Protein AF-0000000079886126 (afdb_homodimer)

Organism: NCBI:txid391180

InterPro domains:
  IPR000760 Inositol monophosphatase-like [PF00459] (17-280)
  IPR000760 Inositol monophosphatase-like [PR00377] (52-72)
  IPR000760 Inositol monophosphatase-like [PR00377] (74-90)
  IPR000760 Inositol monophosphatase-like [PR00377] (98-114)
  IPR000760 Inositol monophosphatase-like [PR00377] (147-170)
  IPR000760 Inositol monophosphatase-like [PR00377] (196-217)
  IPR000760 Inositol monophosphatase-like [PR00377] (227-251)
  IPR020550 Inositol monophosphatase, conserved site [PS00630] (230-244)
  IPR020552 Inositol monophosphatase, lithium-sensitive [PR00378] (30-49)
  IPR020552 Inositol monophosphatase, lithium-sensitive [PR00378] (121-131)
  IPR020552 Inositol monophosphatase, lithium-sensitive [PR00378] (149-167)
  IPR020552 Inositol monophosphatase, lithium-sensitive [PR00378] (172-182)
  IPR020552 Inositol monophosphatase, lithium-sensitive [PR00378] (255-277)
  IPR020583 Inositol monophosphatase, metal-binding site [PS00629] (98-111)
  IPR033942 Inositol monophosphatase [cd01639] (19-264)

Secondary structure (DSSP, 8-state):
-----------SS-TTHHHHHHHHHHHHHHHHHHHHHHHS-S-S-TT--HHHHHHHHHHHHHHHHHHHHHHH-TT-EEEEHHHHHTT------SS-EEEEEEEE-HHHHHHT-S--EEEEEEEETTEEEEEEEEETTTTEEEEEETTTEEEETTEEP-------GGG-EEE----S---HHHHHHHHHHHHHHHHTT-SEEEB-S-HHHHHHHHHTTS-SEEEEES--HHHHHHHHHHHHHTT-EEE-TTSSB--TTSSEEEEESSHHHHHHHHHHPPP-----GGG-/-----------SS-TTHHHHHHHHHHHHHHHHHHHHHHHS-S-S-TT--HHHHHHHHHHHHHHHHHHHHHHH-TT-EEEEHHHHHTT------SS-EEEEEEEE-HHHHHHT-S--EEEEEEEETTEEEEEEEEETTTTEEEEEETTTEEEETTEEP-------GGG-EEE----S---HHHHHHHHHHHHHHHHTT-SEEEB-S-HHHHHHHHHTTS-SEEEEES--HHHHHHHHHHHHHTT-EEE-TTSSB--TTSSEEEEESSHHHHHHHHHHPPP-----GGG-

Nearest PDB structures (foldseek):
  2ddk-assembly1_A  TM=9.735E-01  e=4.535E-47  Homo sapiens
  2czh-assembly1_A  TM=9.760E-01  e=2.878E-46  Homo sapiens
  1imf-assembly1_A-2  TM=9.853E-01  e=7.744E-39  Homo sapiens
  4as5-assembly2_D  TM=9.491E-01  e=1.405E-38  Mus musculus
  2bji-assembly1_B  TM=9.473E-01  e=2.874E-38  Bos taurus

Foldseek 3Di:
DPPPPVPPPPPPDPPCRVVVVLVQVLQLVLLQLLLCLLPPPVDDDPPAALLNSLVVSQVVSVCSSCVVCCVVPVQEAEAEDVVVVVPDFDDDAQGKYKQWYSWFQSVCSSVSNQAIKIKIWIDHHSHTAKIWMARSRVGWIWIFGVPPAIDIVNHGAAAAPDQQQLAFEEEEEDAPDDPPVSVVQVVQLVVLSVVSNRVYYDYRRGLLVSLVCRRRHVGFKYWYAQAALSSPRNSVRNNVRNQKDKAFLCLHRDDSFQRIIMIGNDSSNSNVSSVSHDDDGPGTSRVD/DPPPPVPPPPPPDPPCRVVVVLQQVLQLVLLQLLLCLLPPPVDDDVPAALLNSLVVSQVVSVCSSCVVCCVVPVQEAEAEDVVVVVPDFDDDAQGKYKQWYSWFQSVCSSVSNQAIKIKIWIDHHSHTAKIWMARSRVGWIWIFGVPPAIDIVNHGAAAAPDLQQLAFEEEEEDAPDDPPVLVVQVVQLVVLSVVSNRVYYDYRRGLLVVLVCRRRHVGFKYWYAQAALSSPRNSVRNNVRNQKDKAFLCLHRDDSFQRIIMIGNDSSNSNVSSVSHDDDGPGTSRVD

Sequence (576 aa):
MKPSSEDEAAPAGGPWEECFEAAVQLALRAGQIIKKALSEEKRVSTKTSAVDLVTETDHLVEDLIISELQKRFPSHRFIAEESAAAGAKCVLTPSPTWIVDPIDGTCNFVHRFPTVAVSIGFAVDQELEFGVIYHCTEERLYTGRRGRGAFCNGQRLQVSGETDLSKALVLTEIGPRRDPDTLKLFLSNMERLLHAKAHGVRVIGSSTLALCYLASGAADAYYQFGLHCWDLAAATVIIREAGGIVMDTSGGPLDLMSCRVVAAGTREMATLIAQALQTINYGRDDEKMKPSSEDEAAPAGGPWEECFEAAVQLALRAGQIIKKALSEEKRVSTKTSAVDLVTETDHLVEDLIISELQKRFPSHRFIAEESAAAGAKCVLTPSPTWIVDPIDGTCNFVHRFPTVAVSIGFAVDQELEFGVIYHCTEERLYTGRRGRGAFCNGQRLQVSGETDLSKALVLTEIGPRRDPDTLKLFLSNMERLLHAKAHGVRVIGSSTLALCYLASGAADAYYQFGLHCWDLAAATVIIREAGGIVMDTSGGPLDLMSCRVVAAGTREMATLIAQALQTINYGRDDEK

pLDDT: mean 91.81, std 15.2, range [22.45, 98.94]

Radius of gyration: 25.23 Å; Cα contacts (8 Å, |Δi|>4): 1309; chains: 2; bounding box: 60×103×81 Å

Solvent-accessible surface area (backbone atoms only — not comparable to full-atom values): 29072 Å² total; per-residue (Å²): 132,78,84,74,78,70,75,69,74,70,70,91,55,64,99,55,39,68,59,49,54,49,48,50,53,46,37,52,53,42,27,51,54,52,38,49,60,62,60,50,63,86,60,82,72,85,80,67,50,50,66,51,49,50,53,51,51,35,52,51,38,40,51,52,50,50,53,55,45,40,72,77,40,69,86,50,44,73,38,37,54,72,50,38,75,73,64,46,66,47,73,84,49,58,57,45,29,41,27,30,20,52,55,37,16,55,70,25,51,51,37,53,29,68,49,28,26,27,30,39,14,34,26,46,64,68,34,76,44,29,13,34,36,23,34,33,68,78,68,44,44,36,36,10,31,72,93,70,34,14,28,45,72,82,40,77,35,40,31,24,82,63,65,50,54,54,76,23,38,34,36,41,56,87,48,87,66,71,51,68,70,53,43,51,51,53,53,47,35,53,48,46,44,48,70,60,38,31,61,41,70,34,21,68,59,18,68,44,58,53,44,46,34,25,18,54,27,29,22,35,31,36,44,39,48,56,44,50,44,34,52,40,47,14,40,50,34,21,21,44,36,13,59,26,38,68,25,19,46,86,64,47,75,62,47,69,44,48,18,38,34,25,31,14,19,25,68,63,33,32,49,56,54,26,72,59,52,70,90,66,88,66,58,41,56,61,74,100,132,77,84,73,78,70,75,69,74,72,68,93,57,62,99,55,40,69,58,50,52,51,50,50,52,44,36,53,53,43,25,50,55,52,38,50,58,62,60,50,62,87,58,83,70,86,81,68,51,51,65,52,49,49,52,52,51,36,51,52,38,39,50,51,50,50,54,54,45,40,71,77,40,70,85,50,46,73,36,38,55,70,51,38,75,72,64,45,66,46,73,85,50,58,58,47,30,40,26,27,20,54,55,37,16,56,71,24,52,50,37,54,28,70,48,27,29,28,30,38,14,34,26,47,65,68,34,74,45,28,12,32,36,22,34,33,70,77,68,43,44,35,36,10,30,72,94,70,35,13,28,46,72,82,40,74,32,39,31,25,84,62,65,51,54,54,75,24,37,34,36,40,56,85,47,87,67,69,50,68,70,53,43,50,48,52,52,48,36,52,47,45,42,48,69,60,38,33,62,42,71,33,21,68,56,20,68,44,59,53,44,46,36,26,19,54,26,29,23,34,31,36,42,39,48,56,45,50,43,36,53,39,47,14,41,50,36,21,21,45,36,13,57,25,39,68,26,20,46,85,65,46,75,62,45,67,45,47,18,39,35,27,32,14,20,25,66,62,32,32,48,55,51,26,70,60,50,72,90,65,88,66,56,40,55,61,75,101

Structure (mmCIF, N/CA/C/O backbone):
data_AF-0000000079886126-model_v1
#
loop_
_entity.id
_entity.type
_entity.pdbx_description
1 polymer Inositol-1-monophosphatase
#
loop_
_atom_site.group_PDB
_atom_site.id
_atom_site.type_symbol
_atom_site.label_atom_id
_atom_site.label_alt_id
_atom_site.label_comp_id
_atom_site.label_asym_id
_atom_site.label_entity_id
_atom_site.label_seq_id
_atom_site.pdbx_PDB_ins_code
_atom_site.Cartn_x
_atom_site.Cartn_y
_atom_site.Cartn_z
_atom_site.occupancy
_atom_site.B_iso_or_equiv
_atom_site.auth_seq_id
_atom_site.auth_comp_id
_atom_site.auth_asym_id
_atom_site.auth_atom_id
_atom_site.pdbx_PDB_model_num
ATOM 1 N N . MET A 1 1 ? 14.891 36.656 56.781 1 22.45 1 MET A N 1
ATOM 2 C CA . MET A 1 1 ? 14.047 36.594 55.594 1 22.45 1 MET A CA 1
ATOM 3 C C . MET A 1 1 ? 14.672 35.656 54.531 1 22.45 1 MET A C 1
ATOM 5 O O . MET A 1 1 ? 15.625 36.031 53.844 1 22.45 1 MET A O 1
ATOM 9 N N . LYS A 1 2 ? 14.852 34.312 54.812 1 35.84 2 LYS A N 1
ATOM 10 C CA . LYS A 1 2 ? 15.523 33.344 53.969 1 35.84 2 LYS A C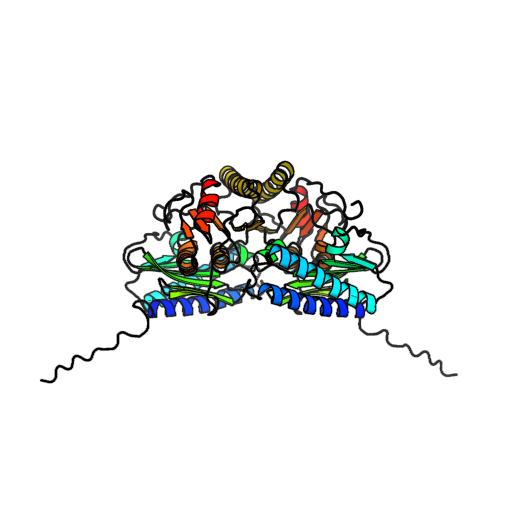A 1
ATOM 11 C C . LYS A 1 2 ? 14.906 33.281 52.562 1 35.84 2 LYS A C 1
ATOM 13 O O . LYS A 1 2 ? 13.688 33.188 52.438 1 35.84 2 LYS A O 1
ATOM 18 N N . PRO A 1 3 ? 15.664 33.875 51.594 1 34.12 3 PRO A N 1
ATOM 19 C CA . PRO A 1 3 ? 15.055 33.969 50.25 1 34.12 3 PRO A CA 1
ATOM 20 C C . PRO A 1 3 ? 14.492 32.625 49.781 1 34.12 3 PRO A C 1
ATOM 22 O O . PRO A 1 3 ? 15.156 31.594 49.906 1 34.12 3 PRO A O 1
ATOM 25 N N . SER A 1 4 ? 13.234 32.25 49.969 1 37.25 4 SER A N 1
ATOM 26 C CA . SER A 1 4 ? 12.469 31.047 49.625 1 37.25 4 SER A CA 1
ATOM 27 C C . SER A 1 4 ? 12.43 30.844 48.125 1 37.25 4 SER A C 1
ATOM 29 O O . SER A 1 4 ? 11.383 30.5 47.562 1 37.25 4 SER A O 1
ATOM 31 N N . SER A 1 5 ? 13.445 31.297 47.344 1 35.41 5 SER A N 1
ATOM 32 C CA . SER A 1 5 ? 13.391 31.156 45.906 1 35.41 5 SER A CA 1
ATOM 33 C C . SER A 1 5 ? 13.211 29.703 45.5 1 35.41 5 SER A C 1
ATOM 35 O O . SER A 1 5 ? 14.164 28.906 45.531 1 35.41 5 SER A O 1
ATOM 37 N N . GLU A 1 6 ? 12.164 29.078 45.969 1 34.56 6 GLU A N 1
ATOM 38 C CA . GLU A 1 6 ? 11.914 27.703 45.562 1 34.56 6 GLU A CA 1
ATOM 39 C C . GLU A 1 6 ? 11.945 27.562 44.062 1 34.56 6 GLU A C 1
ATOM 41 O O . GLU A 1 6 ? 11.188 28.234 43.344 1 34.56 6 GLU A O 1
ATOM 46 N N . ASP A 1 7 ? 13.055 27.453 43.438 1 35.91 7 ASP A N 1
ATOM 47 C CA . ASP A 1 7 ? 13.32 27 42.094 1 35.91 7 ASP A CA 1
ATOM 48 C C . ASP A 1 7 ? 12.383 25.875 41.688 1 35.91 7 ASP A C 1
ATOM 50 O O . ASP A 1 7 ? 12.508 24.75 42.188 1 35.91 7 ASP A O 1
ATOM 54 N N . GLU A 1 8 ? 11.078 26.078 41.656 1 31.8 8 GLU A N 1
ATOM 55 C CA . GLU A 1 8 ? 10.188 25.047 41.125 1 31.8 8 GLU A CA 1
ATOM 56 C C . GLU A 1 8 ? 10.781 24.406 39.875 1 31.8 8 GLU A C 1
ATOM 58 O O . GLU A 1 8 ? 11.117 25.094 38.906 1 31.8 8 GLU A O 1
ATOM 63 N N . ALA A 1 9 ? 11.445 23.359 39.969 1 41.12 9 ALA A N 1
ATOM 64 C CA . ALA A 1 9 ? 11.922 22.516 38.906 1 41.12 9 ALA A CA 1
ATOM 65 C C . ALA A 1 9 ? 10.953 22.516 37.719 1 41.12 9 ALA A C 1
ATOM 67 O O . ALA A 1 9 ? 9.766 22.219 37.875 1 41.12 9 ALA A O 1
ATOM 68 N N . ALA A 1 10 ? 10.977 23.438 36.812 1 41.59 10 ALA A N 1
ATOM 69 C CA . ALA A 1 10 ? 10.227 23.406 35.562 1 41.59 10 ALA A CA 1
ATOM 70 C C . ALA A 1 10 ? 9.867 21.969 35.156 1 41.59 10 ALA A C 1
ATOM 72 O O . ALA A 1 10 ? 10.711 21.078 35.219 1 41.59 10 ALA A O 1
ATOM 73 N N . PRO A 1 11 ? 8.57 21.438 35.031 1 45.41 11 PRO A N 1
ATOM 74 C CA . PRO A 1 11 ? 8.281 20.016 34.812 1 45.41 11 PRO A CA 1
ATOM 75 C C . PRO A 1 11 ? 9.141 19.406 33.688 1 45.41 11 PRO A C 1
ATOM 77 O O . PRO A 1 11 ? 9.609 20.125 32.812 1 45.41 11 PRO A O 1
ATOM 80 N N . ALA A 1 12 ? 9.789 18.359 33.781 1 50.56 12 ALA A N 1
ATOM 81 C CA . ALA A 1 12 ? 10.75 17.625 32.969 1 50.56 12 ALA A CA 1
ATOM 82 C C . ALA A 1 12 ? 10.32 17.594 31.5 1 50.56 12 ALA A C 1
ATOM 84 O O . ALA A 1 12 ? 11.117 17.297 30.625 1 50.56 12 ALA A O 1
ATOM 85 N N . GLY A 1 13 ? 8.984 17.641 31.25 1 62.44 13 GLY A N 1
ATOM 86 C CA . GLY A 1 13 ? 8.594 17.656 29.859 1 62.44 13 GLY A CA 1
ATOM 87 C C . GLY A 1 13 ? 8.523 19.062 29.281 1 62.44 13 GLY A C 1
ATOM 88 O O . GLY A 1 13 ? 8.523 20.047 30.016 1 62.44 13 GLY A O 1
ATOM 89 N N . GLY A 1 14 ? 9 19.438 28.094 1 71.19 14 GLY A N 1
ATOM 90 C CA . GLY A 1 14 ? 8.953 20.688 27.375 1 71.19 14 GLY A CA 1
ATOM 91 C C . GLY A 1 14 ? 7.605 21.391 27.469 1 71.19 14 GLY A C 1
ATOM 92 O O . GLY A 1 14 ? 6.672 20.859 28.062 1 71.19 14 GLY A O 1
ATOM 93 N N . PRO A 1 15 ? 7.434 22.734 27.219 1 85.25 15 PRO A N 1
ATOM 94 C CA . PRO A 1 15 ? 6.242 23.578 27.344 1 85.25 15 PRO A CA 1
ATOM 95 C C . PRO A 1 15 ? 4.996 22.938 26.734 1 85.25 15 PRO A C 1
ATOM 97 O O . PRO A 1 15 ? 3.877 23.234 27.172 1 85.25 15 PRO A O 1
ATOM 100 N N . TRP A 1 16 ? 5.066 22.047 25.891 1 96.19 16 TRP A N 1
ATOM 101 C CA . TRP A 1 16 ? 3.896 21.516 25.203 1 96.19 16 TRP A CA 1
ATOM 102 C C . TRP A 1 16 ? 3.752 20.016 25.469 1 96.19 16 TRP A C 1
ATOM 104 O O . TRP A 1 16 ? 3.117 19.297 24.688 1 96.19 16 TRP A O 1
ATOM 114 N N . GLU A 1 17 ? 4.305 19.578 26.562 1 96.81 17 GLU A N 1
ATOM 115 C CA . GLU A 1 17 ? 4.285 18.172 26.906 1 96.81 17 GLU A CA 1
ATOM 116 C C . GLU A 1 17 ? 2.861 17.672 27.156 1 96.81 17 GLU A C 1
ATOM 118 O O . GLU A 1 17 ? 2.486 16.594 26.703 1 96.81 17 GLU A O 1
ATOM 123 N N . GLU A 1 18 ? 2.141 18.438 27.875 1 97.44 18 GLU A N 1
ATOM 124 C CA . GLU A 1 18 ? 0.759 18.062 28.156 1 97.44 18 GLU A CA 1
ATOM 125 C C . GLU A 1 18 ? -0.055 17.938 26.875 1 97.44 18 GLU A C 1
ATOM 127 O O . GLU A 1 18 ? -0.887 17.047 26.734 1 97.44 18 GLU A O 1
ATOM 132 N N . CYS A 1 19 ? 0.161 18.875 26 1 98.5 19 CYS A N 1
ATOM 133 C CA . CYS A 1 19 ? -0.509 18.859 24.703 1 98.5 19 CYS A CA 1
ATOM 134 C C . CYS A 1 19 ? -0.131 17.609 23.922 1 98.5 19 CYS A C 1
ATOM 136 O O . CYS A 1 19 ? -0.996 16.938 23.328 1 98.5 19 CYS A O 1
ATOM 138 N N . PHE A 1 20 ? 1.106 17.297 23.984 1 98.5 20 PHE A N 1
ATOM 139 C CA . PHE A 1 20 ? 1.61 16.125 23.281 1 98.5 20 PHE A CA 1
ATOM 140 C C . PHE A 1 20 ? 0.975 14.852 23.812 1 98.5 20 PHE A C 1
ATOM 142 O O . PHE A 1 20 ? 0.502 14.016 23.047 1 98.5 20 PHE A O 1
ATOM 149 N N . GLU A 1 21 ? 0.937 14.734 25.062 1 98.44 21 GLU A N 1
ATOM 150 C CA . GLU A 1 21 ? 0.356 13.555 25.703 1 98.44 21 GLU A CA 1
ATOM 151 C C . GLU A 1 21 ? -1.127 13.422 25.375 1 98.44 21 GLU A C 1
ATOM 153 O O . GLU A 1 21 ? -1.619 12.32 25.141 1 98.44 21 GLU A O 1
ATOM 158 N N . ALA A 1 22 ? -1.761 14.523 25.375 1 98.69 22 ALA A N 1
ATOM 159 C CA . ALA A 1 22 ? -3.176 14.523 25 1 98.69 22 ALA A CA 1
ATOM 160 C C . ALA A 1 22 ? -3.379 14.047 23.578 1 98.69 22 ALA A C 1
ATOM 162 O O . ALA A 1 22 ? -4.285 13.258 23.297 1 98.69 22 ALA A O 1
ATOM 163 N N . ALA A 1 23 ? -2.547 14.531 22.688 1 98.88 23 ALA A N 1
ATOM 164 C CA . ALA A 1 23 ? -2.633 14.141 21.281 1 98.88 23 ALA A CA 1
ATOM 165 C C . ALA A 1 23 ? -2.436 12.633 21.109 1 98.88 23 ALA A C 1
ATOM 167 O O . ALA A 1 23 ? -3.162 11.984 20.359 1 98.88 23 ALA A O 1
ATOM 168 N N . VAL A 1 24 ? -1.476 12.086 21.812 1 98.81 24 VAL A N 1
ATOM 169 C CA . VAL A 1 24 ? -1.175 10.656 21.734 1 98.81 24 VAL A CA 1
ATOM 170 C C . VAL A 1 24 ? -2.371 9.852 22.234 1 98.81 24 VAL A C 1
ATOM 172 O O . VAL A 1 24 ? -2.809 8.906 21.562 1 98.81 24 VAL A O 1
ATOM 175 N N . GLN A 1 25 ? -2.9 10.242 23.359 1 98.75 25 GLN A N 1
ATOM 176 C CA . GLN A 1 25 ? -4.039 9.539 23.938 1 98.75 25 GLN A CA 1
ATOM 177 C C . GLN A 1 25 ? -5.242 9.578 23 1 98.75 25 GLN A C 1
ATOM 179 O O . GLN A 1 25 ? -5.926 8.57 22.812 1 98.75 25 GLN A O 1
ATOM 184 N N . LEU A 1 26 ? -5.465 10.688 22.469 1 98.81 26 LEU A N 1
ATOM 185 C CA . LEU A 1 26 ? -6.625 10.867 21.594 1 98.81 26 LEU A CA 1
ATOM 186 C C . LEU A 1 26 ? -6.445 10.117 20.281 1 98.81 26 LEU A C 1
ATOM 188 O O . LEU A 1 26 ? -7.406 9.578 19.734 1 98.81 26 LEU A O 1
ATOM 192 N N . ALA A 1 27 ? -5.23 10.109 19.734 1 98.88 27 ALA A N 1
ATOM 193 C CA . ALA A 1 27 ? -4.961 9.336 18.531 1 98.88 27 ALA A CA 1
ATOM 194 C C . ALA A 1 27 ? -5.227 7.852 18.75 1 98.88 27 ALA A C 1
ATOM 196 O O . ALA A 1 27 ? -5.82 7.188 17.891 1 98.88 27 ALA A O 1
ATOM 197 N N . LEU A 1 28 ? -4.809 7.375 19.891 1 98.75 28 LEU A N 1
ATOM 198 C CA . LEU A 1 28 ? -5.016 5.969 20.219 1 98.75 28 LEU A CA 1
ATOM 199 C C . LEU A 1 28 ? -6.5 5.656 20.375 1 98.75 28 LEU A C 1
ATOM 201 O O . LEU A 1 28 ? -6.984 4.652 19.844 1 98.75 28 LEU A O 1
ATOM 205 N N . ARG A 1 29 ? -7.207 6.504 21.062 1 98.56 29 ARG A N 1
ATOM 206 C CA . ARG A 1 29 ? -8.641 6.312 21.25 1 98.56 29 ARG A CA 1
ATOM 207 C C . ARG A 1 29 ? -9.367 6.371 19.906 1 98.56 29 ARG A C 1
ATOM 209 O O . ARG A 1 29 ? -10.234 5.535 19.625 1 98.56 29 ARG A O 1
ATOM 216 N N . ALA A 1 30 ? -9.055 7.375 19.109 1 98.5 30 ALA A N 1
ATOM 217 C CA . ALA A 1 30 ? -9.633 7.496 17.781 1 98.5 30 ALA A CA 1
ATOM 218 C C . ALA A 1 30 ? -9.344 6.258 16.938 1 98.5 30 ALA A C 1
ATOM 220 O O . ALA A 1 30 ? -10.227 5.75 16.25 1 98.5 30 ALA A O 1
ATOM 221 N N . GLY A 1 31 ? -8.086 5.824 17 1 98.19 31 GLY A N 1
ATOM 222 C CA . GLY A 1 31 ? -7.691 4.629 16.266 1 98.19 31 GLY A CA 1
ATOM 223 C C . GLY A 1 31 ? -8.523 3.41 16.609 1 98.19 31 GLY A C 1
ATOM 224 O O . GLY A 1 31 ? -8.859 2.611 15.734 1 98.19 31 GLY A O 1
ATOM 225 N N . GLN A 1 32 ? -8.883 3.264 17.828 1 97.06 32 GLN A N 1
ATOM 226 C CA . GLN A 1 32 ? -9.703 2.143 18.266 1 97.06 32 GLN A CA 1
ATOM 227 C C . GLN A 1 32 ? -11.117 2.236 17.703 1 97.06 32 GLN A C 1
ATOM 229 O O . GLN A 1 32 ? -11.703 1.226 17.312 1 97.06 32 GLN A O 1
ATOM 234 N N . ILE A 1 33 ? -11.641 3.395 17.688 1 96.56 33 ILE A N 1
ATOM 235 C CA . ILE A 1 33 ? -12.969 3.615 17.141 1 96.56 33 ILE A CA 1
ATOM 236 C C . ILE A 1 33 ? -12.977 3.25 15.648 1 96.56 33 ILE A C 1
ATOM 238 O O . ILE A 1 33 ? -13.875 2.553 15.18 1 96.56 33 ILE A O 1
ATOM 242 N N . ILE A 1 34 ? -11.969 3.693 14.977 1 96.62 34 ILE A N 1
ATOM 243 C CA . ILE A 1 34 ? -11.859 3.453 13.539 1 96.62 34 ILE A CA 1
ATOM 244 C C . ILE A 1 34 ? -11.688 1.96 13.281 1 96.62 34 ILE A C 1
ATOM 246 O O . ILE A 1 34 ? -12.344 1.394 12.406 1 96.62 34 ILE A O 1
ATOM 250 N N . LYS A 1 35 ? -10.812 1.353 14.031 1 95.38 35 LYS A N 1
ATOM 251 C CA . LYS A 1 35 ? -10.562 -0.079 13.875 1 95.38 35 LYS A CA 1
ATOM 252 C C . LYS A 1 35 ? -11.844 -0.883 14.094 1 95.38 35 LYS A C 1
ATOM 254 O O . LYS A 1 35 ? -12.125 -1.826 13.352 1 95.38 35 LYS A O 1
ATOM 259 N N . LYS A 1 36 ? -12.609 -0.523 15.117 1 93.31 36 LYS A N 1
ATOM 260 C CA . LYS A 1 36 ? -13.875 -1.19 15.391 1 93.31 36 LYS A CA 1
ATOM 261 C C . LYS A 1 36 ? -14.852 -1.013 14.234 1 93.31 36 LYS A C 1
ATOM 263 O O . LYS A 1 36 ? -15.539 -1.957 13.844 1 93.31 36 LYS A O 1
ATOM 268 N N . ALA A 1 37 ? -14.867 0.145 13.719 1 91.81 37 ALA A N 1
ATOM 269 C CA . ALA A 1 37 ? -15.758 0.426 12.594 1 91.81 37 ALA A CA 1
ATOM 270 C C . ALA A 1 37 ? -15.367 -0.398 11.367 1 91.81 37 ALA A C 1
ATOM 272 O O . ALA A 1 37 ? -16.234 -0.848 10.609 1 91.81 37 ALA A O 1
ATOM 273 N N . LEU A 1 38 ? -14.125 -0.661 11.188 1 89.12 38 LEU A N 1
ATOM 274 C CA . LEU A 1 38 ? -13.625 -1.423 10.047 1 89.12 38 LEU A CA 1
ATOM 275 C C . LEU A 1 38 ? -13.977 -2.9 10.18 1 89.12 38 LEU A C 1
ATOM 277 O O . LEU A 1 38 ? -14.148 -3.598 9.18 1 89.12 38 LEU A O 1
ATOM 281 N N . SER A 1 39 ? -14 -3.367 11.391 1 82.5 39 SER A N 1
ATOM 282 C CA . SER A 1 39 ? -14.25 -4.785 11.648 1 82.5 39 SER A CA 1
ATOM 283 C C . SER A 1 39 ? -15.742 -5.086 11.664 1 82.5 39 SER A C 1
ATOM 285 O O . SER A 1 39 ? -16.156 -6.242 11.516 1 82.5 39 SER A O 1
ATOM 287 N N . GLU A 1 40 ? -16.406 -4.152 12.117 1 71.56 40 GLU A N 1
ATOM 288 C CA . GLU A 1 40 ? -17.844 -4.359 12.25 1 71.56 40 GLU A CA 1
ATOM 289 C C . GLU A 1 40 ? -18.484 -4.688 10.898 1 71.56 40 GLU A C 1
ATOM 291 O O . GLU A 1 40 ? -18.125 -4.086 9.883 1 71.56 40 GLU A O 1
ATOM 296 N N . GLU A 1 41 ? -18.422 -6.117 10.695 1 54.5 41 GLU A N 1
ATOM 297 C CA . GLU A 1 41 ? -19.062 -6.707 9.523 1 54.5 41 GLU A CA 1
ATOM 298 C C . GLU A 1 41 ? -20.188 -5.812 9.008 1 54.5 41 GLU A C 1
ATOM 300 O O . GLU A 1 41 ? -20.938 -5.234 9.789 1 54.5 41 GLU A O 1
ATOM 305 N N . LYS A 1 42 ? -19.922 -5.316 7.746 1 48.78 42 LYS A N 1
ATOM 306 C CA . LYS A 1 42 ? -21.078 -4.762 7.039 1 48.78 42 LYS A CA 1
ATOM 307 C C . LYS A 1 42 ? -22.359 -5.48 7.438 1 48.78 42 LYS A C 1
ATOM 309 O O . LYS A 1 42 ? -22.703 -6.516 6.863 1 48.78 42 LYS A O 1
ATOM 314 N N . ARG A 1 43 ? -22.328 -6.18 8.57 1 39.47 43 ARG A N 1
ATOM 315 C CA . ARG A 1 43 ? -23.547 -6.918 8.898 1 39.47 43 ARG A CA 1
ATOM 316 C C . ARG A 1 43 ? -24.734 -6.363 8.133 1 39.47 43 ARG A C 1
ATOM 318 O O . ARG A 1 43 ? -24.688 -5.246 7.617 1 39.47 43 ARG A O 1
ATOM 325 N N . VAL A 1 44 ? -26.062 -6.723 8.891 1 35.41 44 VAL A N 1
ATOM 326 C CA . VAL A 1 44 ? -27.469 -6.895 8.539 1 35.41 44 VAL A CA 1
ATOM 327 C C . VAL A 1 44 ? -28 -5.609 7.906 1 35.41 44 VAL A C 1
ATOM 329 O O . VAL A 1 44 ? -28.984 -5.641 7.172 1 35.41 44 VAL A O 1
ATOM 332 N N . SER A 1 45 ? -27.953 -4.406 8.75 1 35.19 45 SER A N 1
ATOM 333 C CA . SER A 1 45 ? -29.031 -3.48 8.414 1 35.19 45 SER A CA 1
ATOM 334 C C . SER A 1 45 ? -28.75 -2.756 7.105 1 35.19 45 SER A C 1
ATOM 336 O O . SER A 1 45 ? -27.688 -2.164 6.926 1 35.19 45 SER A O 1
ATOM 338 N N . THR A 1 46 ? -29.172 -3.252 6.008 1 41.22 46 THR A N 1
ATOM 339 C CA . THR A 1 46 ? -29.391 -2.857 4.621 1 41.22 46 THR A CA 1
ATOM 340 C C . THR A 1 46 ? -29.219 -1.352 4.453 1 41.22 46 THR A C 1
ATOM 342 O O . THR A 1 46 ? -29.141 -0.852 3.328 1 41.22 46 THR A O 1
ATOM 345 N N . LYS A 1 47 ? -29.312 -0.513 5.5 1 44.25 47 LYS A N 1
ATOM 346 C CA . LYS A 1 47 ? -29.688 0.851 5.141 1 44.25 47 LYS A CA 1
ATOM 347 C C . LYS A 1 47 ? -28.453 1.734 4.961 1 44.25 47 LYS A C 1
ATOM 349 O O . LYS A 1 47 ? -28.516 2.75 4.262 1 44.25 47 LYS A O 1
ATOM 354 N N . THR A 1 48 ? -27.125 1.247 5.664 1 55.03 48 THR A N 1
ATOM 355 C CA . THR A 1 48 ? -26.109 2.297 5.574 1 55.03 48 THR A CA 1
ATOM 356 C C . THR A 1 48 ? -24.969 1.872 4.656 1 55.03 48 THR A C 1
ATOM 358 O O . THR A 1 48 ? -24.359 0.821 4.863 1 55.03 48 THR A O 1
ATOM 361 N N . SER A 1 49 ? -24.75 2.586 3.674 1 69.88 49 SER A N 1
ATOM 362 C CA . SER A 1 49 ? -23.672 2.371 2.709 1 69.88 49 SER A CA 1
ATOM 363 C C . SER A 1 49 ? -22.312 2.637 3.336 1 69.88 49 SER A C 1
ATOM 365 O O . SER A 1 49 ? -22.219 3.309 4.367 1 69.88 49 SER A O 1
ATOM 367 N N . ALA A 1 50 ? -21.297 1.881 2.979 1 69.94 50 ALA A N 1
ATOM 368 C CA . ALA A 1 50 ? -19.922 2.107 3.412 1 69.94 50 ALA A CA 1
ATOM 369 C C . ALA A 1 50 ? -19.562 3.59 3.363 1 69.94 50 ALA A C 1
ATOM 371 O O . ALA A 1 50 ? -18.828 4.086 4.215 1 69.94 50 ALA A O 1
ATOM 372 N N . VAL A 1 51 ? -20.141 4.258 2.547 1 74 51 VAL A N 1
ATOM 373 C CA . VAL A 1 51 ? -19.906 5.688 2.389 1 74 51 VAL A CA 1
ATOM 374 C C . VAL A 1 51 ? -20.547 6.445 3.551 1 74 51 VAL A C 1
ATOM 376 O O . VAL A 1 51 ? -19.953 7.387 4.086 1 74 51 VAL A O 1
ATOM 379 N N . ASP A 1 52 ? -21.625 5.969 3.947 1 78.5 52 ASP A N 1
ATOM 380 C CA . ASP A 1 52 ? -22.281 6.566 5.109 1 78.5 52 ASP A CA 1
ATOM 381 C C . ASP A 1 52 ? -21.484 6.305 6.383 1 78.5 52 ASP A C 1
ATOM 383 O O . ASP A 1 52 ? -21.359 7.184 7.238 1 78.5 52 ASP A O 1
ATOM 387 N N . LEU A 1 53 ? -20.922 5.195 6.367 1 78.44 53 LEU A N 1
ATOM 388 C CA . LEU A 1 53 ? -20.188 4.777 7.555 1 78.44 53 LEU A CA 1
ATOM 389 C C . LEU A 1 53 ? -18.938 5.625 7.746 1 78.44 53 LEU A C 1
ATOM 391 O O . LEU A 1 53 ? -18.641 6.055 8.867 1 78.44 53 LEU A O 1
ATOM 395 N N . VAL A 1 54 ? -18.25 5.883 6.707 1 81 54 VAL A N 1
ATOM 396 C CA . VAL A 1 54 ? -17.031 6.676 6.832 1 81 54 VAL A CA 1
ATOM 397 C C . VAL A 1 54 ? -17.391 8.102 7.242 1 81 54 VAL A C 1
ATOM 399 O O . VAL A 1 54 ? -16.688 8.727 8.039 1 81 54 VAL A O 1
ATOM 402 N N . THR A 1 55 ? -18.438 8.539 6.738 1 84.94 55 THR A N 1
ATOM 403 C CA . THR A 1 55 ? -18.891 9.883 7.086 1 84.94 55 THR A CA 1
ATOM 404 C C . THR A 1 55 ? -19.219 9.977 8.578 1 84.94 55 THR A C 1
ATOM 406 O O . THR A 1 55 ? -18.75 10.883 9.266 1 84.94 55 THR A O 1
ATOM 409 N N . GLU A 1 56 ? -19.906 9.016 8.977 1 89.75 56 GLU A N 1
ATOM 410 C CA . GLU A 1 56 ? -20.297 8.992 10.383 1 89.75 56 GLU A CA 1
ATOM 411 C C . GLU A 1 56 ? -19.078 8.828 11.289 1 89.75 56 GLU A C 1
ATOM 413 O O . GLU A 1 56 ? -18.953 9.523 12.297 1 89.75 56 GLU A O 1
ATOM 418 N N . THR A 1 57 ? -18.234 7.938 10.914 1 93.75 57 THR A N 1
ATOM 419 C CA . THR A 1 57 ? -17.047 7.672 11.727 1 93.75 57 THR A CA 1
ATOM 420 C C . THR A 1 57 ? -16.109 8.875 11.727 1 93.75 57 THR A C 1
ATOM 422 O O . THR A 1 57 ? -15.531 9.219 12.758 1 93.75 57 THR A O 1
ATOM 425 N N . ASP A 1 58 ? -16.016 9.516 10.602 1 94.62 58 ASP A N 1
ATOM 426 C CA . ASP A 1 58 ? -15.203 10.719 10.461 1 94.62 58 ASP A CA 1
ATOM 427 C C . ASP A 1 58 ? -15.656 11.805 11.43 1 94.62 58 ASP A C 1
ATOM 429 O O . ASP A 1 58 ? -14.844 12.398 12.133 1 94.62 58 ASP A O 1
ATOM 433 N N . HIS A 1 59 ? -16.891 12.07 11.461 1 95.31 59 HIS A N 1
ATOM 434 C CA . HIS A 1 59 ? -17.469 13.102 12.312 1 95.31 59 HIS A CA 1
ATOM 435 C C . HIS A 1 59 ? -17.344 12.734 13.781 1 95.31 59 HIS A C 1
ATOM 437 O O . HIS A 1 59 ? -17.031 13.586 14.617 1 95.31 59 HIS A O 1
ATOM 443 N N . LEU A 1 60 ? -17.578 11.5 14.031 1 96.31 60 LEU A N 1
ATOM 444 C CA . LEU A 1 60 ? -17.5 11.023 15.406 1 96.31 60 LEU A CA 1
ATOM 445 C C . LEU A 1 60 ? -16.078 11.211 15.953 1 96.31 60 LEU A C 1
ATOM 447 O O . LEU A 1 60 ? -15.906 11.703 17.078 1 96.31 60 LEU A O 1
ATOM 451 N N . VAL A 1 61 ? -15.133 10.836 15.18 1 97.81 61 VAL A N 1
ATOM 452 C CA . VAL A 1 61 ? -13.734 10.891 15.594 1 97.81 61 VAL A CA 1
ATOM 453 C C . VAL A 1 61 ? -13.289 12.344 15.734 1 97.81 61 VAL A C 1
ATOM 455 O O . VAL A 1 61 ? -12.625 12.703 16.703 1 97.81 61 VAL A O 1
ATOM 458 N N . GLU A 1 62 ? -13.641 13.156 14.789 1 97.88 62 GLU A N 1
ATOM 459 C CA . GLU A 1 62 ? -13.273 14.57 14.867 1 97.88 62 GLU A CA 1
ATOM 460 C C . GLU A 1 62 ? -13.898 15.227 16.094 1 97.88 62 GLU A C 1
ATOM 462 O O . GLU A 1 62 ? -13.227 15.961 16.828 1 97.88 62 GLU A O 1
ATOM 467 N N . ASP A 1 63 ? -15.156 14.969 16.375 1 97.56 63 ASP A N 1
ATOM 468 C CA . ASP A 1 63 ? -15.852 15.531 17.516 1 97.56 63 ASP A CA 1
ATOM 469 C C . ASP A 1 63 ? -15.195 15.102 18.828 1 97.56 63 ASP A C 1
ATOM 471 O O . ASP A 1 63 ? -15.062 15.898 19.766 1 97.56 63 ASP A O 1
ATOM 475 N N . LEU A 1 64 ? -14.836 13.867 18.859 1 98.12 64 LEU A N 1
ATOM 476 C CA . LEU A 1 64 ? -14.156 13.352 20.047 1 98.12 64 LEU A CA 1
ATOM 477 C C . LEU A 1 64 ? -12.867 14.125 20.297 1 98.12 64 LEU A C 1
ATOM 479 O O . LEU A 1 64 ? -12.633 14.594 21.422 1 98.12 64 LEU A O 1
ATOM 483 N N . ILE A 1 65 ? -12.055 14.289 19.281 1 98.5 65 ILE A N 1
ATOM 484 C CA . ILE A 1 65 ? -10.742 14.914 19.422 1 98.5 65 ILE A CA 1
ATOM 485 C C . ILE A 1 65 ? -10.906 16.391 19.797 1 98.5 65 ILE A C 1
ATOM 487 O O . ILE A 1 65 ? -10.312 16.859 20.766 1 98.5 65 ILE A O 1
ATOM 491 N N . ILE A 1 66 ? -11.781 17.062 19.109 1 98 66 ILE A N 1
ATOM 492 C CA . ILE A 1 66 ? -11.938 18.5 19.297 1 98 66 ILE A CA 1
ATOM 493 C C . ILE A 1 66 ? -12.57 18.781 20.656 1 98 66 ILE A C 1
ATOM 495 O O . ILE A 1 66 ? -12.102 19.656 21.406 1 98 66 ILE A O 1
ATOM 499 N N . SER A 1 67 ? -13.602 18.047 21 1 98.19 67 SER A N 1
ATOM 500 C CA . SER A 1 67 ? -14.305 18.297 22.266 1 98.19 67 SER A CA 1
ATOM 501 C C . SER A 1 67 ? -13.383 18.078 23.453 1 98.19 67 SER A C 1
ATOM 503 O O . SER A 1 67 ? -13.375 18.875 24.391 1 98.19 67 SER A O 1
ATOM 505 N N . GLU A 1 68 ? -12.578 17.031 23.391 1 98.44 68 GLU A N 1
ATOM 506 C CA . GLU A 1 68 ? -11.664 16.75 24.484 1 98.44 68 GLU A CA 1
ATOM 507 C C . GLU A 1 68 ? -10.57 17.812 24.578 1 98.44 68 GLU A C 1
ATOM 509 O O . GLU A 1 68 ? -10.211 18.25 25.672 1 98.44 68 GLU A O 1
ATOM 514 N N . LEU A 1 69 ? -10.047 18.203 23.484 1 98.38 69 LEU A N 1
ATOM 515 C CA . LEU A 1 69 ? -8.977 19.188 23.469 1 98.38 69 LEU A CA 1
ATOM 516 C C . LEU A 1 69 ? -9.492 20.562 23.875 1 98.38 69 LEU A C 1
ATOM 518 O O . LEU A 1 69 ? -8.797 21.328 24.547 1 98.38 69 LEU A O 1
ATOM 522 N N . GLN A 1 70 ? -10.68 20.859 23.438 1 97.69 70 GLN A N 1
ATOM 523 C CA . GLN A 1 70 ? -11.273 22.141 23.781 1 97.69 70 GLN A CA 1
ATOM 524 C C . GLN A 1 70 ? -11.516 22.25 25.281 1 97.69 70 GLN A C 1
ATOM 526 O O . GLN A 1 70 ? -11.383 23.344 25.859 1 97.69 70 GLN A O 1
ATOM 531 N N . LYS A 1 71 ? -11.922 21.203 25.859 1 98 71 LYS A N 1
ATOM 532 C CA . LYS A 1 71 ? -12.133 21.172 27.297 1 98 71 LYS A CA 1
ATOM 533 C C . LYS A 1 71 ? -10.82 21.375 28.047 1 98 71 LYS A C 1
ATOM 535 O O . LYS A 1 71 ? -10.773 22.125 29.031 1 98 71 LYS A O 1
ATOM 540 N N . ARG A 1 72 ? -9.75 20.812 27.562 1 97.31 72 ARG A N 1
ATOM 541 C CA . ARG A 1 72 ? -8.461 20.844 28.25 1 97.31 72 ARG A CA 1
ATOM 542 C C . ARG A 1 72 ? -7.715 22.141 27.938 1 97.31 72 ARG A C 1
ATOM 544 O O . ARG A 1 72 ? -6.988 22.672 28.781 1 97.31 72 ARG A O 1
ATOM 551 N N . PHE A 1 73 ? -7.891 22.594 26.703 1 97.94 73 PHE A N 1
ATOM 552 C CA . PHE A 1 73 ? -7.176 23.781 26.234 1 97.94 73 PHE A CA 1
ATOM 553 C C . PHE A 1 73 ? -8.133 24.75 25.562 1 97.94 73 PHE A C 1
ATOM 555 O O . PHE A 1 73 ? -8.047 24.984 24.344 1 97.94 73 PHE A O 1
ATOM 562 N N . PRO A 1 74 ? -8.906 25.516 26.266 1 97.5 74 PRO A N 1
ATOM 563 C CA . PRO A 1 74 ? -10 26.312 25.719 1 97.5 74 PRO A CA 1
ATOM 564 C C . PRO A 1 74 ? -9.508 27.469 24.844 1 97.5 74 PRO A C 1
ATOM 566 O O . PRO A 1 74 ? -10.25 27.969 24 1 97.5 74 PRO A O 1
ATOM 569 N N . SER A 1 75 ? -8.289 27.906 24.984 1 97.12 75 SER A N 1
ATOM 570 C CA . SER A 1 75 ? -7.789 29.062 24.25 1 97.12 75 SER A CA 1
ATOM 571 C C . SER A 1 75 ? -7.188 28.641 22.906 1 97.12 75 SER A C 1
ATOM 573 O O . SER A 1 75 ? -6.855 29.484 22.078 1 97.12 75 SER A O 1
ATOM 575 N N . HIS A 1 76 ? -7.035 27.375 22.719 1 97.75 76 HIS A N 1
ATOM 576 C CA . HIS A 1 76 ? -6.395 26.906 21.5 1 97.75 76 HIS A CA 1
ATOM 577 C C . HIS A 1 76 ? -7.355 26.969 20.312 1 97.75 76 HIS A C 1
ATOM 579 O O . HIS A 1 76 ? -8.57 27.094 20.5 1 97.75 76 HIS A O 1
ATOM 585 N N . ARG A 1 77 ? -6.793 26.969 19.141 1 97.62 77 ARG A N 1
ATOM 586 C CA . ARG A 1 77 ? -7.551 26.984 17.891 1 97.62 77 ARG A CA 1
ATOM 587 C C . ARG A 1 77 ? -7.484 25.625 17.203 1 97.62 77 ARG A C 1
ATOM 589 O O . ARG A 1 77 ? -6.676 24.766 17.562 1 97.62 77 ARG A O 1
ATOM 596 N N . PHE A 1 78 ? -8.445 25.5 16.188 1 97.56 78 PHE A N 1
ATOM 597 C CA . PHE A 1 78 ? -8.547 24.203 15.516 1 97.56 78 PHE A CA 1
ATOM 598 C C . PHE A 1 78 ? -8.672 24.391 14.008 1 97.56 78 PHE A C 1
ATOM 600 O O . PHE A 1 78 ? -9.359 25.297 13.539 1 97.56 78 PHE A O 1
ATOM 607 N N . ILE A 1 79 ? -7.941 23.609 13.289 1 97.5 79 ILE A N 1
ATOM 608 C CA . ILE A 1 79 ? -8.141 23.328 11.867 1 97.5 79 ILE A CA 1
ATOM 609 C C . ILE A 1 79 ? -8.398 21.844 11.672 1 97.5 79 ILE A C 1
ATOM 611 O O . ILE A 1 79 ? -7.527 21.016 11.938 1 97.5 79 ILE A O 1
ATOM 615 N N . ALA A 1 80 ? -9.562 21.516 11.188 1 96 80 ALA A N 1
ATOM 616 C CA . ALA A 1 80 ? -9.938 20.109 11.055 1 96 80 ALA A CA 1
ATOM 617 C C . ALA A 1 80 ? -10.664 19.859 9.734 1 96 80 ALA A C 1
ATOM 619 O O . ALA A 1 80 ? -11.445 20.703 9.281 1 96 80 ALA A O 1
ATOM 620 N N . GLU A 1 81 ? -10.414 18.672 9.18 1 92.5 81 GLU A N 1
ATOM 621 C CA . GLU A 1 81 ? -10.891 18.359 7.84 1 92.5 81 GLU A CA 1
ATOM 622 C C . GLU A 1 81 ? -12.406 18.516 7.738 1 92.5 81 GLU A C 1
ATOM 624 O O . GLU A 1 81 ? -12.906 19.25 6.879 1 92.5 81 GLU A O 1
ATOM 629 N N . GLU A 1 82 ? -13.125 17.844 8.594 1 89.69 82 GLU A N 1
ATOM 630 C CA . GLU A 1 82 ? -14.586 17.844 8.492 1 89.69 82 GLU A CA 1
ATOM 631 C C . GLU A 1 82 ? -15.164 19.219 8.812 1 89.69 82 GLU A C 1
ATOM 633 O O . GLU A 1 82 ? -16.172 19.625 8.211 1 89.69 82 GLU A O 1
ATOM 638 N N . SER A 1 83 ? -14.555 19.922 9.727 1 91.12 83 SER A N 1
ATOM 639 C CA . SER A 1 83 ? -14.945 21.312 10.016 1 91.12 83 SER A CA 1
ATOM 640 C C . SER A 1 83 ? -14.711 22.203 8.805 1 91.12 83 SER A C 1
ATOM 642 O O . SER A 1 83 ? -15.555 23.031 8.461 1 91.12 83 SER A O 1
ATOM 644 N N . ALA A 1 84 ? -13.555 22.062 8.211 1 90.75 84 ALA A N 1
ATOM 645 C CA . ALA A 1 84 ? -13.25 22.828 7 1 90.75 84 ALA A CA 1
ATOM 646 C C . ALA A 1 84 ? -14.266 22.547 5.898 1 90.75 84 ALA A C 1
ATOM 648 O O . ALA A 1 84 ? -14.719 23.469 5.211 1 90.75 84 ALA A O 1
ATOM 649 N N . ALA A 1 85 ? -14.578 21.297 5.738 1 88 85 ALA A N 1
ATOM 650 C CA . ALA A 1 85 ? -15.578 20.891 4.746 1 88 85 ALA A CA 1
ATOM 651 C C . ALA A 1 85 ? -16.938 21.531 5.035 1 88 85 ALA A C 1
ATOM 653 O O . ALA A 1 85 ? -17.703 21.797 4.117 1 88 85 ALA A O 1
ATOM 654 N N . ALA A 1 86 ? -17.141 21.828 6.344 1 89.69 86 ALA A N 1
ATOM 655 C CA . ALA A 1 86 ? -18.406 22.422 6.77 1 89.69 86 ALA A CA 1
ATOM 656 C C . ALA A 1 86 ? -18.344 23.953 6.664 1 89.69 86 ALA A C 1
ATOM 658 O O . ALA A 1 86 ? -19.297 24.641 7.016 1 89.69 86 ALA A O 1
ATOM 659 N N . GLY A 1 87 ? -17.141 24.484 6.262 1 89.5 87 GLY A N 1
ATOM 660 C CA . GLY A 1 87 ? -17.078 25.906 5.965 1 89.5 87 GLY A CA 1
ATOM 661 C C . GLY A 1 87 ? -16.172 26.672 6.91 1 89.5 87 GLY A C 1
ATOM 662 O O . GLY A 1 87 ? -15.984 27.875 6.754 1 89.5 87 GLY A O 1
ATOM 663 N N . ALA A 1 88 ? -15.641 25.938 7.84 1 89.5 88 ALA A N 1
ATOM 664 C CA . ALA A 1 88 ? -14.719 26.609 8.75 1 89.5 88 ALA A CA 1
ATOM 665 C C . ALA A 1 88 ? -13.469 27.078 8.008 1 89.5 88 ALA A C 1
ATOM 667 O O . ALA A 1 88 ? -12.961 26.375 7.137 1 89.5 88 ALA A O 1
ATOM 668 N N . LYS A 1 89 ? -12.953 28.203 8.383 1 88.5 89 LYS A N 1
ATOM 669 C CA . LYS A 1 89 ? -11.75 28.75 7.762 1 88.5 89 LYS A CA 1
ATOM 670 C C . LYS A 1 89 ? -10.508 28 8.227 1 88.5 89 LYS A C 1
ATOM 672 O O . LYS A 1 89 ? -10.406 27.625 9.398 1 88.5 89 LYS A O 1
ATOM 677 N N . CYS A 1 90 ? -9.688 27.828 7.297 1 91.88 90 CYS A N 1
ATOM 678 C CA . CYS A 1 90 ? -8.398 27.203 7.562 1 91.88 90 CYS A CA 1
ATOM 679 C C . CYS A 1 90 ? -7.289 28.234 7.629 1 91.88 90 CYS A C 1
ATOM 681 O O . CYS A 1 90 ? -6.582 28.453 6.645 1 91.88 90 CYS A O 1
ATOM 683 N N . VAL A 1 91 ? -7.168 28.891 8.766 1 91.5 91 VAL A N 1
ATOM 684 C CA . VAL A 1 91 ? -6.164 29.938 8.914 1 91.5 91 VAL A CA 1
ATOM 685 C C . VAL A 1 91 ? -5.215 29.578 10.055 1 91.5 91 VAL A C 1
ATOM 687 O O . VAL A 1 91 ? -5.656 29.297 11.172 1 91.5 91 VAL A O 1
ATOM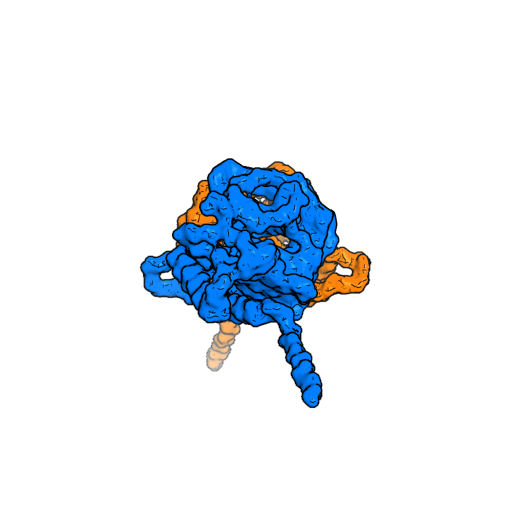 690 N N . LEU A 1 92 ? -4.055 29.578 9.648 1 94.19 92 LEU A N 1
ATOM 691 C CA . LEU A 1 92 ? -3.029 29.344 10.664 1 94.19 92 LEU A CA 1
ATOM 692 C C . LEU A 1 92 ? -2.574 30.656 11.297 1 94.19 92 LEU A C 1
ATOM 694 O O . LEU A 1 92 ? -1.896 31.453 10.648 1 94.19 92 LEU A O 1
ATOM 698 N N . THR A 1 93 ? -2.891 30.906 12.539 1 93.31 93 THR A N 1
ATOM 699 C CA . THR A 1 93 ? -2.518 32.094 13.297 1 93.31 93 THR A CA 1
ATOM 700 C C . THR A 1 93 ? -1.38 31.781 14.266 1 93.31 93 THR A C 1
ATOM 702 O O . THR A 1 93 ? -0.949 30.641 14.375 1 93.31 93 THR A O 1
ATOM 705 N N . PRO A 1 94 ? -0.845 32.781 14.969 1 96.12 94 PRO A N 1
ATOM 706 C CA . PRO A 1 94 ? 0.206 32.531 15.953 1 96.12 94 PRO A CA 1
ATOM 707 C C . PRO A 1 94 ? -0.299 31.734 17.156 1 96.12 94 PRO A C 1
ATOM 709 O O . PRO A 1 94 ? 0.501 31.188 17.922 1 96.12 94 PRO A O 1
ATOM 712 N N . SER A 1 95 ? -1.581 31.672 17.406 1 97 95 SER A N 1
ATOM 713 C CA . SER A 1 95 ? -2.152 30.953 18.531 1 97 95 SER A CA 1
ATOM 714 C C . SER A 1 95 ? -1.887 29.453 18.406 1 97 95 SER A C 1
ATOM 716 O O . SER A 1 95 ? -1.826 28.906 17.312 1 97 95 SER A O 1
ATOM 718 N N . PRO A 1 96 ? -1.674 28.844 19.578 1 98.12 96 PRO A N 1
ATOM 719 C CA . PRO A 1 96 ? -1.594 27.375 19.516 1 98.12 96 PRO A CA 1
ATOM 720 C C . PRO A 1 96 ? -2.764 26.75 18.766 1 98.12 96 PRO A C 1
ATOM 722 O O . PRO A 1 96 ? -3.924 27.047 19.062 1 98.12 96 PRO A O 1
ATOM 725 N N . THR A 1 97 ? -2.461 25.938 17.75 1 98.56 97 THR A N 1
ATOM 726 C CA . THR A 1 97 ? -3.482 25.438 16.844 1 98.56 97 THR A CA 1
ATOM 727 C C . THR A 1 97 ? -3.324 23.922 16.641 1 98.56 97 THR A C 1
ATOM 729 O O . THR A 1 97 ? -2.234 23.453 16.312 1 98.56 97 THR A O 1
ATOM 732 N N . TRP A 1 98 ? -4.422 23.203 16.859 1 98.75 98 TRP A N 1
ATOM 733 C CA . TRP A 1 98 ? -4.504 21.781 16.547 1 98.75 98 TRP A CA 1
ATOM 734 C C . TRP A 1 98 ? -4.949 21.562 15.109 1 98.75 98 TRP A C 1
ATOM 736 O O . TRP A 1 98 ? -5.93 22.172 14.664 1 98.75 98 TRP A O 1
ATOM 746 N N . ILE A 1 99 ? -4.215 20.766 14.383 1 98.69 99 ILE A N 1
ATOM 747 C CA . ILE A 1 99 ? -4.527 20.453 12.992 1 98.69 99 ILE A CA 1
ATOM 748 C C . ILE A 1 99 ? -4.848 18.953 12.859 1 98.69 99 ILE A C 1
ATOM 750 O O . ILE A 1 99 ? -3.961 18.109 13 1 98.69 99 ILE A O 1
ATOM 754 N N . VAL A 1 100 ? -6.105 18.625 12.477 1 98.69 100 VAL A N 1
ATOM 755 C CA . VAL A 1 100 ? -6.598 17.281 12.711 1 98.69 100 VAL A CA 1
ATOM 756 C C . VAL A 1 100 ? -7.176 16.703 11.422 1 98.69 100 VAL A C 1
ATOM 758 O O . VAL A 1 100 ? -7.992 17.344 10.758 1 98.69 100 VAL A O 1
ATOM 761 N N . ASP A 1 101 ? -6.715 15.578 11.016 1 98.5 101 ASP A N 1
ATOM 762 C CA . ASP A 1 101 ? -7.363 14.688 10.055 1 98.5 101 ASP A CA 1
ATOM 763 C C . ASP A 1 101 ? -7.922 13.445 10.758 1 98.5 101 ASP A C 1
ATOM 765 O O . ASP A 1 101 ? -7.172 12.523 11.086 1 98.5 101 ASP A O 1
ATOM 769 N N . PRO A 1 102 ? -9.195 13.391 10.977 1 98.12 102 PRO A N 1
ATOM 770 C CA . PRO A 1 102 ? -9.766 12.273 11.734 1 98.12 102 PRO A CA 1
ATOM 771 C C . PRO A 1 102 ? -9.531 10.922 11.055 1 98.12 102 PRO A C 1
ATOM 773 O O . PRO A 1 102 ? -9.156 9.953 11.719 1 98.12 102 PRO A O 1
ATOM 776 N N . ILE A 1 103 ? -9.758 10.836 9.727 1 97.31 103 ILE A N 1
ATOM 777 C CA . ILE A 1 103 ? -9.5 9.625 8.961 1 97.31 103 ILE A CA 1
ATOM 778 C C . ILE A 1 103 ? -8.75 9.977 7.676 1 97.31 103 ILE A C 1
ATOM 780 O O . ILE A 1 103 ? -9.359 10.391 6.688 1 97.31 103 ILE A O 1
ATOM 784 N N . ASP A 1 104 ? -7.48 9.805 7.68 1 97.5 104 ASP A N 1
ATOM 785 C CA . ASP A 1 104 ? -6.734 9.82 6.426 1 97.5 104 ASP A CA 1
ATOM 786 C C . ASP A 1 104 ? -6.852 8.477 5.699 1 97.5 104 ASP A C 1
ATOM 788 O O . ASP A 1 104 ? -6.582 7.426 6.281 1 97.5 104 ASP A O 1
ATOM 792 N N . GLY A 1 105 ? -7.199 8.547 4.441 1 96.31 105 GLY A N 1
ATOM 793 C CA . GLY A 1 105 ? -7.492 7.34 3.688 1 96.31 105 GLY A CA 1
ATOM 794 C C . GLY A 1 105 ? -8.953 6.93 3.758 1 96.31 105 GLY A C 1
ATOM 795 O O . GLY A 1 105 ? -9.266 5.773 4.051 1 96.31 105 GLY A O 1
ATOM 796 N N . THR A 1 106 ? -9.836 7.863 3.551 1 94.5 106 THR A N 1
ATOM 797 C CA . THR A 1 106 ? -11.266 7.613 3.623 1 94.5 106 THR A CA 1
ATOM 798 C C . THR A 1 106 ? -11.688 6.582 2.58 1 94.5 106 THR A C 1
ATOM 800 O O . THR A 1 106 ? -12.531 5.723 2.854 1 94.5 106 THR A O 1
ATOM 803 N N . CYS A 1 107 ? -11.148 6.664 1.357 1 94.88 107 CYS A N 1
ATOM 804 C CA . CYS A 1 107 ? -11.422 5.648 0.346 1 94.88 107 CYS A CA 1
ATOM 805 C C . CYS A 1 107 ? -11 4.266 0.832 1 94.88 107 CYS A C 1
ATOM 807 O O . CYS A 1 107 ? -11.734 3.291 0.646 1 94.88 107 CYS A O 1
ATOM 809 N N . ASN A 1 108 ? -9.828 4.191 1.382 1 97.06 108 ASN A N 1
ATOM 810 C CA . ASN A 1 108 ? -9.367 2.936 1.96 1 97.06 108 ASN A CA 1
ATOM 811 C C . ASN A 1 108 ? -10.328 2.42 3.027 1 97.06 108 ASN A C 1
ATOM 813 O O . ASN A 1 108 ? -10.641 1.229 3.066 1 97.06 108 ASN A O 1
ATOM 817 N N . PHE A 1 109 ? -10.82 3.305 3.863 1 96.31 109 PHE A N 1
ATOM 818 C CA . PHE A 1 109 ? -11.773 2.943 4.91 1 96.31 109 PHE A CA 1
ATOM 819 C C . PHE A 1 109 ? -13.023 2.316 4.309 1 96.31 109 PHE A C 1
ATOM 821 O O . PHE A 1 109 ? -13.484 1.271 4.77 1 96.31 109 PHE A O 1
ATOM 828 N N . VAL A 1 110 ? -13.547 2.92 3.32 1 93.94 110 VAL A N 1
ATOM 829 C CA . VAL A 1 110 ? -14.766 2.471 2.662 1 93.94 110 VAL A CA 1
ATOM 830 C C . VAL A 1 110 ? -14.586 1.043 2.152 1 93.94 110 VAL A C 1
ATOM 832 O O . VAL A 1 110 ? -15.508 0.226 2.227 1 93.94 110 VAL A O 1
ATOM 835 N N . HIS A 1 111 ? -13.383 0.718 1.75 1 95.38 111 HIS A N 1
ATOM 836 C CA . HIS A 1 111 ? -13.125 -0.571 1.119 1 95.38 111 HIS A CA 1
ATOM 837 C C . HIS A 1 111 ? -12.453 -1.534 2.09 1 95.38 111 HIS A C 1
ATOM 839 O O . HIS A 1 111 ? -12.109 -2.66 1.72 1 95.38 111 HIS A O 1
ATOM 845 N N . ARG A 1 112 ? -12.164 -1.079 3.252 1 94.06 112 ARG A N 1
ATOM 846 C CA . ARG A 1 112 ? -11.484 -1.854 4.285 1 94.06 112 ARG A CA 1
ATOM 847 C C . ARG A 1 112 ? -10.07 -2.219 3.848 1 94.06 112 ARG A C 1
ATOM 849 O O . ARG A 1 112 ? -9.586 -3.314 4.137 1 94.06 112 ARG A O 1
ATOM 856 N N . PHE A 1 113 ? -9.555 -1.342 3.006 1 96.44 113 PHE A N 1
ATOM 857 C CA . PHE A 1 113 ? -8.141 -1.424 2.658 1 96.44 113 PHE A CA 1
ATOM 858 C C . PHE A 1 113 ? -7.27 -0.947 3.814 1 96.44 113 PHE A C 1
ATOM 860 O O . PHE A 1 113 ? -7.613 0.02 4.5 1 96.44 113 PHE A O 1
ATOM 867 N N . PRO A 1 114 ? -6.148 -1.55 4.141 1 93.62 114 PRO A N 1
ATOM 868 C CA . PRO A 1 114 ? -5.5 -1.452 5.449 1 93.62 114 PRO A CA 1
ATOM 869 C C . PRO A 1 114 ? -4.922 -0.064 5.719 1 93.62 114 PRO A C 1
ATOM 871 O O . PRO A 1 114 ? -4.738 0.318 6.875 1 93.62 114 PRO A O 1
ATOM 874 N N . THR A 1 115 ? -4.578 0.792 4.848 1 96.88 115 THR A N 1
ATOM 875 C CA . THR A 1 115 ? -3.848 2.031 5.09 1 96.88 115 THR A CA 1
ATOM 876 C C . THR A 1 115 ? -4.805 3.162 5.453 1 96.88 115 THR A C 1
ATOM 878 O O . THR A 1 115 ? -5.133 4 4.613 1 96.88 115 THR A O 1
ATOM 881 N N . VAL A 1 116 ? -5.223 3.152 6.797 1 97.88 116 VAL A N 1
ATOM 882 C CA . VAL A 1 116 ? -6.09 4.16 7.391 1 97.88 116 VAL A CA 1
ATOM 883 C C . VAL A 1 116 ? -5.441 4.723 8.656 1 97.88 116 VAL A C 1
ATOM 885 O O . VAL A 1 116 ? -4.871 3.977 9.453 1 97.88 116 VAL A O 1
ATOM 888 N N . ALA A 1 117 ? -5.484 6.07 8.758 1 98.62 117 ALA A N 1
ATOM 889 C CA . ALA A 1 117 ? -4.766 6.66 9.891 1 98.62 117 ALA A CA 1
ATOM 890 C C . ALA A 1 117 ? -5.523 7.855 10.453 1 98.62 117 ALA A C 1
ATOM 892 O O . ALA A 1 117 ? -6.387 8.43 9.789 1 98.62 117 ALA A O 1
ATOM 893 N N . VAL A 1 118 ? -5.223 8.156 11.711 1 98.69 118 VAL A N 1
ATOM 894 C CA . VAL A 1 118 ? -5.562 9.43 12.344 1 98.69 118 VAL A CA 1
ATOM 895 C C . VAL A 1 118 ? -4.32 10.312 12.422 1 98.69 118 VAL A C 1
ATOM 897 O O . VAL A 1 118 ? -3.227 9.828 12.727 1 98.69 118 VAL A O 1
ATOM 900 N N . SER A 1 119 ? -4.512 11.586 12.148 1 98.88 119 SER A N 1
ATOM 901 C CA . SER A 1 119 ? -3.383 12.508 12.133 1 98.88 119 SER A CA 1
ATOM 902 C C . SER A 1 119 ? -3.678 13.75 12.969 1 98.88 119 SER A C 1
ATOM 904 O O . SER A 1 119 ? -4.695 14.414 12.766 1 98.88 119 SER A O 1
ATOM 906 N N . ILE A 1 120 ? -2.793 14.062 13.914 1 98.94 120 ILE A N 1
ATOM 907 C CA . ILE A 1 120 ? -2.926 15.234 14.773 1 98.94 120 ILE A CA 1
ATOM 908 C C . ILE A 1 120 ? -1.615 16.016 14.773 1 98.94 120 ILE A C 1
ATOM 910 O O . ILE A 1 120 ? -0.601 15.539 15.289 1 98.94 120 ILE A O 1
ATOM 914 N N . GLY A 1 121 ? -1.665 17.188 14.219 1 98.88 121 GLY A N 1
ATOM 915 C CA . GLY A 1 121 ? -0.559 18.141 14.289 1 98.88 121 GLY A CA 1
ATOM 916 C C . GLY A 1 121 ? -0.811 19.281 15.25 1 98.88 121 GLY A C 1
ATOM 917 O O . GLY A 1 121 ? -1.96 19.578 15.578 1 98.88 121 GLY A O 1
ATOM 918 N N . PHE A 1 122 ? 0.274 19.891 15.727 1 98.88 122 PHE A N 1
ATOM 919 C CA . PHE A 1 122 ? 0.196 21.016 16.656 1 98.88 122 PHE A CA 1
ATOM 920 C C . PHE A 1 122 ? 1.187 22.109 16.266 1 98.88 122 PHE A C 1
ATOM 922 O O . PHE A 1 122 ? 2.373 21.828 16.062 1 98.88 122 PHE A O 1
ATOM 929 N N . ALA A 1 123 ? 0.616 23.312 16.141 1 98.5 123 ALA A N 1
ATOM 930 C CA . ALA A 1 123 ? 1.445 24.453 15.742 1 98.5 123 ALA A CA 1
ATOM 931 C C . ALA A 1 123 ? 1.349 25.594 16.75 1 98.5 123 ALA A C 1
ATOM 933 O O . ALA A 1 123 ? 0.284 25.828 17.328 1 98.5 123 ALA A O 1
ATOM 934 N N . VAL A 1 124 ? 2.443 26.266 16.984 1 97.94 124 VAL A N 1
ATOM 935 C CA . VAL A 1 124 ? 2.555 27.484 17.766 1 97.94 124 VAL A CA 1
ATOM 936 C C . VAL A 1 124 ? 3.35 28.531 16.984 1 97.94 124 VAL A C 1
ATOM 938 O O . VAL A 1 124 ? 4.414 28.234 16.438 1 97.94 124 VAL A O 1
ATOM 941 N N . ASP A 1 125 ? 2.795 29.781 16.922 1 97.31 125 ASP A N 1
ATOM 942 C CA . ASP A 1 125 ? 3.43 30.844 16.156 1 97.31 125 ASP A CA 1
ATOM 943 C C . ASP A 1 125 ? 3.639 30.438 14.703 1 97.31 125 ASP A C 1
ATOM 945 O O . ASP A 1 125 ? 4.699 30.688 14.133 1 97.31 125 ASP A O 1
ATOM 949 N N . GLN A 1 126 ? 2.691 29.594 14.195 1 96.19 126 GLN A N 1
ATOM 950 C CA . GLN A 1 126 ? 2.641 29.141 12.812 1 96.19 126 GLN A CA 1
ATOM 951 C C . GLN A 1 126 ? 3.779 28.172 12.508 1 96.19 126 GLN A C 1
ATOM 953 O O . GLN A 1 126 ? 4.117 27.953 11.344 1 96.19 126 GLN A O 1
ATOM 958 N N . GLU A 1 127 ? 4.348 27.703 13.578 1 97 127 GLU A N 1
ATOM 959 C CA . GLU A 1 127 ? 5.391 26.688 13.445 1 97 127 GLU A CA 1
ATOM 960 C C . GLU A 1 127 ? 4.945 25.359 14.039 1 97 127 GLU A C 1
ATOM 962 O O . GLU A 1 127 ? 4.379 25.312 15.133 1 97 127 GLU A O 1
ATOM 967 N N . LEU A 1 128 ? 5.242 24.344 13.344 1 98.19 128 LEU A N 1
ATOM 968 C CA . LEU A 1 128 ? 4.828 23.016 13.805 1 98.19 128 LEU A CA 1
ATOM 969 C C . LEU A 1 128 ? 5.699 22.547 14.961 1 98.19 128 LEU A C 1
ATOM 971 O O . LEU A 1 128 ? 6.926 22.516 14.852 1 98.19 128 LEU A O 1
ATOM 975 N N . GLU A 1 129 ? 5.055 22.156 16.016 1 98.44 129 GLU A N 1
ATOM 976 C CA . GLU A 1 129 ? 5.754 21.766 17.234 1 98.44 129 GLU A CA 1
ATOM 977 C C . GLU A 1 129 ? 5.836 20.25 17.375 1 98.44 129 GLU A C 1
ATOM 979 O O . GLU A 1 129 ? 6.859 19.703 17.797 1 98.44 129 GLU A O 1
ATOM 984 N N . PHE A 1 130 ? 4.762 19.578 17.109 1 98.81 130 PHE A N 1
ATOM 985 C CA . PHE A 1 130 ? 4.797 18.125 17.125 1 98.81 130 PHE A CA 1
ATOM 986 C C . PHE A 1 130 ? 3.707 17.547 16.234 1 98.81 130 PHE A C 1
ATOM 988 O O . PHE A 1 130 ? 2.824 18.266 15.766 1 98.81 130 PHE A O 1
ATOM 995 N N . GLY A 1 131 ? 3.848 16.234 15.922 1 98.88 131 GLY A N 1
ATOM 996 C CA . GLY A 1 131 ? 2.881 15.453 15.156 1 98.88 131 GLY A CA 1
ATOM 997 C C . GLY A 1 131 ? 2.693 14.047 15.688 1 98.88 131 GLY A C 1
ATOM 998 O O . GLY A 1 131 ? 3.648 13.414 16.141 1 98.88 131 GLY A O 1
ATOM 999 N N . VAL A 1 132 ? 1.415 13.594 15.617 1 98.94 132 VAL A N 1
ATOM 1000 C CA . VAL A 1 132 ? 1.026 12.242 16.016 1 98.94 132 VAL A CA 1
ATOM 1001 C C . VAL A 1 132 ? 0.176 11.609 14.922 1 98.94 132 VAL A C 1
ATOM 1003 O O . VAL A 1 132 ? -0.827 12.18 14.492 1 98.94 132 VAL A O 1
ATOM 1006 N N . ILE A 1 133 ? 0.624 10.492 14.461 1 98.94 133 ILE A N 1
ATOM 1007 C CA . ILE A 1 133 ? -0.118 9.727 13.461 1 98.94 133 ILE A CA 1
ATOM 1008 C C . ILE A 1 133 ? -0.27 8.281 13.938 1 98.94 133 ILE A C 1
ATOM 1010 O O . ILE A 1 133 ? 0.695 7.668 14.398 1 98.94 133 ILE A O 1
ATOM 1014 N N . TYR A 1 134 ? -1.485 7.797 13.844 1 98.88 134 TYR A N 1
ATOM 1015 C CA . TYR A 1 134 ? -1.744 6.422 14.258 1 98.88 134 TYR A CA 1
ATOM 1016 C C . TYR A 1 134 ? -2.314 5.605 13.102 1 98.88 134 TYR A C 1
ATOM 1018 O O . TYR A 1 134 ? -3.35 5.957 12.531 1 98.88 134 TYR A O 1
ATOM 1026 N N . HIS A 1 135 ? -1.586 4.574 12.711 1 98.44 135 HIS A N 1
ATOM 1027 C CA . HIS A 1 135 ? -2.066 3.578 11.758 1 98.44 135 HIS A CA 1
ATOM 1028 C C . HIS A 1 135 ? -3.107 2.664 12.398 1 98.44 135 HIS A C 1
ATOM 1030 O O . HIS A 1 135 ? -2.764 1.76 13.164 1 98.44 135 HIS A O 1
ATOM 1036 N N . CYS A 1 136 ? -4.328 2.738 12.023 1 97.31 136 CYS A N 1
ATOM 1037 C CA . CYS A 1 136 ? -5.449 2.17 12.766 1 97.31 136 CYS A CA 1
ATOM 1038 C C . CYS A 1 136 ? -5.477 0.652 12.641 1 97.31 136 CYS A C 1
ATOM 1040 O O . CYS A 1 136 ? -5.809 -0.052 13.594 1 97.31 136 CYS A O 1
ATOM 1042 N N . THR A 1 137 ? -5.09 0.169 11.508 1 93.94 137 THR A N 1
ATOM 1043 C CA . THR A 1 137 ? -5.176 -1.266 11.266 1 93.94 137 THR A CA 1
ATOM 1044 C C . THR A 1 137 ? -3.943 -1.984 11.805 1 93.94 137 THR A C 1
ATOM 1046 O O . THR A 1 137 ? -4.051 -3.068 12.383 1 93.94 137 THR A O 1
ATOM 1049 N N . GLU A 1 138 ? -2.77 -1.37 11.641 1 94 138 GLU A N 1
ATOM 1050 C CA . GLU A 1 138 ? -1.524 -2.035 12.016 1 94 138 GLU A CA 1
ATOM 1051 C C . GLU A 1 138 ? -1.087 -1.635 13.422 1 94 138 GLU A C 1
ATOM 1053 O O . GLU A 1 138 ? -0.129 -2.191 13.961 1 94 138 GLU A O 1
ATOM 1058 N N . GLU A 1 139 ? -1.75 -0.708 13.961 1 95.62 139 GLU A N 1
ATOM 1059 C CA . GLU A 1 139 ? -1.519 -0.274 15.336 1 95.62 139 GLU A CA 1
ATOM 1060 C C . GLU A 1 139 ? -0.088 0.224 15.523 1 95.62 139 GLU A C 1
ATOM 1062 O O . GLU A 1 139 ? 0.615 -0.22 16.438 1 95.62 139 GLU A O 1
ATOM 1067 N N . ARG A 1 140 ? 0.286 1.103 14.742 1 97.81 140 ARG A N 1
ATOM 1068 C CA . ARG A 1 140 ? 1.578 1.776 14.836 1 97.81 140 ARG A CA 1
ATOM 1069 C C . ARG A 1 140 ? 1.402 3.256 15.156 1 97.81 140 ARG A C 1
ATOM 1071 O O . ARG A 1 140 ? 0.603 3.945 14.516 1 97.81 140 ARG A O 1
ATOM 1078 N N . LEU A 1 141 ? 2.08 3.648 16.156 1 98.88 141 LEU A N 1
ATOM 1079 C CA . LEU A 1 141 ? 2.037 5.039 16.594 1 98.88 141 LEU A CA 1
ATOM 1080 C C . LEU A 1 141 ? 3.291 5.789 16.156 1 98.88 141 LEU A C 1
ATOM 1082 O O . LEU A 1 141 ? 4.395 5.48 16.609 1 98.88 141 LEU A O 1
ATOM 1086 N N . TYR A 1 142 ? 3.146 6.758 15.297 1 98.94 142 TYR A N 1
ATOM 1087 C CA . TYR A 1 142 ? 4.227 7.637 14.859 1 98.94 142 TYR A CA 1
ATOM 1088 C C . TYR A 1 142 ? 4.172 8.969 15.586 1 98.94 142 TYR A C 1
ATOM 1090 O O . TYR A 1 142 ? 3.104 9.578 15.711 1 98.94 142 TYR A O 1
ATOM 1098 N N . THR A 1 143 ? 5.301 9.398 16.062 1 98.94 143 THR A N 1
ATOM 1099 C CA . THR A 1 143 ? 5.371 10.688 16.734 1 98.94 143 THR A CA 1
ATOM 1100 C C . THR A 1 143 ? 6.629 11.453 16.328 1 98.94 143 THR A C 1
ATOM 1102 O O . THR A 1 143 ? 7.637 10.844 15.969 1 98.94 143 THR A O 1
ATOM 1105 N N . GLY A 1 144 ? 6.504 12.68 16.281 1 98.81 144 GLY A N 1
ATOM 1106 C CA . GLY A 1 144 ? 7.613 13.602 16.125 1 98.81 144 GLY A CA 1
ATOM 1107 C C . GLY A 1 144 ? 7.449 14.867 16.953 1 98.81 144 GLY A C 1
ATOM 1108 O O . GLY A 1 144 ? 6.348 15.414 17.047 1 98.81 144 GLY A O 1
ATOM 1109 N N . ARG A 1 145 ? 8.508 15.297 17.594 1 98.44 145 ARG A N 1
ATOM 1110 C CA . ARG A 1 145 ? 8.555 16.531 18.359 1 98.44 145 ARG A CA 1
ATOM 1111 C C . ARG A 1 145 ? 9.781 17.359 18 1 98.44 145 ARG A C 1
ATOM 1113 O O . ARG A 1 145 ? 10.891 16.828 17.906 1 98.44 145 ARG A O 1
ATOM 1120 N N . ARG A 1 146 ? 9.547 18.609 17.859 1 97.56 146 ARG A N 1
ATOM 1121 C CA . ARG A 1 146 ? 10.633 19.5 17.469 1 97.56 146 ARG A CA 1
ATOM 1122 C C . ARG A 1 146 ? 11.812 19.375 18.438 1 97.56 146 ARG A C 1
ATOM 1124 O O . ARG A 1 146 ? 11.672 19.609 19.641 1 97.56 146 ARG A O 1
ATOM 1131 N N . GLY A 1 147 ? 12.898 18.953 17.875 1 97.06 147 GLY A N 1
ATOM 1132 C CA . GLY A 1 147 ? 14.141 18.859 18.641 1 97.06 147 GLY A CA 1
ATOM 1133 C C . GLY A 1 147 ? 14.227 17.594 19.484 1 97.06 147 GLY A C 1
ATOM 1134 O O . GLY A 1 147 ? 15.203 17.406 20.203 1 97.06 147 GLY A O 1
ATOM 1135 N N . ARG A 1 148 ? 13.266 16.703 19.344 1 97.38 148 ARG A N 1
ATOM 1136 C CA . ARG A 1 148 ? 13.25 15.547 20.234 1 97.38 148 ARG A CA 1
ATOM 1137 C C . ARG A 1 148 ? 13.25 14.242 19.438 1 97.38 148 ARG A C 1
ATOM 1139 O O . ARG A 1 148 ? 13.156 13.156 20.031 1 97.38 148 ARG A O 1
ATOM 1146 N N . GLY A 1 149 ? 13.227 14.32 18.172 1 98.44 149 GLY A N 1
ATOM 1147 C CA . GLY A 1 149 ? 13.297 13.117 17.359 1 98.44 149 GLY A CA 1
ATOM 1148 C C . GLY A 1 149 ? 11.938 12.594 16.938 1 98.44 149 GLY A C 1
ATOM 1149 O O . GLY A 1 149 ? 10.906 13.18 17.297 1 98.44 149 GLY A O 1
ATOM 1150 N N . ALA A 1 150 ? 11.906 11.633 16.141 1 98.88 150 ALA A N 1
ATOM 1151 C CA . ALA A 1 150 ? 10.719 10.938 15.656 1 98.88 150 ALA A CA 1
ATOM 1152 C C . ALA A 1 150 ? 10.766 9.453 16.016 1 98.88 150 ALA A C 1
ATOM 1154 O O . ALA A 1 150 ? 11.836 8.844 16.016 1 98.88 150 ALA A O 1
ATOM 1155 N N . PHE A 1 151 ? 9.602 8.883 16.297 1 98.88 151 PHE A N 1
ATOM 1156 C CA . PHE A 1 151 ? 9.547 7.508 16.781 1 98.88 151 PHE A CA 1
ATOM 1157 C C . PHE A 1 151 ? 8.32 6.789 16.219 1 98.88 151 PHE A C 1
ATOM 1159 O O . PHE A 1 151 ? 7.305 7.418 15.922 1 98.88 151 PHE A O 1
ATOM 1166 N N . CYS A 1 152 ? 8.469 5.531 16.031 1 98.56 152 CYS A N 1
ATOM 1167 C CA . CYS A 1 152 ? 7.363 4.605 15.789 1 98.56 152 CYS A CA 1
ATOM 1168 C C . CYS A 1 152 ? 7.32 3.516 16.844 1 98.56 152 CYS A C 1
ATOM 1170 O O . CYS A 1 152 ? 8.25 2.711 16.953 1 98.56 152 CYS A O 1
ATOM 1172 N N . ASN A 1 153 ? 6.246 3.529 17.562 1 97.38 153 ASN A N 1
ATOM 1173 C CA . ASN A 1 153 ? 6.129 2.598 18.672 1 97.38 153 ASN A CA 1
ATOM 1174 C C . ASN A 1 153 ? 7.371 2.623 19.562 1 97.38 153 ASN A C 1
ATOM 1176 O O . ASN A 1 153 ? 7.906 1.571 19.922 1 97.38 153 ASN A O 1
ATOM 1180 N N . GLY A 1 154 ? 7.852 3.766 19.75 1 95.69 154 GLY A N 1
ATOM 1181 C CA . GLY A 1 154 ? 8.969 3.947 20.672 1 95.69 154 GLY A CA 1
ATOM 1182 C C . GLY A 1 154 ? 10.32 3.777 20 1 95.69 154 GLY A C 1
ATOM 1183 O O . GLY A 1 154 ? 11.352 4.113 20.578 1 95.69 154 GLY A O 1
ATOM 1184 N N . GLN A 1 155 ? 10.391 3.303 18.828 1 96.75 155 GLN A N 1
ATOM 1185 C CA . GLN A 1 155 ? 11.648 3.137 18.094 1 96.75 155 GLN A CA 1
ATOM 1186 C C . GLN A 1 155 ? 11.953 4.363 17.234 1 96.75 155 GLN A C 1
ATOM 1188 O O . GLN A 1 155 ? 11.086 4.844 16.5 1 96.75 155 GLN A O 1
ATOM 1193 N N . ARG A 1 156 ? 13.156 4.82 17.297 1 98.31 156 ARG A N 1
ATOM 1194 C CA . ARG A 1 156 ? 13.555 6.031 16.578 1 98.31 156 ARG A CA 1
ATOM 1195 C C . ARG A 1 156 ? 13.477 5.824 15.07 1 98.31 156 ARG A C 1
ATOM 1197 O O . ARG A 1 156 ? 13.859 4.766 14.562 1 98.31 156 ARG A O 1
ATOM 1204 N N . LEU A 1 157 ? 13.016 6.758 14.43 1 98.56 157 LEU A N 1
ATOM 1205 C CA . LEU A 1 157 ? 12.898 6.742 12.977 1 98.56 157 LEU A CA 1
ATOM 1206 C C . LEU A 1 157 ? 14.086 7.445 12.328 1 98.56 157 LEU A C 1
ATOM 1208 O O . LEU A 1 157 ? 14.648 8.383 12.898 1 98.56 157 LEU A O 1
ATOM 1212 N N . GLN A 1 158 ? 14.43 6.988 11.211 1 98.44 158 GLN A N 1
ATOM 1213 C CA . GLN A 1 158 ? 15.469 7.613 10.391 1 98.44 158 GLN A CA 1
ATOM 1214 C C . GLN A 1 158 ? 15.164 7.453 8.906 1 98.44 158 GLN A C 1
ATOM 1216 O O . GLN A 1 158 ? 14.883 6.348 8.438 1 98.44 158 GLN A O 1
ATOM 1221 N N . VAL A 1 159 ? 15.227 8.508 8.219 1 98.62 159 VAL A N 1
ATOM 1222 C CA . VAL A 1 159 ? 14.938 8.492 6.789 1 98.62 159 VAL A CA 1
ATOM 1223 C C . VAL A 1 159 ? 16.078 7.809 6.043 1 98.62 159 VAL A C 1
ATOM 1225 O O . VAL A 1 159 ? 17.172 7.617 6.594 1 98.62 159 VAL A O 1
ATOM 1228 N N . SER A 1 160 ? 15.797 7.461 4.797 1 97.06 160 SER A N 1
ATOM 1229 C CA . SER A 1 160 ? 16.797 6.902 3.898 1 97.06 160 SER A CA 1
ATOM 1230 C C . SER A 1 160 ? 17.828 7.957 3.488 1 97.06 160 SER A C 1
ATOM 1232 O O . SER A 1 160 ? 17.484 9.133 3.35 1 97.06 160 SER A O 1
ATOM 1234 N N . GLY A 1 161 ? 19.094 7.52 3.242 1 97.38 161 GLY A N 1
ATOM 1235 C CA . GLY A 1 161 ? 20.125 8.414 2.773 1 97.38 161 GLY A CA 1
ATOM 1236 C C . GLY A 1 161 ? 20.344 8.359 1.271 1 97.38 161 GLY A C 1
ATOM 1237 O O . GLY A 1 161 ? 21.312 8.906 0.752 1 97.38 161 GLY A O 1
ATOM 1238 N N . GLU A 1 162 ? 19.422 7.742 0.545 1 96.81 162 GLU A N 1
ATOM 1239 C CA . GLU A 1 162 ? 19.578 7.531 -0.89 1 96.81 162 GLU A CA 1
ATOM 1240 C C . GLU A 1 162 ? 19.547 8.852 -1.65 1 96.81 162 GLU A C 1
ATOM 1242 O O . GLU A 1 162 ? 18.703 9.719 -1.369 1 96.81 162 GLU A O 1
ATOM 1247 N N . THR A 1 163 ? 20.484 9.039 -2.645 1 97.69 163 THR A N 1
ATOM 1248 C CA . THR A 1 163 ? 20.547 10.266 -3.426 1 97.69 163 THR A CA 1
ATOM 1249 C C . THR A 1 163 ? 20.375 9.977 -4.914 1 97.69 163 THR A C 1
ATOM 1251 O O . THR A 1 163 ? 20.312 10.898 -5.73 1 97.69 163 THR A O 1
ATOM 1254 N N . ASP A 1 164 ? 20.328 8.695 -5.285 1 96.5 164 ASP A N 1
ATOM 1255 C CA . ASP A 1 164 ? 20.188 8.25 -6.668 1 96.5 164 ASP A CA 1
ATOM 1256 C C . ASP A 1 164 ? 18.734 7.891 -6.98 1 96.5 164 ASP A C 1
ATOM 1258 O O . ASP A 1 164 ? 18.203 6.918 -6.445 1 96.5 164 ASP A O 1
ATOM 1262 N N . LEU A 1 165 ? 18.188 8.609 -7.855 1 96.25 165 LEU A N 1
ATOM 1263 C CA . LEU A 1 165 ? 16.781 8.398 -8.203 1 96.25 165 LEU A CA 1
ATOM 1264 C C . LEU A 1 165 ? 16.547 6.984 -8.711 1 96.25 165 LEU A C 1
ATOM 1266 O O . LEU A 1 165 ? 15.508 6.383 -8.438 1 96.25 165 LEU A O 1
ATOM 1270 N N . SER A 1 166 ? 17.484 6.418 -9.438 1 94.69 166 SER A N 1
ATOM 1271 C CA . SER A 1 166 ? 17.344 5.086 -10.008 1 94.69 166 SER A CA 1
ATOM 1272 C C . SER A 1 166 ? 17.312 4.016 -8.922 1 94.69 166 SER A C 1
ATOM 1274 O O . SER A 1 166 ? 16.953 2.867 -9.188 1 94.69 166 SER A O 1
ATOM 1276 N N . LYS A 1 167 ? 17.609 4.383 -7.711 1 95.38 167 LYS A N 1
ATOM 1277 C CA . LYS A 1 167 ? 17.562 3.479 -6.566 1 95.38 167 LYS A CA 1
ATOM 1278 C C . LYS A 1 167 ? 16.5 3.91 -5.562 1 95.38 167 LYS A C 1
ATOM 1280 O O . LYS A 1 167 ? 16.5 3.465 -4.414 1 95.38 167 LYS A O 1
ATOM 1285 N N . ALA A 1 168 ? 15.609 4.801 -5.969 1 97.62 168 ALA A N 1
ATOM 1286 C CA . ALA A 1 168 ? 14.648 5.398 -5.043 1 97.62 168 ALA A CA 1
ATOM 1287 C C . ALA A 1 168 ? 13.258 4.801 -5.223 1 97.62 168 ALA A C 1
ATOM 1289 O O . ALA A 1 168 ? 12.82 4.57 -6.352 1 97.62 168 ALA A O 1
ATOM 1290 N N . LEU A 1 169 ? 12.695 4.484 -4.16 1 98.38 169 LEU A N 1
ATOM 1291 C CA . LEU A 1 169 ? 11.266 4.199 -4.125 1 98.38 169 LEU A CA 1
ATOM 1292 C C . LEU A 1 169 ? 10.469 5.469 -3.854 1 98.38 169 LEU A C 1
ATOM 1294 O O . LEU A 1 169 ? 10.656 6.121 -2.824 1 98.38 169 LEU A O 1
ATOM 1298 N N . VAL A 1 170 ? 9.555 5.852 -4.758 1 98.75 170 VAL A N 1
ATOM 1299 C CA . VAL A 1 170 ? 8.812 7.109 -4.68 1 98.75 170 VAL A CA 1
ATOM 1300 C C . VAL A 1 170 ? 7.336 6.824 -4.422 1 98.75 170 VAL A C 1
ATOM 1302 O O . VAL A 1 170 ? 6.73 5.996 -5.105 1 98.75 170 VAL A O 1
ATOM 1305 N N . LEU A 1 171 ? 6.793 7.469 -3.406 1 98.81 171 LEU A N 1
ATOM 1306 C CA . LEU A 1 171 ? 5.359 7.359 -3.156 1 98.81 171 LEU A CA 1
ATOM 1307 C C . LEU A 1 171 ? 4.629 8.617 -3.619 1 98.81 171 LEU A C 1
ATOM 1309 O O . LEU A 1 171 ? 5.191 9.711 -3.586 1 98.81 171 LEU A O 1
ATOM 1313 N N . THR A 1 172 ? 3.424 8.422 -4.066 1 98.5 172 THR A N 1
ATOM 1314 C CA . THR A 1 172 ? 2.512 9.5 -4.418 1 98.5 172 THR A CA 1
ATOM 1315 C C . THR A 1 172 ? 1.061 9.062 -4.246 1 98.5 172 THR A C 1
ATOM 1317 O O . THR A 1 172 ? 0.792 7.934 -3.838 1 98.5 172 THR A O 1
ATOM 1320 N N . GLU A 1 173 ? 0.12 10 -4.379 1 97.44 173 GLU A N 1
ATOM 1321 C CA . GLU A 1 173 ? -1.311 9.719 -4.301 1 97.44 173 GLU A CA 1
ATOM 1322 C C . GLU A 1 173 ? -2.074 10.438 -5.41 1 97.44 173 GLU A C 1
ATOM 1324 O O . GLU A 1 173 ? -1.669 11.508 -5.855 1 97.44 173 GLU A O 1
ATOM 1329 N N . ILE A 1 174 ? -3.172 9.781 -5.758 1 93.62 174 ILE A N 1
ATOM 1330 C CA . ILE A 1 174 ? -4.066 10.414 -6.727 1 93.62 174 ILE A CA 1
ATOM 1331 C C . ILE A 1 174 ? -4.906 11.484 -6.035 1 93.62 174 ILE A C 1
ATOM 1333 O O . ILE A 1 174 ? -5.625 11.195 -5.078 1 93.62 174 ILE A O 1
ATOM 1337 N N . GLY A 1 175 ? -4.863 12.664 -6.445 1 87.38 175 GLY A N 1
ATOM 1338 C CA . GLY A 1 175 ? -5.574 13.781 -5.836 1 87.38 175 GLY A CA 1
ATOM 1339 C C . GLY A 1 175 ? -7.078 13.688 -6.004 1 87.38 175 GLY A C 1
ATOM 1340 O O . GLY A 1 175 ? -7.578 12.828 -6.734 1 87.38 175 GLY A O 1
ATOM 1341 N N . PRO A 1 176 ? -7.746 14.57 -5.363 1 85.12 176 PRO A N 1
ATOM 1342 C CA . PRO A 1 176 ? -9.211 14.523 -5.359 1 85.12 176 PRO A CA 1
ATOM 1343 C C . PRO A 1 176 ? -9.82 15 -6.676 1 85.12 176 PRO A C 1
ATOM 1345 O O . PRO A 1 176 ? -10.945 14.633 -7.012 1 85.12 176 PRO A O 1
ATOM 1348 N N . ARG A 1 177 ? -9.141 15.891 -7.434 1 89.69 177 ARG A N 1
ATOM 1349 C CA . ARG A 1 177 ? -9.633 16.391 -8.711 1 89.69 177 ARG A CA 1
ATOM 1350 C C . ARG A 1 177 ? -9.367 15.391 -9.828 1 89.69 177 ARG A C 1
ATOM 1352 O O . ARG A 1 177 ? -8.211 15.109 -10.148 1 89.69 177 ARG A O 1
ATOM 1359 N N . ARG A 1 178 ? -10.484 15.008 -10.508 1 91 178 ARG A N 1
ATOM 1360 C CA . ARG A 1 178 ? -10.344 13.898 -11.445 1 91 178 ARG A CA 1
ATOM 1361 C C . ARG A 1 178 ? -10.742 14.32 -12.859 1 91 178 ARG A C 1
ATOM 1363 O O . ARG A 1 178 ? -11.055 13.477 -13.695 1 91 178 ARG A O 1
ATOM 1370 N N . ASP A 1 179 ? -10.719 15.617 -13.047 1 94.44 179 ASP A N 1
ATOM 1371 C CA . ASP A 1 179 ? -10.984 16.047 -14.414 1 94.44 179 ASP A CA 1
ATOM 1372 C C . ASP A 1 179 ? -9.852 15.617 -15.344 1 94.44 179 ASP A C 1
ATOM 1374 O O . ASP A 1 179 ? -8.711 15.445 -14.906 1 94.44 179 ASP A O 1
ATOM 1378 N N . PRO A 1 180 ? -10.078 15.445 -16.578 1 93.81 180 PRO A N 1
ATOM 1379 C CA . PRO A 1 180 ? -9.133 14.867 -17.547 1 93.81 180 PRO A CA 1
ATOM 1380 C C . PRO A 1 180 ? -7.789 15.594 -17.562 1 93.81 180 PRO A C 1
ATOM 1382 O O . PRO A 1 180 ? -6.734 14.961 -17.594 1 93.81 180 PRO A O 1
ATOM 1385 N N . ASP A 1 181 ? -7.832 16.875 -17.516 1 95.31 181 ASP A N 1
ATOM 1386 C CA . ASP A 1 181 ? -6.59 17.641 -17.578 1 95.31 181 ASP A CA 1
ATOM 1387 C C . ASP A 1 181 ? -5.719 17.375 -16.344 1 95.31 181 ASP A C 1
ATOM 1389 O O . ASP A 1 181 ? -4.504 17.219 -16.469 1 95.31 181 ASP A O 1
ATOM 1393 N N . THR A 1 182 ? -6.316 17.375 -15.203 1 95.19 182 THR A N 1
ATOM 1394 C CA . THR A 1 182 ? -5.602 17.109 -13.961 1 95.19 182 THR A CA 1
ATOM 1395 C C . THR A 1 182 ? -5.043 15.688 -13.938 1 95.19 182 THR A C 1
ATOM 1397 O O . THR A 1 182 ? -3.893 15.477 -13.555 1 95.19 182 THR A O 1
ATOM 1400 N N . LEU A 1 183 ? -5.852 14.781 -14.414 1 95.31 183 LEU A N 1
ATOM 1401 C CA . LEU A 1 183 ? -5.43 13.383 -14.445 1 95.31 183 LEU A CA 1
ATOM 1402 C C . LEU A 1 183 ? -4.258 13.188 -15.398 1 95.31 183 LEU A C 1
ATOM 1404 O O . LEU A 1 183 ? -3.32 12.445 -15.094 1 95.31 183 LEU A O 1
ATOM 1408 N N . LYS A 1 184 ? -4.34 13.82 -16.469 1 95 184 LYS A N 1
ATOM 1409 C CA . LYS A 1 184 ? -3.25 13.734 -17.438 1 95 184 LYS A CA 1
ATOM 1410 C C . LYS A 1 184 ? -1.941 14.242 -16.844 1 95 184 LYS A C 1
ATOM 1412 O O . LYS A 1 184 ? -0.882 13.648 -17.062 1 95 184 LYS A O 1
ATOM 1417 N N . LEU A 1 185 ? -2.021 15.336 -16.156 1 95.62 185 LEU A N 1
ATOM 1418 C CA . LEU A 1 185 ? -0.838 15.906 -15.516 1 95.62 185 LEU A CA 1
ATOM 1419 C C . LEU A 1 185 ? -0.308 14.969 -14.438 1 95.62 185 LEU A C 1
ATOM 1421 O O . LEU A 1 185 ? 0.904 14.773 -14.312 1 95.62 185 LEU A O 1
ATOM 1425 N N . PHE A 1 186 ? -1.206 14.43 -13.695 1 96.06 186 PHE A N 1
ATOM 1426 C CA . PHE A 1 186 ? -0.82 13.477 -12.664 1 96.06 186 PHE A CA 1
ATOM 1427 C C . PHE A 1 186 ? -0.053 12.305 -13.266 1 96.06 186 PHE A C 1
ATOM 1429 O O . PHE A 1 186 ? 1.028 11.953 -12.789 1 96.06 186 PHE A O 1
ATOM 1436 N N . LEU A 1 187 ? -0.6 11.734 -14.273 1 97 187 LEU A N 1
ATOM 1437 C CA . LEU A 1 187 ? 0.003 10.57 -14.914 1 97 187 LEU A CA 1
ATOM 1438 C C . LEU A 1 187 ? 1.302 10.945 -15.617 1 97 187 LEU A C 1
ATOM 1440 O O . LEU A 1 187 ? 2.248 10.156 -15.648 1 97 187 LEU A O 1
ATOM 1444 N N . SER A 1 188 ? 1.33 12.102 -16.141 1 96.62 188 SER A N 1
ATOM 1445 C CA . SER A 1 188 ? 2.555 12.586 -16.766 1 96.62 188 SER A CA 1
ATOM 1446 C C . SER A 1 188 ? 3.686 12.711 -15.75 1 96.62 188 SER A C 1
ATOM 1448 O O . SER A 1 188 ? 4.836 12.391 -16.047 1 96.62 188 SER A O 1
ATOM 1450 N N . ASN A 1 189 ? 3.412 13.234 -14.609 1 97.5 189 ASN A N 1
ATOM 1451 C CA . ASN A 1 189 ? 4.406 13.336 -13.547 1 97.5 189 ASN A CA 1
ATOM 1452 C C . ASN A 1 189 ? 4.941 11.969 -13.141 1 97.5 189 ASN A C 1
ATOM 1454 O O . ASN A 1 189 ? 6.148 11.797 -12.961 1 97.5 189 ASN A O 1
ATOM 1458 N N . MET A 1 190 ? 4.059 11.039 -13 1 97 190 MET A N 1
ATOM 1459 C CA . MET A 1 190 ? 4.469 9.672 -12.688 1 97 190 MET A CA 1
ATOM 1460 C C . MET A 1 190 ? 5.367 9.109 -13.789 1 97 190 MET A C 1
ATOM 1462 O O . MET A 1 190 ? 6.379 8.469 -13.5 1 97 190 MET A O 1
ATOM 1466 N N . GLU A 1 191 ? 4.961 9.336 -15.008 1 96.31 191 GLU A N 1
ATOM 1467 C CA . GLU A 1 191 ? 5.707 8.859 -16.172 1 96.31 191 GLU A CA 1
ATOM 1468 C C . GLU A 1 191 ? 7.133 9.414 -16.172 1 96.31 191 GLU A C 1
ATOM 1470 O O . GLU A 1 191 ? 8.078 8.688 -16.484 1 96.31 191 GLU A O 1
ATOM 1475 N N . ARG A 1 192 ? 7.262 10.602 -15.836 1 95.56 192 ARG A N 1
ATOM 1476 C CA . ARG A 1 192 ? 8.562 11.258 -15.812 1 95.56 192 ARG A CA 1
ATOM 1477 C C . ARG A 1 192 ? 9.492 10.594 -14.805 1 95.56 192 ARG A C 1
ATOM 1479 O O . ARG A 1 192 ? 10.68 10.391 -15.078 1 95.56 192 ARG A O 1
ATOM 1486 N N . LEU A 1 193 ? 8.984 10.281 -13.703 1 96.38 193 LEU A N 1
ATOM 1487 C CA . LEU A 1 193 ? 9.789 9.633 -12.672 1 96.38 193 LEU A CA 1
ATOM 1488 C C . LEU A 1 193 ? 10.195 8.227 -13.102 1 96.38 193 LEU A C 1
ATOM 1490 O O . LEU A 1 193 ? 11.32 7.797 -12.852 1 96.38 193 LEU A O 1
ATOM 1494 N N . LEU A 1 194 ? 9.266 7.57 -13.742 1 95.31 194 LEU A N 1
ATOM 1495 C CA . LEU A 1 194 ? 9.555 6.223 -14.227 1 95.31 194 LEU A CA 1
ATOM 1496 C C . LEU A 1 194 ? 10.57 6.262 -15.367 1 95.31 194 LEU A C 1
ATOM 1498 O O . LEU A 1 194 ? 11.461 5.406 -15.438 1 95.31 194 LEU A O 1
ATOM 1502 N N . HIS A 1 195 ? 10.445 7.254 -16.172 1 93.12 195 HIS A N 1
ATOM 1503 C CA . HIS A 1 195 ? 11.414 7.441 -17.25 1 93.12 195 HIS A CA 1
ATOM 1504 C C . HIS A 1 195 ? 12.797 7.762 -16.688 1 93.12 195 HIS A C 1
ATOM 1506 O O . HIS A 1 195 ? 13.812 7.387 -17.297 1 93.12 195 HIS A O 1
ATOM 1512 N N . ALA A 1 196 ? 12.781 8.445 -15.602 1 92.56 196 ALA A N 1
ATOM 1513 C CA . ALA A 1 196 ? 14.047 8.773 -14.938 1 92.56 196 ALA A CA 1
ATOM 1514 C C . ALA A 1 196 ? 14.57 7.578 -14.148 1 92.56 196 ALA A C 1
ATOM 1516 O O . ALA A 1 196 ? 15.523 7.711 -13.367 1 92.56 196 ALA A O 1
ATOM 1517 N N . LYS A 1 197 ? 13.898 6.441 -14.281 1 92.62 197 LYS A N 1
ATOM 1518 C CA . LYS A 1 197 ? 14.336 5.125 -13.828 1 92.62 197 LYS A CA 1
ATOM 1519 C C . LYS A 1 197 ? 14.188 4.992 -12.312 1 92.62 197 LYS A C 1
ATOM 1521 O O . LYS A 1 197 ? 14.992 4.32 -11.664 1 92.62 197 LYS A O 1
ATOM 1526 N N . ALA A 1 198 ? 13.258 5.828 -11.758 1 95 198 A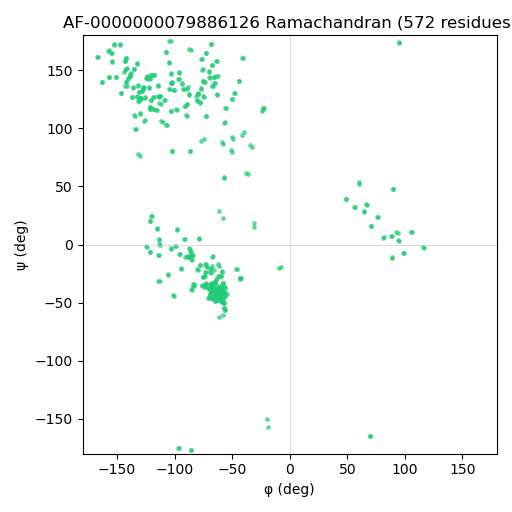LA A N 1
ATOM 1527 C CA . ALA A 1 198 ? 12.945 5.504 -10.367 1 95 198 ALA A CA 1
ATOM 1528 C C . ALA A 1 198 ? 12.773 4 -10.18 1 95 198 ALA A C 1
ATOM 1530 O O . ALA A 1 198 ? 12.18 3.326 -11.023 1 95 198 ALA A O 1
ATOM 1531 N N . HIS A 1 199 ? 13.266 3.459 -9.055 1 94.25 199 HIS A N 1
ATOM 1532 C CA . HIS A 1 199 ? 13.211 2.021 -8.812 1 94.25 199 HIS A CA 1
ATOM 1533 C C . HIS A 1 199 ? 11.766 1.526 -8.766 1 94.25 199 HIS A C 1
ATOM 1535 O O . HIS A 1 199 ? 11.469 0.416 -9.211 1 94.25 199 HIS A O 1
ATOM 1541 N N . GLY A 1 200 ? 10.891 2.338 -8.172 1 96.31 200 GLY A N 1
ATOM 1542 C CA . GLY A 1 200 ? 9.469 2.033 -8.102 1 96.31 200 GLY A CA 1
ATOM 1543 C C . GLY A 1 200 ? 8.625 3.213 -7.66 1 96.31 200 GLY A C 1
ATOM 1544 O O . GLY A 1 200 ? 9.156 4.199 -7.141 1 96.31 200 GLY A O 1
ATOM 1545 N N . VAL A 1 201 ? 7.328 3.129 -7.949 1 98.06 201 VAL A N 1
ATOM 1546 C CA . VAL A 1 201 ? 6.344 4.109 -7.496 1 98.06 201 VAL A CA 1
ATOM 1547 C C . VAL A 1 201 ? 5.195 3.398 -6.781 1 98.06 201 VAL A C 1
ATOM 1549 O O . VAL A 1 201 ? 4.742 2.338 -7.219 1 98.06 201 VAL A O 1
ATOM 1552 N N . ARG A 1 202 ? 4.781 3.938 -5.645 1 98.69 202 ARG A N 1
ATOM 1553 C CA . ARG A 1 202 ? 3.668 3.361 -4.898 1 98.69 202 ARG A CA 1
ATOM 1554 C C . ARG A 1 202 ? 2.547 4.379 -4.719 1 98.69 202 ARG A C 1
ATOM 1556 O O . ARG A 1 202 ? 2.805 5.57 -4.547 1 98.69 202 ARG A O 1
ATOM 1563 N N . VAL A 1 203 ? 1.347 3.926 -4.781 1 98.62 203 VAL A N 1
ATOM 1564 C CA . VAL A 1 203 ? 0.106 4.613 -4.445 1 98.62 203 VAL A CA 1
ATOM 1565 C C . VAL A 1 203 ? -0.692 3.785 -3.443 1 98.62 203 VAL A C 1
ATOM 1567 O O . VAL A 1 203 ? -1.339 2.803 -3.816 1 98.62 203 VAL A O 1
ATOM 1570 N N . ILE A 1 204 ? -0.71 4.258 -2.168 1 98.5 204 ILE A N 1
ATOM 1571 C CA . ILE A 1 204 ? -1.26 3.365 -1.151 1 98.5 204 ILE A CA 1
ATOM 1572 C C . ILE A 1 204 ? -2.549 3.959 -0.587 1 98.5 204 ILE A C 1
ATOM 1574 O O . ILE A 1 204 ? -3.225 3.326 0.227 1 98.5 204 ILE A O 1
ATOM 1578 N N . GLY A 1 205 ? -2.904 5.168 -0.888 1 97.94 205 GLY A N 1
ATOM 1579 C CA . GLY A 1 205 ? -4.223 5.715 -0.61 1 97.94 205 GLY A CA 1
ATOM 1580 C C . GLY A 1 205 ? -4.289 6.48 0.697 1 97.94 205 GLY A C 1
ATOM 1581 O O . GLY A 1 205 ? -5.355 6.953 1.095 1 97.94 205 GLY A O 1
ATOM 1582 N N . SER A 1 206 ? -3.162 6.605 1.367 1 98.31 206 SER A N 1
ATOM 1583 C CA . SER A 1 206 ? -3.031 7.406 2.58 1 98.31 206 SER A CA 1
ATOM 1584 C C . SER A 1 206 ? -1.774 8.266 2.541 1 98.31 206 SER A C 1
ATOM 1586 O O . SER A 1 206 ? -0.661 7.758 2.674 1 98.31 206 SER A O 1
ATOM 1588 N N . SER A 1 207 ? -1.984 9.562 2.43 1 97.94 207 SER A N 1
ATOM 1589 C CA . SER A 1 207 ? -0.846 10.469 2.361 1 97.94 207 SER A CA 1
ATOM 1590 C C . SER A 1 207 ? -0.048 10.461 3.66 1 97.94 207 SER A C 1
ATOM 1592 O O . SER A 1 207 ? 1.185 10.43 3.637 1 97.94 207 SER A O 1
ATOM 1594 N N . THR A 1 208 ? -0.768 10.445 4.77 1 98.38 208 THR A N 1
ATOM 1595 C CA . THR A 1 208 ? -0.105 10.492 6.066 1 98.38 208 THR A CA 1
ATOM 1596 C C . THR A 1 208 ? 0.766 9.258 6.277 1 98.38 208 THR A C 1
ATOM 1598 O O . THR A 1 208 ? 1.909 9.367 6.723 1 98.38 208 THR A O 1
ATOM 1601 N N . LEU A 1 209 ? 0.248 8.117 5.883 1 98.62 209 LEU A N 1
ATOM 1602 C CA . LEU A 1 209 ? 1.016 6.895 6.086 1 98.62 209 LEU A CA 1
ATOM 1603 C C . LEU A 1 209 ? 2.143 6.781 5.066 1 98.62 209 LEU A C 1
ATOM 1605 O O . LEU A 1 209 ? 3.213 6.254 5.375 1 98.62 209 LEU A O 1
ATOM 1609 N N . ALA A 1 210 ? 1.915 7.23 3.869 1 98.75 210 ALA A N 1
ATOM 1610 C CA . ALA A 1 210 ? 3.01 7.297 2.904 1 98.75 210 ALA A CA 1
ATOM 1611 C C . ALA A 1 210 ? 4.168 8.125 3.445 1 98.75 210 ALA A C 1
ATOM 1613 O O . ALA A 1 210 ? 5.332 7.723 3.344 1 98.75 210 ALA A O 1
ATOM 1614 N N . LEU A 1 211 ? 3.816 9.242 4.031 1 98.88 211 LEU A N 1
ATOM 1615 C CA . LEU A 1 211 ? 4.832 10.125 4.59 1 98.88 211 LEU A CA 1
ATOM 1616 C C . LEU A 1 211 ? 5.508 9.484 5.797 1 98.88 211 LEU A C 1
ATOM 1618 O O . LEU A 1 211 ? 6.707 9.672 6.016 1 98.88 211 LEU A O 1
ATOM 1622 N N . CYS A 1 212 ? 4.781 8.703 6.566 1 98.81 212 CYS A N 1
ATOM 1623 C CA . CYS A 1 212 ? 5.371 7.977 7.684 1 98.81 212 CYS A CA 1
ATOM 1624 C C . CYS A 1 212 ? 6.355 6.926 7.188 1 98.81 212 CYS A C 1
ATOM 1626 O O . CYS A 1 212 ? 7.398 6.703 7.809 1 98.81 212 CYS A O 1
ATOM 1628 N N . TYR A 1 213 ? 6.023 6.254 6.094 1 98.62 213 TYR A N 1
ATOM 1629 C CA . TYR A 1 213 ? 6.953 5.289 5.52 1 98.62 213 TYR A CA 1
ATOM 1630 C C . TYR A 1 213 ? 8.242 5.969 5.066 1 98.62 213 TYR A C 1
ATOM 1632 O O . TYR A 1 213 ? 9.328 5.402 5.199 1 98.62 213 TYR A O 1
ATOM 1640 N N . LEU A 1 214 ? 8.125 7.152 4.566 1 98.81 214 LEU A N 1
ATOM 1641 C CA . LEU A 1 214 ? 9.32 7.93 4.238 1 98.81 214 LEU A CA 1
ATOM 1642 C C . LEU A 1 214 ? 10.148 8.211 5.488 1 98.81 214 LEU A C 1
ATOM 1644 O O . LEU A 1 214 ? 11.359 8.016 5.488 1 98.81 214 LEU A O 1
ATOM 1648 N N . ALA A 1 215 ? 9.445 8.633 6.543 1 98.88 215 ALA A N 1
ATOM 1649 C CA . ALA A 1 215 ? 10.133 8.961 7.789 1 98.88 215 ALA A CA 1
ATOM 1650 C C . ALA A 1 215 ? 10.844 7.738 8.359 1 98.88 215 ALA A C 1
ATOM 1652 O O . ALA A 1 215 ? 11.875 7.871 9.031 1 98.88 215 ALA A O 1
ATOM 1653 N N . SER A 1 216 ? 10.344 6.582 8.055 1 98.19 216 SER A N 1
ATOM 1654 C CA . SER A 1 216 ? 10.906 5.344 8.586 1 98.19 216 SER A CA 1
ATOM 1655 C C . SER A 1 216 ? 12.055 4.84 7.723 1 98.19 216 SER A C 1
ATOM 1657 O O . SER A 1 216 ? 12.719 3.865 8.078 1 98.19 216 SER A O 1
ATOM 1659 N N . GLY A 1 217 ? 12.219 5.453 6.602 1 97.88 217 GLY A N 1
ATOM 1660 C CA . GLY A 1 217 ? 13.258 5.004 5.684 1 97.88 217 GLY A CA 1
ATOM 1661 C C . GLY A 1 217 ? 12.781 3.92 4.734 1 97.88 217 GLY A C 1
ATOM 1662 O O . GLY A 1 217 ? 13.57 3.381 3.957 1 97.88 217 GLY A O 1
ATOM 1663 N N . ALA A 1 218 ? 11.523 3.641 4.738 1 97.38 218 ALA A N 1
ATOM 1664 C CA . ALA A 1 218 ? 10.953 2.596 3.891 1 97.38 218 ALA A CA 1
ATOM 1665 C C . ALA A 1 218 ? 10.617 3.139 2.504 1 97.38 218 ALA A C 1
ATOM 1667 O O . ALA A 1 218 ? 10.18 2.389 1.628 1 97.38 218 ALA A O 1
ATOM 1668 N N . ALA A 1 219 ? 10.742 4.375 2.289 1 98.5 219 ALA A N 1
ATOM 1669 C CA . ALA A 1 219 ? 10.656 5.074 1.011 1 98.5 219 ALA A CA 1
ATOM 1670 C C . ALA A 1 219 ? 11.68 6.211 0.944 1 98.5 219 ALA A C 1
ATOM 1672 O O . ALA A 1 219 ? 12.141 6.699 1.977 1 98.5 219 ALA A O 1
ATOM 1673 N N . ASP A 1 220 ? 11.984 6.645 -0.221 1 98.69 220 ASP A N 1
ATOM 1674 C CA . ASP A 1 220 ? 13.055 7.629 -0.387 1 98.69 220 ASP A CA 1
ATOM 1675 C C . ASP A 1 220 ? 12.484 9.008 -0.694 1 98.69 220 ASP A C 1
ATOM 1677 O O . ASP A 1 220 ? 13.133 10.023 -0.433 1 98.69 220 ASP A O 1
ATOM 1681 N N . ALA A 1 221 ? 11.305 8.977 -1.272 1 98.81 221 ALA A N 1
ATOM 1682 C CA . ALA A 1 221 ? 10.688 10.25 -1.643 1 98.81 221 ALA A CA 1
ATOM 1683 C C . ALA A 1 221 ? 9.172 10.141 -1.691 1 98.81 221 ALA A C 1
ATOM 1685 O O . ALA A 1 221 ? 8.625 9.039 -1.802 1 98.81 221 ALA A O 1
ATOM 1686 N N . TYR A 1 222 ? 8.57 11.266 -1.553 1 98.88 222 TYR A N 1
ATOM 1687 C CA . TYR A 1 222 ? 7.129 11.453 -1.688 1 98.88 222 TYR A CA 1
ATOM 1688 C C . TYR A 1 222 ? 6.809 12.773 -2.367 1 98.88 222 TYR A C 1
ATOM 1690 O O . TYR A 1 222 ? 7.469 13.789 -2.115 1 98.88 222 TYR A O 1
ATOM 1698 N N . TYR A 1 223 ? 5.809 12.758 -3.25 1 98.75 223 TYR A N 1
ATOM 1699 C CA . TYR A 1 223 ? 5.258 14.008 -3.762 1 98.75 223 TYR A CA 1
ATOM 1700 C C . TYR A 1 223 ? 3.748 13.906 -3.932 1 98.75 223 TYR A C 1
ATOM 1702 O O . TYR A 1 223 ? 3.209 12.82 -4.145 1 98.75 223 TYR A O 1
ATOM 1710 N N . GLN A 1 224 ? 3.119 15.039 -3.807 1 98.19 224 GLN A N 1
ATOM 1711 C CA . GLN A 1 224 ? 1.682 15.07 -4.047 1 98.19 224 GLN A CA 1
ATOM 1712 C C . GLN A 1 224 ? 1.19 16.5 -4.27 1 98.19 224 GLN A C 1
ATOM 1714 O O . GLN A 1 224 ? 1.695 17.438 -3.646 1 98.19 224 GLN A O 1
ATOM 1719 N N . PHE A 1 225 ? 0.275 16.672 -5.215 1 97.44 225 PHE A N 1
ATOM 1720 C CA . PHE A 1 225 ? -0.523 17.875 -5.375 1 97.44 225 PHE A CA 1
ATOM 1721 C C . PHE A 1 225 ? -1.933 17.672 -4.836 1 97.44 225 PHE A C 1
ATOM 1723 O O . PHE A 1 225 ? -2.521 16.609 -5.016 1 97.44 225 PHE A O 1
ATOM 1730 N N . GLY A 1 226 ? -2.467 18.688 -4.141 1 95.44 226 GLY A N 1
ATOM 1731 C CA . GLY A 1 226 ? -3.822 18.625 -3.619 1 95.44 226 GLY A CA 1
ATOM 1732 C C . GLY A 1 226 ? -3.889 18.125 -2.189 1 95.44 226 GLY A C 1
ATOM 1733 O O . GLY A 1 226 ? -4.961 17.766 -1.703 1 95.44 226 GLY A O 1
ATOM 1734 N N . LEU A 1 227 ? -2.771 18.016 -1.564 1 95.5 227 LEU A N 1
ATOM 1735 C CA . LEU A 1 227 ? -2.688 17.594 -0.172 1 95.5 227 LEU A CA 1
ATOM 1736 C C . LEU A 1 227 ? -3 18.75 0.771 1 95.5 227 LEU A C 1
ATOM 1738 O O . LEU A 1 227 ? -2.445 19.844 0.625 1 95.5 227 LEU A O 1
ATOM 1742 N N . HIS A 1 228 ? -3.908 18.562 1.737 1 96.5 228 HIS A N 1
ATOM 1743 C CA . HIS A 1 228 ? -4.305 19.641 2.648 1 96.5 228 HIS A CA 1
ATOM 1744 C C . HIS A 1 228 ? -3.377 19.703 3.859 1 96.5 228 HIS A C 1
ATOM 1746 O O . HIS A 1 228 ? -2.607 18.766 4.105 1 96.5 228 HIS A O 1
ATOM 1752 N N . CYS A 1 229 ? -3.494 20.781 4.602 1 97.75 229 CYS A N 1
ATOM 1753 C CA . CYS A 1 229 ? -2.611 21.016 5.738 1 97.75 229 CYS A CA 1
ATOM 1754 C C . CYS A 1 229 ? -2.801 19.953 6.809 1 97.75 229 CYS A C 1
ATOM 1756 O O . CYS A 1 229 ? -1.849 19.578 7.5 1 97.75 229 CYS A O 1
ATOM 1758 N N . TRP A 1 230 ? -4.004 19.344 6.965 1 98 230 TRP A N 1
ATOM 1759 C CA . TRP A 1 230 ? -4.246 18.344 8.008 1 98 230 TRP A CA 1
ATOM 1760 C C . TRP A 1 230 ? -3.66 17 7.617 1 98 230 TRP A C 1
ATOM 1762 O O . TRP A 1 230 ? -3.453 16.125 8.469 1 98 230 TRP A O 1
ATOM 1772 N N . ASP A 1 231 ? -3.363 16.797 6.336 1 97.12 231 ASP A N 1
ATOM 1773 C CA . ASP A 1 231 ? -2.676 15.602 5.863 1 97.12 231 ASP A CA 1
ATOM 1774 C C . ASP A 1 231 ? -1.171 15.703 6.105 1 97.12 231 ASP A C 1
ATOM 1776 O O . ASP A 1 231 ? -0.48 14.688 6.176 1 97.12 231 ASP A O 1
ATOM 1780 N N . LEU A 1 232 ? -0.69 16.938 6.242 1 98.19 232 LEU A N 1
ATOM 1781 C CA . LEU A 1 232 ? 0.743 17.172 6.102 1 98.19 232 LEU A CA 1
ATOM 1782 C C . LEU A 1 232 ? 1.356 17.594 7.434 1 98.19 232 LEU A C 1
ATOM 1784 O O . LEU A 1 232 ? 2.525 17.312 7.703 1 98.19 232 LEU A O 1
ATOM 1788 N N . ALA A 1 233 ? 0.617 18.281 8.281 1 98.69 233 ALA A N 1
ATOM 1789 C CA . ALA A 1 233 ? 1.153 18.953 9.461 1 98.69 233 ALA A CA 1
ATOM 1790 C C . ALA A 1 233 ? 1.901 17.969 10.359 1 98.69 233 ALA A C 1
ATOM 1792 O O . ALA A 1 233 ? 3.094 18.141 10.617 1 98.69 233 ALA A O 1
ATOM 1793 N N . ALA A 1 234 ? 1.237 16.922 10.766 1 98.88 234 ALA A N 1
ATOM 1794 C CA . ALA A 1 234 ? 1.854 15.961 11.672 1 98.88 234 ALA A CA 1
ATOM 1795 C C . ALA A 1 234 ? 3.043 15.266 11.016 1 98.88 234 ALA A C 1
ATOM 1797 O O . ALA A 1 234 ? 4.117 15.164 11.609 1 98.88 234 ALA A O 1
ATOM 1798 N N . ALA A 1 235 ? 2.895 14.852 9.797 1 98.88 235 ALA A N 1
ATOM 1799 C CA . ALA A 1 235 ? 3.93 14.102 9.086 1 98.88 235 ALA A CA 1
ATOM 1800 C C . ALA A 1 235 ? 5.172 14.961 8.867 1 98.88 235 ALA A C 1
ATOM 1802 O O . ALA A 1 235 ? 6.297 14.453 8.883 1 98.88 235 ALA A O 1
ATOM 1803 N N . THR A 1 236 ? 4.953 16.266 8.695 1 98.88 236 THR A N 1
ATOM 1804 C CA . THR A 1 236 ? 6.07 17.172 8.469 1 98.88 236 THR A CA 1
ATOM 1805 C C . THR A 1 236 ? 7.035 17.141 9.656 1 98.88 236 THR A C 1
ATOM 1807 O O . THR A 1 236 ? 8.242 17.016 9.469 1 98.88 236 THR A O 1
ATOM 1810 N N . VAL A 1 237 ? 6.512 17.234 10.875 1 98.88 237 VAL A N 1
ATOM 1811 C CA . VAL A 1 237 ? 7.363 17.219 12.055 1 98.88 237 VAL A CA 1
ATOM 1812 C C . VAL A 1 237 ? 8.047 15.867 12.18 1 98.88 237 VAL A C 1
ATOM 1814 O O . VAL A 1 237 ? 9.242 15.789 12.477 1 98.88 237 VAL A O 1
ATOM 1817 N N . ILE A 1 238 ? 7.301 14.828 11.875 1 98.94 238 ILE A N 1
ATOM 1818 C CA . ILE A 1 238 ? 7.832 13.469 11.992 1 98.94 238 ILE A CA 1
ATOM 1819 C C . ILE A 1 238 ? 8.984 13.281 11.016 1 98.94 238 ILE A C 1
ATOM 1821 O O . ILE A 1 238 ? 10.055 12.781 11.391 1 98.94 238 ILE A O 1
ATOM 1825 N N . ILE A 1 239 ? 8.891 13.727 9.805 1 98.94 239 ILE A N 1
ATOM 1826 C CA . ILE A 1 239 ? 9.914 13.562 8.773 1 98.94 239 ILE A CA 1
ATOM 1827 C C . ILE A 1 239 ? 11.141 14.391 9.125 1 98.94 239 ILE A C 1
ATOM 1829 O O . ILE A 1 239 ? 12.273 13.898 9.062 1 98.94 239 ILE A O 1
ATOM 1833 N N . ARG A 1 240 ? 10.922 15.641 9.523 1 98.88 240 ARG A N 1
ATOM 1834 C CA . ARG A 1 240 ? 12.047 16.516 9.859 1 98.88 240 ARG A CA 1
ATOM 1835 C C . ARG A 1 240 ? 12.844 15.953 11.031 1 98.88 240 ARG A C 1
ATOM 1837 O O . ARG A 1 240 ? 14.07 15.906 10.992 1 98.88 240 ARG A O 1
ATOM 1844 N N . GLU A 1 241 ? 12.133 15.469 12.062 1 98.88 241 GLU A N 1
ATOM 1845 C CA . GLU A 1 241 ? 12.773 14.93 13.258 1 98.88 241 GLU A CA 1
ATOM 1846 C C . GLU A 1 241 ? 13.422 13.578 12.969 1 98.88 241 GLU A C 1
ATOM 1848 O O . GLU A 1 241 ? 14.281 13.125 13.727 1 98.88 241 GLU A O 1
ATOM 1853 N N . ALA A 1 242 ? 13.008 12.93 11.891 1 98.88 242 ALA A N 1
ATOM 1854 C CA . ALA A 1 242 ? 13.656 11.695 11.438 1 98.88 242 ALA A CA 1
ATOM 1855 C C . ALA A 1 242 ? 14.875 12 10.578 1 98.88 242 ALA A C 1
ATOM 1857 O O . ALA A 1 242 ? 15.609 11.086 10.188 1 98.88 242 ALA A O 1
ATOM 1858 N N . GLY A 1 243 ? 15.062 13.266 10.211 1 98.81 243 GLY A N 1
ATOM 1859 C CA . GLY A 1 243 ? 16.234 13.688 9.461 1 98.81 243 GLY A CA 1
ATOM 1860 C C . GLY A 1 243 ? 15.938 13.977 8 1 98.81 243 GLY A C 1
ATOM 1861 O O . GLY A 1 243 ? 16.859 14.156 7.199 1 98.81 243 GLY A O 1
ATOM 1862 N N . GLY A 1 244 ? 14.672 14.031 7.672 1 98.88 244 GLY A N 1
ATOM 1863 C CA . GLY A 1 244 ? 14.305 14.227 6.277 1 98.88 244 GLY A CA 1
ATOM 1864 C C . GLY A 1 244 ? 14.008 15.672 5.934 1 98.88 244 GLY A C 1
ATOM 1865 O O . GLY A 1 244 ? 14.188 16.562 6.77 1 98.88 244 GLY A O 1
ATOM 1866 N N . ILE A 1 245 ? 13.562 15.789 4.617 1 98.31 245 ILE A N 1
ATOM 1867 C CA . ILE A 1 245 ? 13.289 17.109 4.051 1 98.31 245 ILE A CA 1
ATOM 1868 C C . ILE A 1 245 ? 11.844 17.188 3.572 1 98.31 245 ILE A C 1
ATOM 1870 O O . ILE A 1 245 ? 11.336 16.234 2.973 1 98.31 245 ILE A O 1
ATOM 1874 N N . VAL A 1 246 ? 11.227 18.281 3.906 1 98.81 246 VAL A N 1
ATOM 1875 C CA . VAL A 1 246 ? 9.906 18.578 3.365 1 98.81 246 VAL A CA 1
ATOM 1876 C C . VAL A 1 246 ? 9.922 19.953 2.707 1 98.81 246 VAL A C 1
ATOM 1878 O O . VAL A 1 246 ? 10.312 20.938 3.33 1 98.81 246 VAL A O 1
ATOM 1881 N N . MET A 1 247 ? 9.5 20.031 1.456 1 98.44 247 MET A N 1
ATOM 1882 C CA . MET A 1 247 ? 9.539 21.297 0.74 1 98.44 247 MET A CA 1
ATOM 1883 C C . MET A 1 247 ? 8.383 21.406 -0.248 1 98.44 247 MET A C 1
ATOM 1885 O O . MET A 1 247 ? 7.586 20.469 -0.38 1 98.44 247 MET A O 1
ATOM 1889 N N . ASP A 1 248 ? 8.266 22.562 -0.797 1 98 248 ASP A N 1
ATOM 1890 C CA . ASP A 1 248 ? 7.262 22.812 -1.829 1 98 248 ASP A CA 1
ATOM 1891 C C . ASP A 1 248 ? 7.684 22.203 -3.162 1 98 248 ASP A C 1
ATOM 1893 O O . ASP A 1 248 ? 8.875 22.109 -3.465 1 98 248 ASP A O 1
ATOM 1897 N N . THR A 1 249 ? 6.742 21.812 -4.004 1 97.31 249 THR A N 1
ATOM 1898 C CA . THR A 1 249 ? 7.039 21.203 -5.297 1 97.31 249 THR A CA 1
ATOM 1899 C C . THR A 1 249 ? 7.793 22.172 -6.195 1 97.31 249 THR A C 1
ATOM 1901 O O . THR A 1 249 ? 8.414 21.766 -7.18 1 97.31 249 THR A O 1
ATOM 1904 N N . SER A 1 250 ? 7.762 23.453 -5.863 1 95.19 250 SER A N 1
ATOM 1905 C CA . SER A 1 250 ? 8.516 24.469 -6.609 1 95.19 250 SER A CA 1
ATOM 1906 C C . SER A 1 250 ? 10.008 24.375 -6.301 1 95.19 250 SER A C 1
ATOM 1908 O O . SER A 1 250 ? 10.82 24.969 -7.012 1 95.19 250 SER A O 1
ATOM 1910 N N . GLY A 1 251 ? 10.383 23.719 -5.27 1 95.81 251 GLY A N 1
ATOM 1911 C CA . GLY A 1 251 ? 11.758 23.672 -4.793 1 95.81 251 GLY A CA 1
ATOM 1912 C C . GLY A 1 251 ? 12.023 24.641 -3.65 1 95.81 251 GLY A C 1
ATOM 1913 O O . GLY A 1 251 ? 13.094 24.594 -3.029 1 95.81 251 GLY A O 1
ATOM 1914 N N . GLY A 1 252 ? 11.07 25.484 -3.33 1 96.62 252 GLY A N 1
ATOM 1915 C CA . GLY A 1 252 ? 11.188 26.406 -2.213 1 96.62 252 GLY A CA 1
ATOM 1916 C C . GLY A 1 252 ? 10.766 25.797 -0.889 1 96.62 252 GLY A C 1
ATOM 1917 O O . GLY A 1 252 ? 10.477 24.594 -0.814 1 96.62 252 GLY A O 1
ATOM 1918 N N . PRO A 1 253 ? 10.789 26.641 0.166 1 97.06 253 PRO A N 1
ATOM 1919 C CA . PRO A 1 253 ? 10.406 26.141 1.488 1 97.06 253 PRO A CA 1
ATOM 1920 C C . PRO A 1 253 ? 8.953 25.672 1.543 1 97.06 253 PRO A C 1
ATOM 1922 O O . PRO A 1 253 ? 8.125 26.141 0.749 1 97.06 253 PRO A O 1
ATOM 1925 N N . LEU A 1 254 ? 8.68 24.828 2.498 1 97.19 254 LEU A N 1
ATOM 1926 C CA . LEU A 1 254 ? 7.32 24.328 2.672 1 97.19 254 LEU A CA 1
ATOM 1927 C C . LEU A 1 254 ? 6.367 25.469 3.027 1 97.19 254 LEU A C 1
ATOM 1929 O O . LEU A 1 254 ? 6.672 26.281 3.893 1 97.19 254 LEU A O 1
ATOM 1933 N N . ASP A 1 255 ? 5.316 25.516 2.297 1 95.88 255 ASP A N 1
ATOM 1934 C CA . ASP A 1 255 ? 4.121 26.266 2.666 1 95.88 255 ASP A CA 1
ATOM 1935 C C . ASP A 1 255 ? 2.959 25.328 2.979 1 95.88 255 ASP A C 1
ATOM 1937 O O . ASP A 1 255 ? 2.34 24.781 2.068 1 95.88 255 ASP A O 1
ATOM 1941 N N . LEU A 1 256 ? 2.66 25.219 4.234 1 96.25 256 LEU A N 1
ATOM 1942 C CA . LEU A 1 256 ? 1.706 24.234 4.734 1 96.25 256 LEU A CA 1
ATOM 1943 C C . LEU A 1 256 ? 0.34 24.422 4.082 1 96.25 256 LEU A C 1
ATOM 1945 O O . LEU A 1 256 ? -0.453 23.484 4.008 1 96.25 256 LEU A O 1
ATOM 1949 N N . MET A 1 257 ? 0.071 25.594 3.609 1 95.88 257 MET A N 1
ATOM 1950 C CA . MET A 1 257 ? -1.273 25.938 3.145 1 95.88 257 MET A CA 1
ATOM 1951 C C . MET A 1 257 ? -1.364 25.828 1.626 1 95.88 257 MET A C 1
ATOM 1953 O O . MET A 1 257 ? -2.449 25.953 1.055 1 95.88 257 MET A O 1
ATOM 1957 N N . SER A 1 258 ? -0.31 25.484 0.889 1 95 258 SER A N 1
ATOM 1958 C CA . SER A 1 258 ? -0.252 25.578 -0.566 1 95 258 SER A CA 1
ATOM 1959 C C . SER A 1 258 ? -0.767 24.297 -1.217 1 95 258 SER A C 1
ATOM 1961 O O . SER A 1 258 ? -0.904 24.219 -2.439 1 95 258 SER A O 1
ATOM 1963 N N . CYS A 1 259 ? -0.995 23.234 -0.561 1 95.81 259 CYS A N 1
ATOM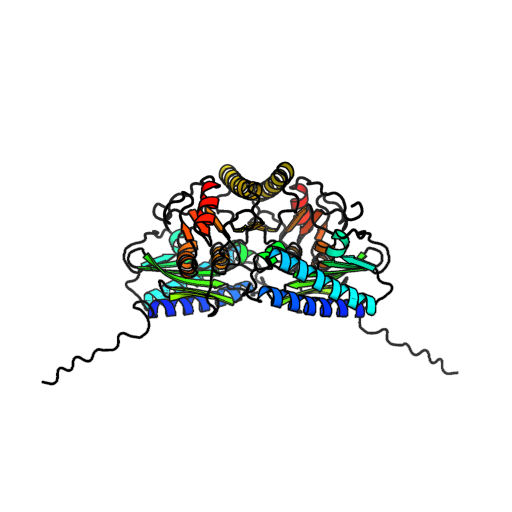 1964 C CA . CYS A 1 259 ? -1.579 21.969 -1.02 1 95.81 259 CYS A CA 1
ATOM 1965 C C . CYS A 1 259 ? -0.656 21.266 -2.01 1 95.81 259 CYS A C 1
ATOM 1967 O O . CYS A 1 259 ? -1.116 20.734 -3.016 1 95.81 259 CYS A O 1
ATOM 1969 N N . ARG A 1 260 ? 0.525 21.359 -1.874 1 96.75 260 ARG A N 1
ATOM 1970 C CA . ARG A 1 260 ? 1.534 20.656 -2.666 1 96.75 260 ARG A CA 1
ATOM 1971 C C . ARG A 1 260 ? 2.803 20.422 -1.854 1 96.75 260 ARG A C 1
ATOM 1973 O O . ARG A 1 260 ? 3.197 21.266 -1.049 1 96.75 260 ARG A O 1
ATOM 1980 N N . VAL A 1 261 ? 3.463 19.219 -2.094 1 98.38 261 VAL A N 1
ATOM 1981 C CA . VAL A 1 261 ? 4.586 18.906 -1.221 1 98.38 261 VAL A CA 1
ATOM 1982 C C . VAL A 1 261 ? 5.527 17.922 -1.929 1 98.38 261 VAL A C 1
ATOM 1984 O O . VAL A 1 261 ? 5.086 17.094 -2.721 1 98.38 261 VAL A O 1
ATOM 1987 N N . VAL A 1 262 ? 6.801 18.094 -1.691 1 98.75 262 VAL A N 1
ATOM 1988 C CA . VAL A 1 262 ? 7.844 17.094 -1.893 1 98.75 262 VAL A CA 1
ATOM 1989 C C . VAL A 1 262 ? 8.516 16.766 -0.56 1 98.75 262 VAL A C 1
ATOM 1991 O O . VAL A 1 262 ? 8.867 17.672 0.2 1 98.75 262 VAL A O 1
ATOM 1994 N N . ALA A 1 263 ? 8.586 15.562 -0.21 1 98.94 263 ALA A N 1
ATOM 1995 C CA . ALA A 1 263 ? 9.344 15.078 0.942 1 98.94 263 ALA A CA 1
ATOM 1996 C C . ALA A 1 263 ? 10.344 14.008 0.528 1 98.94 263 ALA A C 1
ATOM 1998 O O . ALA A 1 263 ? 10.094 13.242 -0.407 1 98.94 263 ALA A O 1
ATOM 1999 N N . ALA A 1 264 ? 11.516 14.008 1.188 1 98.94 264 ALA A N 1
ATOM 2000 C CA . ALA A 1 264 ? 12.539 13.023 0.855 1 98.94 264 ALA A CA 1
ATOM 2001 C C . ALA A 1 264 ? 13.508 12.82 2.021 1 98.94 264 ALA A C 1
ATOM 2003 O O . ALA A 1 264 ? 13.5 13.594 2.982 1 98.94 264 ALA A O 1
ATOM 2004 N N . GLY A 1 265 ? 14.297 11.773 1.906 1 98.75 265 GLY A N 1
ATOM 2005 C CA . GLY A 1 265 ? 15.305 11.5 2.916 1 98.75 265 GLY A CA 1
ATOM 2006 C C . GLY A 1 265 ? 16.5 12.438 2.838 1 98.75 265 GLY A C 1
ATOM 2007 O O . GLY A 1 265 ? 17.156 12.695 3.844 1 98.75 265 GLY A O 1
ATOM 2008 N N . THR A 1 266 ? 16.781 12.961 1.628 1 98.69 266 THR A N 1
ATOM 2009 C CA . THR A 1 266 ? 17.906 13.867 1.42 1 98.69 266 THR A CA 1
ATOM 2010 C C . THR A 1 266 ? 17.484 15.086 0.612 1 98.69 266 THR A C 1
ATOM 2012 O O . THR A 1 266 ? 16.5 15.031 -0.142 1 98.69 266 THR A O 1
ATOM 2015 N N . ARG A 1 267 ? 18.219 16.125 0.804 1 98.25 267 ARG A N 1
ATOM 2016 C CA . ARG A 1 267 ? 17.969 17.344 0.038 1 98.25 267 ARG A CA 1
ATOM 2017 C C . ARG A 1 267 ? 18.172 17.109 -1.454 1 98.25 267 ARG A C 1
ATOM 2019 O O . ARG A 1 267 ? 17.422 17.625 -2.283 1 98.25 267 ARG A O 1
ATOM 2026 N N . GLU A 1 268 ? 19.172 16.328 -1.771 1 98.31 268 GLU A N 1
ATOM 2027 C CA . GLU A 1 268 ? 19.453 16 -3.164 1 98.31 268 GLU A CA 1
ATOM 2028 C C . GLU A 1 268 ? 18.266 15.305 -3.822 1 98.31 268 GLU A C 1
ATOM 2030 O O . GLU A 1 268 ? 17.844 15.68 -4.918 1 98.31 268 GLU A O 1
ATOM 2035 N N . MET A 1 269 ? 17.734 14.336 -3.133 1 98.56 269 MET A N 1
ATOM 2036 C CA . MET A 1 269 ? 16.594 13.586 -3.652 1 98.56 269 MET A CA 1
ATOM 2037 C C . MET A 1 269 ? 15.367 14.492 -3.795 1 98.56 269 MET A C 1
ATOM 2039 O O . MET A 1 269 ? 14.672 14.445 -4.809 1 98.56 269 MET A O 1
ATOM 2043 N N . ALA A 1 270 ? 15.133 15.32 -2.826 1 98.69 270 ALA A N 1
ATOM 2044 C CA . ALA A 1 270 ? 14 16.234 -2.877 1 98.69 270 ALA A CA 1
ATOM 2045 C C . ALA A 1 270 ? 14.109 17.172 -4.074 1 98.69 270 ALA A C 1
ATOM 2047 O O . ALA A 1 270 ? 13.117 17.438 -4.758 1 98.69 270 ALA A O 1
ATOM 2048 N N . THR A 1 271 ? 15.258 17.609 -4.309 1 98 271 THR A N 1
ATOM 2049 C CA . THR A 1 271 ? 15.508 18.531 -5.414 1 98 271 THR A CA 1
ATOM 2050 C C . THR A 1 271 ? 15.273 17.844 -6.754 1 98 271 THR A C 1
ATOM 2052 O O . THR A 1 271 ? 14.656 18.406 -7.656 1 98 271 THR A O 1
ATOM 2055 N N . LEU A 1 272 ? 15.773 16.625 -6.879 1 97.5 272 LEU A N 1
ATOM 2056 C CA . LEU A 1 272 ? 15.578 15.852 -8.102 1 97.5 272 LEU A CA 1
ATOM 2057 C C . LEU A 1 272 ? 14.094 15.648 -8.383 1 97.5 272 LEU A C 1
ATOM 2059 O O . LEU A 1 272 ? 13.641 15.836 -9.516 1 97.5 272 LEU A O 1
ATOM 2063 N N . ILE A 1 273 ? 13.359 15.336 -7.336 1 98.31 273 ILE A N 1
ATOM 2064 C CA . ILE A 1 273 ? 11.922 15.102 -7.48 1 98.31 273 ILE A CA 1
ATOM 2065 C C . ILE A 1 273 ? 11.234 16.391 -7.902 1 98.31 273 ILE A C 1
ATOM 2067 O O . ILE A 1 273 ? 10.461 16.406 -8.859 1 98.31 273 ILE A O 1
ATOM 2071 N N . ALA A 1 274 ? 11.508 17.453 -7.242 1 97.88 274 ALA A N 1
ATOM 2072 C CA . ALA A 1 274 ? 10.875 18.734 -7.52 1 97.88 274 ALA A CA 1
ATOM 2073 C C . ALA A 1 274 ? 11.125 19.172 -8.961 1 97.88 274 ALA A C 1
ATOM 2075 O O . ALA A 1 274 ? 10.219 19.672 -9.633 1 97.88 274 ALA A O 1
ATOM 2076 N N . GLN A 1 275 ? 12.258 18.922 -9.445 1 96.75 275 GLN A N 1
ATOM 2077 C CA . GLN A 1 275 ? 12.648 19.359 -10.781 1 96.75 275 GLN A CA 1
ATOM 2078 C C . GLN A 1 275 ? 11.945 18.531 -11.859 1 96.75 275 GLN A C 1
ATOM 2080 O O . GLN A 1 275 ? 11.75 19.016 -12.977 1 96.75 275 GLN A O 1
ATOM 2085 N N . ALA A 1 276 ? 11.562 17.391 -11.469 1 96.25 276 ALA A N 1
ATOM 2086 C CA . ALA A 1 276 ? 10.969 16.469 -12.445 1 96.25 276 ALA A CA 1
ATOM 2087 C C . ALA A 1 276 ? 9.469 16.734 -12.602 1 96.25 276 ALA A C 1
ATOM 2089 O O . ALA A 1 276 ? 8.852 16.281 -13.562 1 96.25 276 ALA A O 1
ATOM 2090 N N . LEU A 1 277 ? 8.844 17.516 -11.742 1 97.12 277 LEU A N 1
ATOM 2091 C CA . LEU A 1 277 ? 7.387 17.578 -11.641 1 97.12 277 LEU A CA 1
ATOM 2092 C C . LEU A 1 277 ? 6.836 18.75 -12.438 1 97.12 277 LEU A C 1
ATOM 2094 O O . LEU A 1 277 ? 7.449 19.828 -12.492 1 97.12 277 LEU A O 1
ATOM 2098 N N . GLN A 1 278 ? 5.727 18.516 -13.031 1 96.56 278 GLN A N 1
ATOM 2099 C CA . GLN A 1 278 ? 4.859 19.578 -13.531 1 96.56 278 GLN A CA 1
ATOM 2100 C C . GLN A 1 278 ? 3.799 19.953 -12.5 1 96.56 278 GLN A C 1
ATOM 2102 O O . GLN A 1 278 ? 3.154 19.094 -11.922 1 96.56 278 GLN A O 1
ATOM 2107 N N . THR A 1 279 ? 3.594 21.203 -12.398 1 95.06 279 THR A N 1
ATOM 2108 C CA . THR A 1 279 ? 2.73 21.703 -11.336 1 95.06 279 THR A CA 1
ATOM 2109 C C . THR A 1 279 ? 1.262 21.484 -11.68 1 95.06 279 THR A C 1
ATOM 2111 O O . THR A 1 279 ? 0.844 21.688 -12.82 1 95.06 279 THR A O 1
ATOM 2114 N N . ILE A 1 280 ? 0.547 21 -10.719 1 94.62 280 ILE A N 1
ATOM 2115 C CA . ILE A 1 280 ? -0.911 20.984 -10.734 1 94.62 280 ILE A CA 1
ATOM 2116 C C . ILE A 1 280 ? -1.442 22 -9.711 1 94.62 280 ILE A C 1
ATOM 2118 O O . ILE A 1 280 ? -1.184 21.859 -8.516 1 94.62 280 ILE A O 1
ATOM 2122 N N . ASN A 1 281 ? -2.236 22.891 -10.102 1 91.12 281 ASN A N 1
ATOM 2123 C CA . ASN A 1 281 ? -2.678 23.969 -9.211 1 91.12 281 ASN A CA 1
ATOM 2124 C C . ASN A 1 281 ? -3.961 23.578 -8.477 1 91.12 281 ASN A C 1
ATOM 2126 O O . ASN A 1 281 ? -5.008 23.406 -9.102 1 91.12 281 ASN A O 1
ATOM 2130 N N . TYR A 1 282 ? -3.922 23.531 -7.188 1 92.75 282 TYR A N 1
ATOM 2131 C CA . TYR A 1 282 ? -5.082 23.219 -6.363 1 92.75 282 TYR A CA 1
ATOM 2132 C C . TYR A 1 282 ? -5.496 24.422 -5.523 1 92.75 282 TYR A C 1
ATOM 2134 O O . TYR A 1 282 ? -6.473 24.359 -4.773 1 92.75 282 TYR A O 1
ATOM 2142 N N . GLY A 1 283 ? -4.871 25.562 -5.688 1 92.19 283 GLY A N 1
ATOM 2143 C CA . GLY A 1 283 ? -5.113 26.688 -4.793 1 92.19 283 GLY A CA 1
ATOM 2144 C C . GLY A 1 283 ? -4.562 26.469 -3.396 1 92.19 283 GLY A C 1
ATOM 2145 O O . GLY A 1 283 ? -3.654 25.656 -3.203 1 92.19 283 GLY A O 1
ATOM 2146 N N . ARG A 1 284 ? -5.031 27.328 -2.453 1 95.06 284 ARG A N 1
ATOM 2147 C CA . ARG A 1 284 ? -4.527 27.297 -1.083 1 95.06 284 ARG A CA 1
ATOM 2148 C C . ARG A 1 284 ? -5.645 26.953 -0.102 1 95.06 284 ARG A C 1
ATOM 2150 O O . ARG A 1 284 ? -6.805 27.312 -0.318 1 95.06 284 ARG A O 1
ATOM 2157 N N . ASP A 1 285 ? -5.246 26.219 0.957 1 93.94 285 ASP A N 1
ATOM 2158 C CA . ASP A 1 285 ? -6.207 25.891 2.004 1 93.94 285 ASP A CA 1
ATOM 2159 C C . ASP A 1 285 ? -6.793 27.156 2.627 1 93.94 285 ASP A C 1
ATOM 2161 O O . ASP A 1 285 ? -7.961 27.188 3.018 1 93.94 285 ASP A O 1
ATOM 2165 N N . ASP A 1 286 ? -6.02 28.172 2.732 1 93.75 286 ASP A N 1
ATOM 2166 C CA . ASP A 1 286 ? -6.438 29.359 3.486 1 93.75 286 ASP A CA 1
ATOM 2167 C C . ASP A 1 286 ? -7.109 30.375 2.576 1 93.75 286 ASP A C 1
ATOM 2169 O O . ASP A 1 286 ? -7.336 31.516 2.979 1 93.75 286 ASP A O 1
ATOM 2173 N N . GLU A 1 287 ? -7.309 30.078 1.365 1 87.88 287 GLU A N 1
ATOM 2174 C CA . GLU A 1 287 ? -8.008 30.953 0.432 1 87.88 287 GLU A CA 1
ATOM 2175 C C . GLU A 1 287 ? -9.336 30.359 -0.01 1 87.88 287 GLU A C 1
ATOM 2177 O O . GLU A 1 287 ? -10.094 30.984 -0.749 1 87.88 287 GLU A O 1
ATOM 2182 N N . LYS A 1 288 ? -9.633 29.203 0.503 1 76.38 288 LYS A N 1
ATOM 2183 C CA . LYS A 1 288 ? -10.883 28.547 0.126 1 76.38 288 LYS A CA 1
ATOM 2184 C C . LYS A 1 288 ? -12.023 28.969 1.042 1 76.38 288 LYS A C 1
ATOM 2186 O O . LYS A 1 288 ? -11.797 29.344 2.197 1 76.38 288 LYS A O 1
ATOM 2191 N N . MET B 1 1 ? -14.109 -67.438 7.52 1 22.64 1 MET B N 1
ATOM 2192 C CA . MET B 1 1 ? -13.273 -66.5 6.777 1 22.64 1 MET B CA 1
ATOM 2193 C C . MET B 1 1 ? -13.828 -65.125 6.863 1 22.64 1 MET B C 1
ATOM 2195 O O . MET B 1 1 ? -14.812 -64.75 6.191 1 22.64 1 MET B O 1
ATOM 2199 N N . LYS B 1 2 ? -13.922 -64.438 8.094 1 34.88 2 LYS B N 1
ATOM 2200 C CA . LYS B 1 2 ? -14.547 -63.156 8.383 1 34.88 2 LYS B CA 1
ATOM 2201 C C . LYS B 1 2 ? -13.953 -62.062 7.512 1 34.88 2 LYS B C 1
ATOM 2203 O O . LYS B 1 2 ? -12.734 -61.906 7.418 1 34.88 2 LYS B O 1
ATOM 2208 N N . PRO B 1 3 ? -14.781 -61.656 6.461 1 34.81 3 PRO B N 1
ATOM 2209 C CA . PRO B 1 3 ? -14.18 -60.719 5.496 1 34.81 3 PRO B CA 1
ATOM 2210 C C . PRO B 1 3 ? -13.5 -59.531 6.168 1 34.81 3 PRO B C 1
ATOM 2212 O O . PRO B 1 3 ? -14.07 -58.906 7.078 1 34.81 3 PRO B O 1
ATOM 2215 N N . SER B 1 4 ? -12.219 -59.5 6.523 1 36.72 4 SER B N 1
ATOM 2216 C CA . SER B 1 4 ? -11.352 -58.531 7.16 1 36.72 4 SER B CA 1
ATOM 2217 C C . SER B 1 4 ? -11.305 -57.219 6.359 1 36.72 4 SER B C 1
ATOM 2219 O O . SER B 1 4 ? -10.242 -56.625 6.207 1 36.72 4 SER B O 1
ATOM 2221 N N . SER B 1 5 ? -12.328 -56.906 5.512 1 35 5 SER B N 1
ATOM 2222 C CA . SER B 1 5 ? -12.242 -55.719 4.676 1 35 5 SER B CA 1
ATOM 2223 C C . SER B 1 5 ? -12.031 -54.469 5.52 1 35 5 SER B C 1
ATOM 2225 O O . SER B 1 5 ? -12.977 -53.969 6.137 1 35 5 SER B O 1
ATOM 2227 N N . GLU B 1 6 ? -10.961 -54.438 6.312 1 34.34 6 GLU B N 1
ATOM 2228 C CA . GLU B 1 6 ? -10.664 -53.281 7.109 1 34.34 6 GLU B CA 1
ATOM 2229 C C . GLU B 1 6 ? -10.695 -52 6.254 1 34.34 6 GLU B C 1
ATOM 2231 O O . GLU B 1 6 ? -9.93 -51.875 5.293 1 34.34 6 GLU B O 1
ATOM 2236 N N . ASP B 1 7 ? -11.797 -51.469 5.961 1 35.75 7 ASP B N 1
ATOM 2237 C CA . ASP B 1 7 ? -12.039 -50.125 5.445 1 35.75 7 ASP B CA 1
ATOM 2238 C C . ASP B 1 7 ? -11.102 -49.094 6.082 1 35.75 7 ASP B C 1
ATOM 2240 O O . ASP B 1 7 ? -11.234 -48.781 7.266 1 35.75 7 ASP B O 1
ATOM 2244 N N . GLU B 1 8 ? -9.797 -49.219 5.918 1 32.34 8 GLU B N 1
ATOM 2245 C CA . GLU B 1 8 ? -8.891 -48.188 6.395 1 32.34 8 GLU B CA 1
ATOM 2246 C C . GLU B 1 8 ? -9.477 -46.812 6.141 1 32.34 8 GLU B C 1
ATOM 2248 O O . GLU B 1 8 ? -9.828 -46.469 5.008 1 32.34 8 GLU B O 1
ATOM 2253 N N . ALA B 1 9 ? -10.078 -46.219 7.023 1 41.91 9 ALA B N 1
ATOM 2254 C CA . ALA B 1 9 ? -10.562 -44.844 7.027 1 41.91 9 ALA B CA 1
ATOM 2255 C C . ALA B 1 9 ? -9.609 -43.938 6.258 1 41.91 9 ALA B C 1
ATOM 2257 O O . ALA B 1 9 ? -8.422 -43.844 6.566 1 41.91 9 ALA B O 1
ATOM 2258 N N . ALA B 1 10 ? -9.672 -43.781 4.98 1 42.09 10 ALA B N 1
ATOM 2259 C CA . ALA B 1 10 ? -8.961 -42.75 4.203 1 42.09 10 ALA B CA 1
ATOM 2260 C C . ALA B 1 10 ? -8.57 -41.562 5.074 1 42.09 10 ALA B C 1
ATOM 2262 O O . ALA B 1 10 ? -9.383 -41.062 5.852 1 42.09 10 ALA B O 1
ATOM 2263 N N . PRO B 1 11 ? -7.25 -41.094 5.367 1 45.5 11 PRO B N 1
ATOM 2264 C CA . PRO B 1 11 ? -6.93 -40.062 6.34 1 45.5 11 PRO B CA 1
ATOM 2265 C C . PRO B 1 11 ? -7.809 -38.812 6.176 1 45.5 11 PRO B C 1
ATOM 2267 O O . PRO B 1 11 ? -8.32 -38.562 5.086 1 45.5 11 PRO B O 1
ATOM 2270 N N . ALA B 1 12 ? -8.414 -38.25 7.082 1 50.44 12 ALA B N 1
ATOM 2271 C CA . ALA B 1 12 ? -9.375 -37.156 7.195 1 50.44 12 ALA B CA 1
ATOM 2272 C C . ALA B 1 12 ? -8.977 -35.969 6.297 1 50.44 12 ALA B C 1
ATOM 2274 O O . ALA B 1 12 ? -9.797 -35.094 6.016 1 50.44 12 ALA B O 1
ATOM 2275 N N . GLY B 1 13 ? -7.645 -35.812 6.062 1 62.56 13 GLY B N 1
ATOM 2276 C CA . GLY B 1 13 ? -7.285 -34.719 5.156 1 62.56 13 GLY B CA 1
ATOM 2277 C C . GLY B 1 13 ? -7.25 -35.156 3.703 1 62.56 13 GLY B C 1
ATOM 2278 O O . GLY B 1 13 ? -7.234 -36.344 3.402 1 62.56 13 GLY B O 1
ATOM 2279 N N . GLY B 1 14 ? -7.789 -34.5 2.693 1 71.06 14 GLY B N 1
ATOM 2280 C CA . GLY B 1 14 ? -7.797 -34.75 1.258 1 71.06 14 GLY B CA 1
ATOM 2281 C C . GLY B 1 14 ? -6.457 -35.219 0.724 1 71.06 14 GLY B C 1
ATOM 2282 O O . GLY B 1 14 ? -5.488 -35.312 1.478 1 71.06 14 GLY B O 1
ATOM 2283 N N . PRO B 1 15 ? -6.312 -35.875 -0.474 1 85.06 15 PRO B N 1
ATOM 2284 C CA . PRO B 1 15 ? -5.137 -36.5 -1.101 1 85.06 15 PRO B CA 1
ATOM 2285 C C . PRO B 1 15 ? -3.902 -35.594 -1.041 1 85.06 15 PRO B C 1
ATOM 2287 O O . PRO B 1 15 ? -2.773 -36.094 -1.044 1 85.06 15 PRO B O 1
ATOM 2290 N N . TRP B 1 16 ? -3.994 -34.375 -0.886 1 96.19 16 TRP B N 1
ATOM 2291 C CA . TRP B 1 16 ? -2.842 -33.469 -0.947 1 96.19 16 TRP B CA 1
ATOM 2292 C C . TRP B 1 16 ? -2.656 -32.719 0.373 1 96.19 16 TRP B C 1
ATOM 2294 O O . TRP B 1 16 ? -2.037 -31.656 0.412 1 96.19 16 TRP B O 1
ATOM 2304 N N . GLU B 1 17 ? -3.156 -33.312 1.435 1 96.75 17 GLU B N 1
ATOM 2305 C CA . GLU B 1 17 ? -3.096 -32.688 2.752 1 96.75 17 GLU B CA 1
ATOM 2306 C C . GLU B 1 17 ? -1.652 -32.562 3.227 1 96.75 17 GLU B C 1
ATOM 2308 O O . GLU B 1 17 ? -1.274 -31.516 3.771 1 96.75 17 GLU B O 1
ATOM 2313 N N . GLU B 1 18 ? -0.919 -33.562 3.049 1 97.44 18 GLU B N 1
ATOM 2314 C CA . GLU B 1 18 ? 0.481 -33.531 3.461 1 97.44 18 GLU B CA 1
ATOM 2315 C C . GLU B 1 18 ? 1.242 -32.438 2.713 1 97.44 18 GLU B C 1
ATOM 2317 O O . GLU B 1 18 ? 2.086 -31.75 3.295 1 97.44 18 GLU B O 1
ATOM 2322 N N . CYS B 1 19 ? 0.975 -32.344 1.443 1 98.5 19 CYS B N 1
ATOM 2323 C CA . CYS B 1 19 ? 1.592 -31.312 0.628 1 98.5 19 CYS B CA 1
ATOM 2324 C C . CYS B 1 19 ? 1.205 -29.922 1.13 1 98.5 19 CYS B C 1
ATOM 2326 O O . CYS B 1 19 ? 2.059 -29.047 1.247 1 98.5 19 CYS B O 1
ATOM 2328 N N . PHE B 1 20 ? -0.027 -29.812 1.454 1 98.5 20 PHE B N 1
ATOM 2329 C CA . PHE B 1 20 ? -0.539 -28.547 1.943 1 98.5 20 PHE B CA 1
ATOM 2330 C C . PHE B 1 20 ? 0.144 -28.156 3.248 1 98.5 20 PHE B C 1
ATOM 2332 O O . PHE B 1 20 ? 0.6 -27.016 3.398 1 98.5 20 PHE B O 1
ATOM 2339 N N . GLU B 1 21 ? 0.239 -29.047 4.121 1 98.44 21 GLU B N 1
ATOM 2340 C CA . GLU B 1 21 ? 0.867 -28.797 5.414 1 98.44 21 GLU B CA 1
ATOM 2341 C C . GLU B 1 21 ? 2.338 -28.422 5.25 1 98.44 21 GLU B C 1
ATOM 2343 O O . GLU B 1 21 ? 2.842 -27.531 5.941 1 98.44 21 GLU B O 1
ATOM 2348 N N . ALA B 1 22 ? 2.953 -29.094 4.371 1 98.69 22 ALA B N 1
ATOM 2349 C CA . ALA B 1 22 ? 4.352 -28.797 4.086 1 98.69 22 ALA B CA 1
ATOM 2350 C C . ALA B 1 22 ? 4.504 -27.375 3.553 1 98.69 22 ALA B C 1
ATOM 2352 O O . ALA B 1 22 ? 5.418 -26.641 3.955 1 98.69 22 ALA B O 1
ATOM 2353 N N . ALA B 1 23 ? 3.625 -27 2.65 1 98.88 23 ALA B N 1
ATOM 2354 C CA . ALA B 1 23 ? 3.66 -25.656 2.07 1 98.88 23 ALA B CA 1
ATOM 2355 C C . ALA B 1 23 ? 3.486 -24.594 3.146 1 98.88 23 ALA B C 1
ATOM 2357 O O . ALA B 1 23 ? 4.195 -23.578 3.15 1 98.88 23 ALA B O 1
ATOM 2358 N N . VAL B 1 24 ? 2.564 -24.812 4.051 1 98.81 24 VAL B N 1
ATOM 2359 C CA . VAL B 1 24 ? 2.289 -23.859 5.125 1 98.81 24 VAL B CA 1
ATOM 2360 C C . VAL B 1 24 ? 3.521 -23.719 6.016 1 98.81 24 VAL B C 1
ATOM 2362 O O . VAL B 1 24 ? 3.953 -22.594 6.316 1 98.81 24 VAL B O 1
ATOM 2365 N N . GLN B 1 25 ? 4.09 -24.828 6.395 1 98.75 25 GLN B N 1
ATOM 2366 C CA . GLN B 1 25 ? 5.266 -24.812 7.258 1 98.75 25 GLN B CA 1
ATOM 2367 C C . GLN B 1 25 ? 6.43 -24.078 6.59 1 98.75 25 GLN B C 1
ATOM 2369 O O . GLN B 1 25 ? 7.125 -23.297 7.23 1 98.75 25 GLN B O 1
ATOM 2374 N N . LEU B 1 26 ? 6.613 -24.359 5.379 1 98.81 26 LEU B N 1
ATOM 2375 C CA . LEU B 1 26 ? 7.734 -23.781 4.648 1 98.81 26 LEU B CA 1
ATOM 2376 C C . LEU B 1 26 ? 7.516 -22.281 4.414 1 98.81 26 LEU B C 1
ATOM 2378 O O . LEU B 1 26 ? 8.469 -21.5 4.453 1 98.81 26 LEU B O 1
ATOM 2382 N N . ALA B 1 27 ? 6.277 -21.891 4.133 1 98.88 27 ALA B N 1
ATOM 2383 C CA . ALA B 1 27 ? 5.973 -20.469 3.984 1 98.88 27 ALA B CA 1
ATOM 2384 C C . ALA B 1 27 ? 6.277 -19.703 5.27 1 98.88 27 ALA B C 1
ATOM 2386 O O . ALA B 1 27 ? 6.852 -18.609 5.227 1 98.88 27 ALA B O 1
ATOM 2387 N N . LEU B 1 28 ? 5.922 -20.297 6.375 1 98.75 28 LEU B N 1
ATOM 2388 C CA . LEU B 1 28 ? 6.172 -19.672 7.668 1 98.75 28 LEU B CA 1
ATOM 2389 C C . LEU B 1 28 ? 7.668 -19.562 7.945 1 98.75 28 LEU B C 1
ATOM 2391 O O . LEU B 1 28 ? 8.148 -18.516 8.375 1 98.75 28 LEU B O 1
ATOM 2395 N N . ARG B 1 29 ? 8.383 -20.609 7.688 1 98.56 29 ARG B N 1
ATOM 2396 C CA . ARG B 1 29 ? 9.828 -20.609 7.887 1 98.56 29 ARG B CA 1
ATOM 2397 C C . ARG B 1 29 ? 10.5 -19.594 6.973 1 98.56 29 ARG B C 1
ATOM 2399 O O . ARG B 1 29 ? 11.367 -18.828 7.41 1 98.56 29 ARG B O 1
ATOM 2406 N N . ALA B 1 30 ? 10.133 -19.609 5.711 1 98.5 30 ALA B N 1
ATOM 2407 C CA . ALA B 1 30 ? 10.656 -18.641 4.754 1 98.5 30 ALA B CA 1
ATOM 2408 C C . ALA B 1 30 ? 10.352 -17.219 5.203 1 98.5 30 ALA B C 1
ATOM 2410 O O . ALA B 1 30 ? 11.219 -16.328 5.125 1 98.5 30 ALA B O 1
ATOM 2411 N N . GLY B 1 31 ? 9.109 -17.016 5.629 1 98.19 31 GLY B N 1
ATOM 2412 C CA . GLY B 1 31 ? 8.711 -15.695 6.109 1 98.19 31 GLY B CA 1
ATOM 2413 C C . GLY B 1 31 ? 9.578 -15.188 7.246 1 98.19 31 GLY B C 1
ATOM 2414 O O . GLY B 1 31 ? 9.891 -14 7.305 1 98.19 31 GLY B O 1
ATOM 2415 N N . GLN B 1 32 ? 9.992 -16.031 8.102 1 97.06 32 GLN B N 1
ATOM 2416 C CA . GLN B 1 32 ? 10.852 -15.656 9.219 1 97.06 32 GLN B CA 1
ATOM 2417 C C . GLN B 1 32 ? 12.242 -15.25 8.734 1 97.06 32 GLN B C 1
ATOM 2419 O O . GLN B 1 32 ? 12.836 -14.297 9.25 1 97.06 32 GLN B O 1
ATOM 2424 N N . ILE B 1 33 ? 12.742 -15.961 7.805 1 96.56 33 ILE B N 1
ATOM 2425 C CA . ILE B 1 33 ? 14.039 -15.641 7.227 1 96.56 33 ILE B CA 1
ATOM 2426 C C . ILE B 1 33 ? 13.992 -14.258 6.582 1 96.56 33 ILE B C 1
ATOM 2428 O O . ILE B 1 33 ? 14.891 -13.438 6.793 1 96.56 33 ILE B O 1
ATOM 2432 N N . ILE B 1 34 ? 12.945 -14.023 5.855 1 96.69 34 ILE B N 1
ATOM 2433 C CA . ILE B 1 34 ? 12.789 -12.758 5.148 1 96.69 34 ILE B CA 1
ATOM 2434 C C . ILE B 1 34 ? 12.625 -11.625 6.156 1 96.69 34 ILE B C 1
ATOM 2436 O O . ILE B 1 34 ? 13.258 -10.57 6.02 1 96.69 34 ILE B O 1
ATOM 2440 N N . LYS B 1 35 ? 11.797 -11.844 7.133 1 95.44 35 LYS B N 1
ATOM 2441 C CA . LYS B 1 35 ? 11.578 -10.836 8.164 1 95.44 35 LYS B CA 1
ATOM 2442 C C . LYS B 1 35 ? 12.875 -10.477 8.867 1 95.44 35 LYS B C 1
ATOM 2444 O O . LYS B 1 35 ? 13.148 -9.297 9.125 1 95.44 35 LYS B O 1
ATOM 2449 N N . LYS B 1 36 ? 13.672 -11.484 9.195 1 93.44 36 LYS B N 1
ATOM 2450 C CA . LYS B 1 36 ? 14.969 -11.25 9.836 1 93.44 36 LYS B CA 1
ATOM 2451 C C . LYS B 1 36 ? 15.891 -10.445 8.93 1 93.44 36 LYS B C 1
ATOM 2453 O O . LYS B 1 36 ? 16.578 -9.531 9.391 1 93.44 36 LYS B O 1
ATOM 2458 N N . ALA B 1 37 ? 15.867 -10.766 7.703 1 91.94 37 ALA B N 1
ATOM 2459 C CA . ALA B 1 37 ? 16.703 -10.047 6.746 1 91.94 37 ALA B CA 1
ATOM 2460 C C . ALA B 1 37 ? 16.281 -8.586 6.637 1 91.94 37 ALA B C 1
ATOM 2462 O O . ALA B 1 37 ? 17.125 -7.695 6.473 1 91.94 37 ALA B O 1
ATOM 2463 N N . LEU B 1 38 ? 15.031 -8.305 6.785 1 89.38 38 LEU B N 1
ATOM 2464 C CA . LEU B 1 38 ? 14.492 -6.957 6.688 1 89.38 38 LEU B CA 1
ATOM 2465 C C . LEU B 1 38 ? 14.883 -6.129 7.91 1 89.38 38 LEU B C 1
ATOM 2467 O O . LEU B 1 38 ? 15.008 -4.906 7.816 1 89.38 38 LEU B O 1
ATOM 2471 N N . SER B 1 39 ? 14.953 -6.777 9.023 1 82.62 39 SER B N 1
ATOM 2472 C CA . SER B 1 39 ? 15.25 -6.078 10.273 1 82.62 39 SER B CA 1
ATOM 2473 C C . SER B 1 39 ? 16.75 -5.875 10.453 1 82.62 39 SER B C 1
ATOM 2475 O O . SER B 1 39 ? 17.172 -5.02 11.234 1 82.62 39 SER B O 1
ATOM 2477 N N . GLU B 1 40 ? 17.406 -6.809 9.984 1 71.44 40 GLU B N 1
ATOM 2478 C CA . GLU B 1 40 ? 18.859 -6.75 10.156 1 71.44 40 GLU B CA 1
ATOM 2479 C C . GLU B 1 40 ? 19.438 -5.48 9.547 1 71.44 40 GLU B C 1
ATOM 2481 O O . GLU B 1 40 ? 19.031 -5.066 8.461 1 71.44 40 GLU B O 1
ATOM 2486 N N . GLU B 1 41 ? 19.375 -4.426 10.516 1 54.09 41 GLU B N 1
ATOM 2487 C CA . GLU B 1 41 ? 19.969 -3.133 10.211 1 54.09 41 GLU B CA 1
ATOM 2488 C C . GLU B 1 41 ? 21.047 -3.264 9.133 1 54.09 41 GLU B C 1
ATOM 2490 O O . GLU B 1 41 ? 21.828 -4.219 9.141 1 54.09 41 GLU B O 1
ATOM 2495 N N . LYS B 1 42 ? 20.703 -2.566 7.98 1 49 42 LYS B N 1
ATOM 2496 C CA . LYS B 1 42 ? 21.812 -2.32 7.055 1 49 42 LYS B CA 1
ATOM 2497 C C . LYS B 1 42 ? 23.141 -2.174 7.805 1 49 42 LYS B C 1
ATOM 2499 O O . LYS B 1 42 ? 23.5 -1.074 8.227 1 49 42 LYS B O 1
ATOM 2504 N N . ARG B 1 43 ? 23.156 -2.582 9.078 1 39.53 43 ARG B N 1
ATOM 2505 C CA . ARG B 1 43 ? 24.375 -2.359 9.836 1 39.53 43 ARG B CA 1
ATOM 2506 C C . ARG B 1 43 ? 25.562 -2.137 8.906 1 39.53 43 ARG B C 1
ATOM 2508 O O . ARG B 1 43 ? 25.484 -2.443 7.715 1 39.53 43 ARG B O 1
ATOM 2515 N N . VAL B 1 44 ? 26.859 -2.643 9.586 1 35.41 44 VAL B N 1
ATOM 2516 C CA . VAL B 1 44 ? 28.281 -2.285 9.516 1 35.41 44 VAL B CA 1
ATOM 2517 C C . VAL B 1 44 ? 28.797 -2.502 8.094 1 35.41 44 VAL B C 1
ATOM 2519 O O . VAL B 1 44 ? 29.75 -1.843 7.668 1 35.41 44 VAL B O 1
ATOM 2522 N N . SER B 1 45 ? 28.75 -3.896 7.594 1 35.25 45 SER B N 1
ATOM 2523 C CA . SER B 1 45 ? 29.812 -4.16 6.629 1 35.25 45 SER B CA 1
ATOM 2524 C C . SER B 1 45 ? 29.484 -3.566 5.266 1 35.25 45 SER B C 1
ATOM 2526 O O . SER B 1 45 ? 28.406 -3.82 4.715 1 35.25 45 SER B O 1
ATOM 2528 N N . THR B 1 46 ? 29.828 -2.377 4.984 1 41.47 46 THR B N 1
ATOM 2529 C CA . THR B 1 46 ? 29.984 -1.524 3.812 1 41.47 46 THR B CA 1
ATOM 2530 C C . THR B 1 46 ? 29.812 -2.332 2.529 1 41.47 46 THR B C 1
ATOM 2532 O O . THR B 1 46 ? 29.688 -1.761 1.442 1 41.47 46 THR B O 1
ATOM 2535 N N . LYS B 1 47 ? 29.938 -3.67 2.541 1 44.53 47 LYS B N 1
ATOM 2536 C CA . LYS B 1 47 ? 30.297 -4.238 1.245 1 44.53 47 LYS B CA 1
ATOM 2537 C C . LYS B 1 47 ? 29.047 -4.68 0.479 1 44.53 47 LYS B C 1
ATOM 2539 O O . LYS B 1 47 ? 29.078 -4.77 -0.75 1 44.53 47 LYS B O 1
ATOM 2544 N N . THR B 1 48 ? 27.734 -4.934 1.321 1 55.06 48 THR B N 1
ATOM 2545 C CA . THR B 1 48 ? 26.719 -5.539 0.484 1 55.06 48 THR B CA 1
ATOM 2546 C C . THR B 1 48 ? 25.547 -4.582 0.285 1 55.06 48 THR B C 1
ATOM 2548 O O . THR B 1 48 ? 24.953 -4.094 1.256 1 55.06 48 THR B O 1
ATOM 2551 N N . SER B 1 49 ? 25.266 -4.281 -0.88 1 70 49 SER B N 1
ATOM 2552 C CA . SER B 1 49 ? 24.156 -3.418 -1.272 1 70 49 SER B CA 1
ATOM 2553 C C . SER B 1 49 ? 22.812 -4.098 -1.03 1 70 49 SER B C 1
ATOM 2555 O O . SER B 1 49 ? 22.734 -5.324 -0.904 1 70 49 SER B O 1
ATOM 2557 N N . ALA B 1 50 ? 21.797 -3.367 -0.629 1 70 50 ALA B N 1
ATOM 2558 C CA . ALA B 1 50 ? 20.438 -3.873 -0.474 1 70 50 ALA B CA 1
ATOM 2559 C C . ALA B 1 50 ? 20.047 -4.773 -1.644 1 70 50 ALA B C 1
ATOM 2561 O O . ALA B 1 50 ? 19.328 -5.762 -1.464 1 70 50 ALA B O 1
ATOM 2562 N N . VAL B 1 51 ? 20.578 -4.547 -2.691 1 74.12 51 VAL B N 1
ATOM 2563 C CA . VAL B 1 51 ? 20.312 -5.324 -3.896 1 74.12 51 VAL B CA 1
ATOM 2564 C C . VAL B 1 51 ? 20.984 -6.691 -3.785 1 74.12 51 VAL B C 1
ATOM 2566 O O . VAL B 1 51 ? 20.391 -7.711 -4.16 1 74.12 51 VAL B O 1
ATOM 2569 N N . ASP B 1 52 ? 22.094 -6.676 -3.215 1 78.69 52 ASP B N 1
ATOM 2570 C CA . ASP B 1 52 ? 22.781 -7.941 -2.982 1 78.69 52 ASP B CA 1
ATOM 2571 C C . ASP B 1 52 ? 22.031 -8.781 -1.944 1 78.69 52 ASP B C 1
ATOM 2573 O O . ASP B 1 52 ? 21.938 -10 -2.088 1 78.69 52 ASP B O 1
ATOM 2577 N N . LEU B 1 53 ? 21.5 -8.094 -1.062 1 78.44 53 LEU B N 1
ATOM 2578 C CA . LEU B 1 53 ? 20.828 -8.773 0.039 1 78.44 53 LEU B CA 1
ATOM 2579 C C . LEU B 1 53 ? 19.562 -9.477 -0.449 1 78.44 53 LEU B C 1
ATOM 2581 O O . LEU B 1 53 ? 19.297 -10.625 -0.073 1 78.44 53 LEU B O 1
ATOM 2585 N N . VAL B 1 54 ? 18.828 -8.844 -1.274 1 81.06 54 VAL B N 1
ATOM 2586 C CA . VAL B 1 54 ? 17.609 -9.461 -1.762 1 81.06 54 VAL B CA 1
ATOM 2587 C C . VAL B 1 54 ? 17.953 -10.672 -2.633 1 81.06 54 VAL B C 1
ATOM 2589 O O . VAL B 1 54 ? 17.266 -11.695 -2.584 1 81.06 54 VAL B O 1
ATOM 2592 N N . THR B 1 55 ? 18.969 -10.523 -3.332 1 85.06 55 THR B N 1
ATOM 2593 C CA . THR B 1 55 ? 19.391 -11.625 -4.18 1 85.06 55 THR B CA 1
ATOM 2594 C C . THR B 1 55 ? 19.797 -12.836 -3.334 1 85.06 55 THR B C 1
ATOM 2596 O O . THR B 1 55 ? 19.328 -13.953 -3.584 1 85.06 55 THR B O 1
ATOM 2599 N N . GLU B 1 56 ? 20.516 -12.539 -2.363 1 89.88 56 GLU B N 1
ATOM 2600 C CA . GLU B 1 56 ? 20.969 -13.609 -1.479 1 89.88 56 GLU B CA 1
ATOM 2601 C C . GLU B 1 56 ? 19.781 -14.242 -0.737 1 89.88 56 GLU B C 1
ATOM 2603 O O . GLU B 1 56 ? 19.688 -15.469 -0.64 1 89.88 56 GLU B O 1
ATOM 2608 N N . THR B 1 57 ? 18.953 -13.406 -0.234 1 93.81 57 THR B N 1
ATOM 2609 C CA . THR B 1 57 ? 17.812 -13.891 0.527 1 93.81 57 THR B CA 1
ATOM 2610 C C . THR B 1 57 ? 16.844 -14.664 -0.373 1 93.81 57 THR B C 1
ATOM 2612 O O . THR B 1 57 ? 16.297 -15.695 0.032 1 93.81 57 THR B O 1
ATOM 2615 N N . ASP B 1 58 ? 16.688 -14.195 -1.576 1 94.69 58 ASP B N 1
ATOM 2616 C CA . ASP B 1 58 ? 15.844 -14.852 -2.568 1 94.69 58 ASP B CA 1
ATOM 2617 C C . ASP B 1 58 ? 16.312 -16.281 -2.83 1 94.69 58 ASP B C 1
ATOM 2619 O O . ASP B 1 58 ? 15.516 -17.219 -2.812 1 94.69 58 ASP B O 1
ATOM 2623 N N . HIS B 1 59 ? 17.547 -16.453 -3.07 1 95.38 59 HIS B N 1
ATOM 2624 C CA . HIS B 1 59 ? 18.141 -17.75 -3.369 1 95.38 59 HIS B CA 1
ATOM 2625 C C . HIS B 1 59 ? 18.078 -18.672 -2.154 1 95.38 59 HIS B C 1
ATOM 2627 O O . HIS B 1 59 ? 17.781 -19.859 -2.285 1 95.38 59 HIS B O 1
ATOM 2633 N N . LEU B 1 60 ? 18.359 -18.078 -1.033 1 96.31 60 LEU B N 1
ATOM 2634 C CA . LEU B 1 60 ? 18.328 -18.859 0.201 1 96.31 60 LEU B CA 1
ATOM 2635 C C . LEU B 1 60 ? 16.938 -19.422 0.46 1 96.31 60 LEU B C 1
ATOM 2637 O O . LEU B 1 60 ? 16.797 -20.609 0.782 1 96.31 60 LEU B O 1
ATOM 2641 N N . VAL B 1 61 ? 15.961 -18.609 0.297 1 97.88 61 VAL B N 1
ATOM 2642 C CA . VAL B 1 61 ? 14.578 -19 0.577 1 97.88 61 VAL B CA 1
ATOM 2643 C C . VAL B 1 61 ? 14.117 -20.016 -0.45 1 97.88 61 VAL B C 1
ATOM 2645 O O . VAL B 1 61 ? 13.484 -21.016 -0.096 1 97.88 61 VAL B O 1
ATOM 2648 N N . GLU B 1 62 ? 14.406 -19.781 -1.693 1 97.88 62 GLU B N 1
ATOM 2649 C CA . GLU B 1 62 ? 14.016 -20.734 -2.725 1 97.88 62 GLU B CA 1
ATOM 2650 C C . GLU B 1 62 ? 14.672 -22.094 -2.496 1 97.88 62 GLU B C 1
ATOM 2652 O O . GLU B 1 62 ? 14.008 -23.141 -2.582 1 97.88 62 GLU B O 1
ATOM 2657 N N . ASP B 1 63 ? 15.945 -22.109 -2.18 1 97.62 63 ASP B N 1
ATOM 2658 C CA . ASP B 1 63 ? 16.688 -23.359 -1.93 1 97.62 63 ASP B CA 1
ATOM 2659 C C . ASP B 1 63 ? 16.078 -24.109 -0.747 1 97.62 63 ASP B C 1
ATOM 2661 O O . ASP B 1 63 ? 15.977 -25.344 -0.783 1 97.62 63 ASP B O 1
ATOM 2665 N N . LEU B 1 64 ? 15.766 -23.375 0.25 1 98.12 64 LEU B N 1
ATOM 2666 C CA . LEU B 1 64 ? 15.141 -23.984 1.42 1 98.12 64 LEU B CA 1
ATOM 2667 C C . LEU B 1 64 ? 13.844 -24.688 1.039 1 98.12 64 LEU B C 1
ATOM 2669 O O . LEU B 1 64 ? 13.648 -25.859 1.376 1 98.12 64 LEU B O 1
ATOM 2673 N N . ILE B 1 65 ? 12.984 -24.031 0.311 1 98.56 65 ILE B N 1
ATOM 2674 C CA . ILE B 1 65 ? 11.664 -24.547 -0.034 1 98.56 65 ILE B CA 1
ATOM 2675 C C . ILE B 1 65 ? 11.812 -25.75 -0.958 1 98.56 65 ILE B C 1
ATOM 2677 O O . ILE B 1 65 ? 11.25 -26.812 -0.697 1 98.56 65 ILE B O 1
ATOM 2681 N N . ILE B 1 66 ? 12.641 -25.641 -1.948 1 98 66 ILE B N 1
ATOM 2682 C CA . ILE B 1 66 ? 12.773 -26.688 -2.961 1 98 66 ILE B CA 1
ATOM 2683 C C . ILE B 1 66 ? 13.453 -27.906 -2.355 1 98 66 ILE B C 1
ATOM 2685 O O . ILE B 1 66 ? 13 -29.031 -2.553 1 98 66 ILE B O 1
ATOM 2689 N N . SER B 1 67 ? 14.531 -27.688 -1.612 1 98.19 67 SER B N 1
ATOM 2690 C CA . SER B 1 67 ? 15.273 -28.812 -1.056 1 98.19 67 SER B CA 1
ATOM 2691 C C . SER B 1 67 ? 14.414 -29.625 -0.093 1 98.19 67 SER B C 1
ATOM 2693 O O . SER B 1 67 ? 14.422 -30.859 -0.127 1 98.19 67 SER B O 1
ATOM 2695 N N . GLU B 1 68 ? 13.625 -28.938 0.709 1 98.44 68 GLU B N 1
ATOM 2696 C CA . GLU B 1 68 ? 12.766 -29.625 1.661 1 98.44 68 GLU B CA 1
ATOM 2697 C C . GLU B 1 68 ? 11.648 -30.375 0.945 1 98.44 68 GLU B C 1
ATOM 2699 O O . GLU B 1 68 ? 11.336 -31.516 1.31 1 98.44 68 GLU B O 1
ATOM 2704 N N . LEU B 1 69 ? 11.07 -29.781 -0.025 1 98.38 69 LEU B N 1
ATOM 2705 C CA . LEU B 1 69 ? 9.977 -30.422 -0.752 1 98.38 69 LEU B CA 1
ATOM 2706 C C . LEU B 1 69 ? 10.484 -31.578 -1.598 1 98.38 69 LEU B C 1
ATOM 2708 O O . LEU B 1 69 ? 9.805 -32.594 -1.734 1 98.38 69 LEU B O 1
ATOM 2712 N N . GLN B 1 70 ? 11.641 -31.406 -2.158 1 97.75 70 GLN B N 1
ATOM 2713 C CA . GLN B 1 70 ? 12.227 -32.469 -2.969 1 97.75 70 GLN B CA 1
ATOM 2714 C C . GLN B 1 70 ? 12.531 -33.688 -2.125 1 97.75 70 GLN B C 1
ATOM 2716 O O . GLN B 1 70 ? 12.398 -34.844 -2.598 1 97.75 70 GLN B O 1
ATOM 2721 N N . LYS B 1 71 ? 12.984 -33.469 -0.945 1 98 71 LYS B N 1
ATOM 2722 C CA . LYS B 1 71 ? 13.25 -34.562 -0.026 1 98 71 LYS B CA 1
ATOM 2723 C C . LYS B 1 71 ? 11.969 -35.312 0.334 1 98 71 LYS B C 1
ATOM 2725 O O . LYS B 1 71 ? 11.953 -36.562 0.376 1 98 71 LYS B O 1
ATOM 2730 N N . ARG B 1 72 ? 10.891 -34.594 0.52 1 97.31 72 ARG B N 1
ATOM 2731 C CA . ARG B 1 72 ? 9.633 -35.188 0.97 1 97.31 72 ARG B CA 1
ATOM 2732 C C . ARG B 1 72 ? 8.852 -35.781 -0.201 1 97.31 72 ARG B C 1
ATOM 2734 O O . ARG B 1 72 ? 8.148 -36.781 -0.047 1 97.31 72 ARG B O 1
ATOM 2741 N N . PHE B 1 73 ? 8.961 -35.094 -1.333 1 97.94 73 PHE B N 1
ATOM 2742 C CA . PHE B 1 73 ? 8.203 -35.469 -2.518 1 97.94 73 PHE B CA 1
ATOM 2743 C C . PHE B 1 73 ? 9.109 -35.562 -3.74 1 97.94 73 PHE B C 1
ATOM 2745 O O . PHE B 1 73 ? 8.969 -34.75 -4.672 1 97.94 73 PHE B O 1
ATOM 2752 N N . PRO B 1 74 ? 9.898 -36.562 -3.928 1 97.44 74 PRO B N 1
ATOM 2753 C CA . PRO B 1 74 ? 10.953 -36.625 -4.941 1 97.44 74 PRO B CA 1
ATOM 2754 C C . PRO B 1 74 ? 10.398 -36.688 -6.363 1 97.44 74 PRO B C 1
ATOM 2756 O O . PRO B 1 74 ? 11.094 -36.312 -7.316 1 97.44 74 PRO B O 1
ATOM 2759 N N . SER B 1 75 ? 9.18 -37.062 -6.551 1 97.12 75 SER B N 1
ATOM 2760 C CA . SER B 1 75 ? 8.625 -37.25 -7.887 1 97.12 75 SER B CA 1
ATOM 2761 C C . SER B 1 75 ? 7.977 -35.938 -8.383 1 97.12 75 SER B C 1
ATOM 2763 O O . SER B 1 75 ? 7.594 -35.844 -9.547 1 97.12 75 SER B O 1
ATOM 2765 N N . HIS B 1 76 ? 7.84 -35 -7.512 1 97.81 76 HIS B N 1
ATOM 2766 C CA . HIS B 1 76 ? 7.164 -33.75 -7.887 1 97.81 76 HIS B CA 1
ATOM 2767 C C . HIS B 1 76 ? 8.07 -32.875 -8.727 1 97.81 76 HIS B C 1
ATOM 2769 O O . HIS B 1 76 ? 9.289 -33.062 -8.766 1 97.81 76 HIS B O 1
ATOM 2775 N N . ARG B 1 77 ? 7.473 -31.969 -9.438 1 97.62 77 ARG B N 1
ATOM 2776 C CA . ARG B 1 77 ? 8.18 -30.984 -10.258 1 97.62 77 ARG B CA 1
ATOM 2777 C C . ARG B 1 77 ? 8.109 -29.594 -9.633 1 97.62 77 ARG B C 1
ATOM 2779 O O . ARG B 1 77 ? 7.332 -29.375 -8.703 1 97.62 77 ARG B O 1
ATOM 2786 N N . PHE B 1 78 ? 9.016 -28.703 -10.203 1 97.62 78 PHE B N 1
ATOM 2787 C CA . PHE B 1 78 ? 9.117 -27.375 -9.625 1 97.62 78 PHE B CA 1
ATOM 2788 C C . PHE B 1 78 ? 9.18 -26.312 -10.711 1 97.62 78 PHE B C 1
ATOM 2790 O O . PHE B 1 78 ? 9.828 -26.5 -11.742 1 97.62 78 PHE B O 1
ATOM 2797 N N . ILE B 1 79 ? 8.438 -25.281 -10.531 1 97.56 79 ILE B N 1
ATOM 2798 C CA . ILE B 1 79 ? 8.578 -24 -11.203 1 97.56 79 ILE B CA 1
ATOM 2799 C C . ILE B 1 79 ? 8.859 -22.906 -10.18 1 97.56 79 ILE B C 1
ATOM 2801 O O . ILE B 1 79 ? 8.016 -22.609 -9.336 1 97.56 79 ILE B O 1
ATOM 2805 N N . ALA B 1 80 ? 10 -22.312 -10.273 1 96.12 80 ALA B N 1
ATOM 2806 C CA . ALA B 1 80 ? 10.406 -21.312 -9.281 1 96.12 80 ALA B CA 1
ATOM 2807 C C . ALA B 1 80 ? 11.086 -20.125 -9.945 1 96.12 80 ALA B C 1
ATOM 2809 O O . ALA B 1 80 ? 11.828 -20.281 -10.914 1 96.12 80 ALA B O 1
ATOM 2810 N N . GLU B 1 81 ? 10.836 -18.953 -9.359 1 92.81 81 GLU B N 1
ATOM 2811 C CA . GLU B 1 81 ? 11.258 -17.688 -9.977 1 92.81 81 GLU B CA 1
ATOM 2812 C C . GLU B 1 81 ? 12.766 -17.672 -10.227 1 92.81 81 GLU B C 1
ATOM 2814 O O . GLU B 1 81 ? 13.211 -17.453 -11.352 1 92.81 81 GLU B O 1
ATOM 2819 N N . GLU B 1 82 ? 13.539 -17.906 -9.195 1 90.12 82 GLU B N 1
ATOM 2820 C CA . GLU B 1 82 ? 14.992 -17.797 -9.312 1 90.12 82 GLU B CA 1
ATOM 2821 C C . GLU B 1 82 ? 15.555 -18.891 -10.211 1 90.12 82 GLU B C 1
ATOM 2823 O O . GLU B 1 82 ? 16.516 -18.672 -10.945 1 90.12 82 GLU B O 1
ATOM 2828 N N . SER B 1 83 ? 14.969 -20.078 -10.164 1 91.44 83 SER B N 1
ATOM 2829 C CA . SER B 1 83 ? 15.344 -21.156 -11.078 1 91.44 83 SER B CA 1
ATOM 2830 C C . SER B 1 83 ? 15.039 -20.797 -12.523 1 91.44 83 SER B C 1
ATOM 2832 O O . SER B 1 83 ? 15.859 -21.031 -13.414 1 91.44 83 SER B O 1
ATOM 2834 N N . ALA B 1 84 ? 13.859 -20.266 -12.742 1 91.06 84 ALA B N 1
ATOM 2835 C CA . ALA B 1 84 ? 13.492 -19.812 -14.086 1 91.06 84 ALA B CA 1
ATOM 2836 C C . ALA B 1 84 ? 14.469 -18.766 -14.594 1 91.06 84 ALA B C 1
ATOM 2838 O O . ALA B 1 84 ? 14.875 -18.797 -15.758 1 91.06 84 ALA B O 1
ATOM 2839 N N . ALA B 1 85 ? 14.805 -17.828 -13.727 1 88.25 85 ALA B N 1
ATOM 2840 C CA . ALA B 1 85 ? 15.766 -16.781 -14.078 1 88.25 85 ALA B CA 1
ATOM 2841 C C . ALA B 1 85 ? 17.109 -17.391 -14.445 1 88.25 85 ALA B C 1
ATOM 2843 O O . ALA B 1 85 ? 17.844 -16.828 -15.266 1 88.25 85 ALA B O 1
ATOM 2844 N N . ALA B 1 86 ? 17.375 -18.594 -13.867 1 89.88 86 ALA B N 1
ATOM 2845 C CA . ALA B 1 86 ? 18.641 -19.281 -14.125 1 89.88 86 ALA B CA 1
ATOM 2846 C C . ALA B 1 86 ? 18.547 -20.141 -15.375 1 89.88 86 ALA B C 1
ATOM 2848 O O . ALA B 1 86 ? 19.516 -20.828 -15.734 1 89.88 86 ALA B O 1
ATOM 2849 N N . GLY B 1 87 ? 17.297 -20.188 -15.984 1 89.75 87 GLY B N 1
ATOM 2850 C CA . GLY B 1 87 ? 17.203 -20.859 -17.281 1 89.75 87 GLY B CA 1
ATOM 2851 C C . GLY B 1 87 ? 16.312 -22.094 -17.25 1 89.75 87 GLY B C 1
ATOM 2852 O O . GLY B 1 87 ? 16.094 -22.734 -18.281 1 89.75 87 GLY B O 1
ATOM 2853 N N . ALA B 1 88 ? 15.852 -22.359 -16.062 1 89.94 88 ALA B N 1
ATOM 2854 C CA . ALA B 1 88 ? 14.953 -23.516 -15.984 1 89.94 88 ALA B CA 1
ATOM 2855 C C . ALA B 1 88 ? 13.664 -23.25 -16.75 1 89.94 88 ALA B C 1
ATOM 2857 O O . ALA B 1 88 ? 13.133 -22.141 -16.734 1 89.94 88 ALA B O 1
ATOM 2858 N N . LYS B 1 89 ? 13.141 -24.266 -17.375 1 88.62 89 LYS B N 1
ATOM 2859 C CA . LYS B 1 89 ? 11.906 -24.141 -18.141 1 88.62 89 LYS B CA 1
ATOM 2860 C C . LYS B 1 89 ? 10.695 -24.062 -17.219 1 88.62 89 LYS B C 1
ATOM 2862 O O . LYS B 1 89 ? 10.648 -24.734 -16.188 1 88.62 89 LYS B O 1
ATOM 2867 N N . CYS B 1 90 ? 9.844 -23.25 -17.625 1 92 90 CYS B N 1
ATOM 2868 C CA . CYS B 1 90 ? 8.578 -23.094 -16.922 1 92 90 CYS B CA 1
ATOM 2869 C C . CYS B 1 90 ? 7.449 -23.812 -17.641 1 92 90 CYS B C 1
ATOM 2871 O O . CYS B 1 90 ? 6.695 -23.188 -18.406 1 92 90 CYS B O 1
ATOM 2873 N N . VAL B 1 91 ? 7.363 -25.094 -17.438 1 91.62 91 VAL B N 1
ATOM 2874 C CA . VAL B 1 91 ? 6.344 -25.891 -18.109 1 91.62 91 VAL B CA 1
ATOM 2875 C C . VAL B 1 91 ? 5.453 -26.578 -17.078 1 91.62 91 VAL B C 1
ATOM 2877 O O . VAL B 1 91 ? 5.949 -27.266 -16.188 1 91.62 91 VAL B O 1
ATOM 2880 N N . LEU B 1 92 ? 4.277 -26.281 -17.297 1 94.19 92 LEU B N 1
ATOM 2881 C CA . LEU B 1 92 ? 3.305 -26.938 -16.422 1 94.19 92 LEU B CA 1
ATOM 2882 C C . LEU B 1 92 ? 2.85 -28.266 -17.031 1 94.19 92 LEU B C 1
ATOM 2884 O O . LEU B 1 92 ? 2.135 -28.281 -18.031 1 94.19 92 LEU B O 1
ATOM 2888 N N . THR B 1 93 ? 3.207 -29.375 -16.453 1 93.38 93 THR B N 1
ATOM 2889 C CA . THR B 1 93 ? 2.84 -30.719 -16.906 1 93.38 93 THR B CA 1
ATOM 2890 C C . THR B 1 93 ? 1.749 -31.297 -16 1 93.38 93 THR B C 1
ATOM 2892 O O . THR B 1 93 ? 1.345 -30.672 -15.023 1 93.38 93 THR B O 1
ATOM 2895 N N . PRO B 1 94 ? 1.224 -32.469 -16.312 1 96.12 94 PRO B N 1
ATOM 2896 C CA . PRO B 1 94 ? 0.219 -33.125 -15.453 1 96.12 94 PRO B CA 1
ATOM 2897 C C . PRO B 1 94 ? 0.79 -33.531 -14.102 1 96.12 94 PRO B C 1
ATOM 2899 O O . PRO B 1 94 ? 0.033 -33.812 -13.172 1 96.12 94 PRO B O 1
ATOM 2902 N N . SER B 1 95 ? 2.088 -33.688 -13.961 1 97 95 SER B N 1
ATOM 2903 C CA . SER B 1 95 ? 2.723 -34.094 -12.711 1 97 95 SER B CA 1
ATOM 2904 C C . SER B 1 95 ? 2.482 -33.062 -11.609 1 97 95 SER B C 1
ATOM 2906 O O . SER B 1 95 ? 2.381 -31.859 -11.875 1 97 95 SER B O 1
ATOM 2908 N N . PRO B 1 96 ? 2.334 -33.594 -10.398 1 98.12 96 PRO B N 1
ATOM 2909 C CA . PRO B 1 96 ? 2.281 -32.625 -9.289 1 98.12 96 PRO B CA 1
ATOM 2910 C C . PRO B 1 96 ? 3.43 -31.625 -9.32 1 98.12 96 PRO B C 1
ATOM 2912 O O . PRO B 1 96 ? 4.598 -32.031 -9.422 1 98.12 96 PRO B O 1
ATOM 2915 N N . THR B 1 97 ? 3.107 -30.328 -9.32 1 98.56 97 THR B N 1
ATOM 2916 C CA . THR B 1 97 ? 4.098 -29.281 -9.531 1 98.56 97 THR B CA 1
ATOM 2917 C C . THR B 1 97 ? 3.965 -28.172 -8.484 1 98.56 97 THR B C 1
ATOM 2919 O O . THR B 1 97 ? 2.871 -27.656 -8.258 1 98.56 97 THR B O 1
ATOM 2922 N N . TRP B 1 98 ? 5.078 -27.875 -7.824 1 98.75 98 TRP B N 1
ATOM 2923 C CA . TRP B 1 98 ? 5.176 -26.75 -6.914 1 98.75 98 TRP B CA 1
ATOM 2924 C C . TRP B 1 98 ? 5.566 -25.484 -7.668 1 98.75 98 TRP B C 1
ATOM 2926 O O . TRP B 1 98 ? 6.508 -25.484 -8.461 1 98.75 98 TRP B O 1
ATOM 2936 N N . ILE B 1 99 ? 4.82 -24.422 -7.465 1 98.69 99 ILE B N 1
ATOM 2937 C CA . ILE B 1 99 ? 5.078 -23.141 -8.102 1 98.69 99 ILE B CA 1
ATOM 2938 C C . ILE B 1 99 ? 5.422 -22.094 -7.039 1 98.69 99 ILE B C 1
ATOM 2940 O O . ILE B 1 99 ? 4.562 -21.703 -6.254 1 98.69 99 ILE B O 1
ATOM 2944 N N . VAL B 1 100 ? 6.676 -21.562 -7.078 1 98.69 100 VAL B N 1
ATOM 2945 C CA . VAL B 1 100 ? 7.199 -20.891 -5.898 1 98.69 100 VAL B CA 1
ATOM 2946 C C . VAL B 1 100 ? 7.734 -19.516 -6.289 1 98.69 100 VAL B C 1
ATOM 2948 O O . VAL B 1 100 ? 8.508 -19.375 -7.242 1 98.69 100 VAL B O 1
ATOM 2951 N N . ASP B 1 101 ? 7.289 -18.5 -5.656 1 98.5 101 ASP B N 1
ATOM 2952 C CA . ASP B 1 101 ? 7.914 -17.172 -5.582 1 98.5 101 ASP B CA 1
ATOM 2953 C C . ASP B 1 101 ? 8.523 -16.938 -4.203 1 98.5 101 ASP B C 1
ATOM 2955 O O . ASP B 1 101 ? 7.801 -16.625 -3.252 1 98.5 101 ASP B O 1
ATOM 2959 N N . PRO B 1 102 ? 9.805 -17.047 -4.074 1 98.19 102 PRO B N 1
ATOM 2960 C CA . PRO B 1 102 ? 10.414 -16.922 -2.75 1 98.19 102 PRO B CA 1
ATOM 2961 C C . PRO B 1 102 ? 10.188 -15.547 -2.117 1 98.19 102 PRO B C 1
ATOM 2963 O O . PRO B 1 102 ? 9.867 -15.453 -0.932 1 98.19 102 PRO B O 1
ATOM 2966 N N . ILE B 1 103 ? 10.359 -14.461 -2.896 1 97.38 103 ILE B N 1
ATOM 2967 C CA . ILE B 1 103 ? 10.094 -13.109 -2.422 1 97.38 103 ILE B CA 1
ATOM 2968 C C . ILE B 1 103 ? 9.289 -12.344 -3.467 1 97.38 103 ILE B C 1
ATOM 2970 O O . ILE B 1 103 ? 9.852 -11.82 -4.434 1 97.38 103 ILE B O 1
ATOM 2974 N N . ASP B 1 104 ? 8.031 -12.266 -3.279 1 97.5 104 ASP B N 1
ATOM 2975 C CA . ASP B 1 104 ? 7.234 -11.312 -4.047 1 97.5 104 ASP B CA 1
ATOM 2976 C C . ASP B 1 104 ? 7.355 -9.906 -3.465 1 97.5 104 ASP B C 1
ATOM 2978 O O . ASP B 1 104 ? 7.141 -9.695 -2.268 1 97.5 104 ASP B O 1
ATOM 2982 N N . GLY B 1 105 ? 7.645 -8.961 -4.328 1 96.38 105 GLY B N 1
ATOM 2983 C CA . GLY B 1 105 ? 7.93 -7.605 -3.875 1 96.38 105 GLY B CA 1
ATOM 2984 C C . GLY B 1 105 ? 9.398 -7.375 -3.568 1 96.38 105 GLY B C 1
ATOM 2985 O O . GLY B 1 105 ? 9.742 -6.863 -2.5 1 96.38 105 GLY B O 1
ATOM 2986 N N . THR B 1 106 ? 10.25 -7.781 -4.453 1 94.5 106 THR B N 1
ATOM 2987 C CA . THR B 1 106 ? 11.695 -7.652 -4.273 1 94.5 106 THR B CA 1
ATOM 2988 C C . THR B 1 106 ? 12.094 -6.188 -4.137 1 94.5 106 THR B C 1
ATOM 2990 O O . THR B 1 106 ? 12.961 -5.848 -3.332 1 94.5 106 THR B O 1
ATOM 2993 N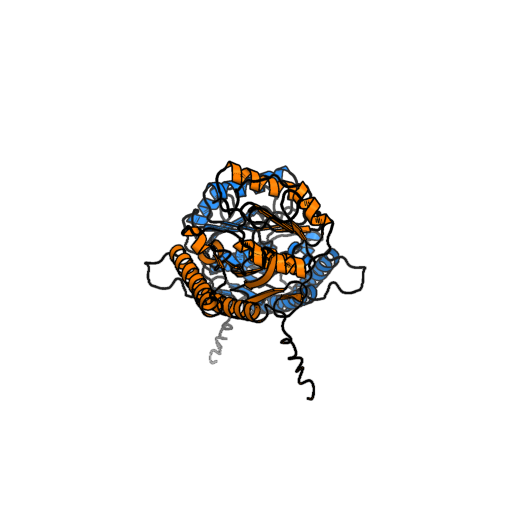 N . CYS B 1 107 ? 11.5 -5.297 -4.941 1 94.88 107 CYS B N 1
ATOM 2994 C CA . CYS B 1 107 ? 11.75 -3.869 -4.793 1 94.88 107 CYS B CA 1
ATOM 2995 C C . CYS B 1 107 ? 11.375 -3.389 -3.398 1 94.88 107 CYS B C 1
ATOM 2997 O O . CYS B 1 107 ? 12.117 -2.617 -2.783 1 94.88 107 CYS B O 1
ATOM 2999 N N . ASN B 1 108 ? 10.234 -3.797 -2.947 1 97.12 108 ASN B N 1
ATOM 3000 C CA . ASN B 1 108 ? 9.812 -3.469 -1.589 1 97.12 108 ASN B CA 1
ATOM 3001 C C . ASN B 1 108 ? 10.828 -3.961 -0.558 1 97.12 108 ASN B C 1
ATOM 3003 O O . ASN B 1 108 ? 11.164 -3.238 0.382 1 97.12 108 ASN B O 1
ATOM 3007 N N . PHE B 1 109 ? 11.344 -5.148 -0.751 1 96.38 109 PHE B N 1
ATOM 3008 C CA . PHE B 1 109 ? 12.344 -5.719 0.145 1 96.38 109 PHE B CA 1
ATOM 3009 C C . PHE B 1 109 ? 13.578 -4.832 0.207 1 96.38 109 PHE B C 1
ATOM 3011 O O . PHE B 1 109 ? 14.078 -4.527 1.292 1 96.38 109 PHE B O 1
ATOM 3018 N N . VAL B 1 110 ? 14.047 -4.43 -0.904 1 94 110 VAL B N 1
ATOM 3019 C CA . VAL B 1 110 ? 15.25 -3.609 -1.016 1 94 110 VAL B CA 1
ATOM 3020 C C . VAL B 1 110 ? 15.07 -2.32 -0.216 1 94 110 VAL B C 1
ATOM 3022 O O . VAL B 1 110 ? 16.016 -1.852 0.432 1 94 110 VAL B O 1
ATOM 3025 N N . HIS B 1 111 ? 13.867 -1.826 -0.156 1 95.38 111 HIS B N 1
ATOM 3026 C CA . HIS B 1 111 ? 13.602 -0.532 0.463 1 95.38 111 HIS B CA 1
ATOM 3027 C C . HIS B 1 111 ? 12.992 -0.699 1.85 1 95.38 111 HIS B C 1
ATOM 3029 O O . HIS B 1 111 ? 12.656 0.288 2.508 1 95.38 111 HIS B O 1
ATOM 3035 N N . ARG B 1 112 ? 12.742 -1.895 2.229 1 94.12 112 ARG B N 1
ATOM 3036 C CA . ARG B 1 112 ? 12.117 -2.227 3.506 1 94.12 112 ARG B CA 1
ATOM 3037 C C . ARG B 1 112 ? 10.695 -1.687 3.574 1 94.12 112 ARG B C 1
ATOM 3039 O O . ARG B 1 112 ? 10.25 -1.23 4.629 1 94.12 112 ARG B O 1
ATOM 3046 N N . PHE B 1 113 ? 10.125 -1.599 2.381 1 96.5 113 PHE B N 1
ATOM 3047 C CA . PHE B 1 113 ? 8.703 -1.3 2.283 1 96.5 113 PHE B CA 1
ATOM 3048 C C . PHE B 1 113 ? 7.871 -2.514 2.672 1 96.5 113 PHE B C 1
ATOM 3050 O O . PHE B 1 113 ? 8.219 -3.648 2.338 1 96.5 113 PHE B O 1
ATOM 3057 N N . PRO B 1 114 ? 6.766 -2.4 3.395 1 93.75 114 PRO B N 1
ATOM 3058 C CA . PRO B 1 114 ? 6.16 -3.49 4.168 1 93.75 114 PRO B CA 1
ATOM 3059 C C . PRO B 1 114 ? 5.574 -4.586 3.279 1 93.75 114 PRO B C 1
ATOM 3061 O O . PRO B 1 114 ? 5.422 -5.727 3.721 1 93.75 114 PRO B O 1
ATOM 3064 N N . THR B 1 115 ? 5.188 -4.453 2.084 1 96.94 115 THR B N 1
ATOM 3065 C CA . THR B 1 115 ? 4.445 -5.434 1.301 1 96.94 115 THR B CA 1
ATOM 3066 C C . THR B 1 115 ? 5.395 -6.41 0.61 1 96.94 115 THR B C 1
ATOM 3068 O O . THR B 1 115 ? 5.68 -6.27 -0.582 1 96.94 115 THR B O 1
ATOM 3071 N N . VAL B 1 116 ? 5.871 -7.445 1.43 1 97.88 116 VAL B N 1
ATOM 3072 C CA . VAL B 1 116 ? 6.746 -8.523 0.986 1 97.88 116 VAL B CA 1
ATOM 3073 C C . VAL B 1 116 ? 6.137 -9.875 1.364 1 97.88 116 VAL B C 1
ATOM 3075 O O . VAL B 1 116 ? 5.617 -10.039 2.471 1 97.88 116 VAL B O 1
ATOM 3078 N N . ALA B 1 117 ? 6.156 -10.797 0.388 1 98.62 117 ALA B N 1
ATOM 3079 C CA . ALA B 1 117 ? 5.473 -12.055 0.667 1 98.62 117 ALA B CA 1
ATOM 3080 C C . ALA B 1 117 ? 6.227 -13.234 0.059 1 98.62 117 ALA B C 1
ATOM 3082 O O . ALA B 1 117 ? 7.051 -13.055 -0.842 1 98.62 117 ALA B O 1
ATOM 3083 N N . VAL B 1 118 ? 5.973 -14.406 0.626 1 98.69 118 VAL B N 1
ATOM 3084 C CA . VAL B 1 118 ? 6.312 -15.688 0.02 1 98.69 118 VAL B CA 1
ATOM 3085 C C . VAL B 1 118 ? 5.059 -16.328 -0.564 1 98.69 118 VAL B C 1
ATOM 3087 O O . VAL B 1 118 ? 3.988 -16.297 0.049 1 98.69 118 VAL B O 1
ATOM 3090 N N . SER B 1 119 ? 5.211 -16.922 -1.742 1 98.88 119 SER B N 1
ATOM 3091 C CA . SER B 1 119 ? 4.066 -17.516 -2.424 1 98.88 119 SER B CA 1
ATOM 3092 C C . SER B 1 119 ? 4.367 -18.938 -2.877 1 98.88 119 SER B C 1
ATOM 3094 O O . SER B 1 119 ? 5.363 -19.172 -3.564 1 98.88 119 SER B O 1
ATOM 3096 N N . ILE B 1 120 ? 3.518 -19.875 -2.486 1 98.94 120 ILE B N 1
ATOM 3097 C CA . ILE B 1 120 ? 3.662 -21.281 -2.867 1 98.94 120 ILE B CA 1
ATOM 3098 C C . ILE B 1 120 ? 2.34 -21.812 -3.418 1 98.94 120 ILE B C 1
ATOM 3100 O O . ILE B 1 120 ? 1.356 -21.922 -2.684 1 98.94 120 ILE B O 1
ATOM 3104 N N . GLY B 1 121 ? 2.34 -22.109 -4.688 1 98.88 121 GLY B N 1
ATOM 3105 C CA . GLY B 1 121 ? 1.22 -22.781 -5.332 1 98.88 121 GLY B CA 1
ATOM 3106 C C . GLY B 1 121 ? 1.487 -24.234 -5.633 1 98.88 121 GLY B C 1
ATOM 3107 O O . GLY B 1 121 ? 2.643 -24.656 -5.707 1 98.88 121 GLY B O 1
ATOM 3108 N N . PHE B 1 122 ? 0.414 -25.016 -5.758 1 98.88 122 PHE B N 1
ATOM 3109 C CA . PHE B 1 122 ? 0.507 -26.438 -6.055 1 98.88 122 PHE B CA 1
ATOM 3110 C C . PHE B 1 122 ? -0.522 -26.844 -7.102 1 98.88 122 PHE B C 1
ATOM 3112 O O . PHE B 1 122 ? -1.709 -26.547 -6.965 1 98.88 122 PHE B O 1
ATOM 3119 N N . ALA B 1 123 ? 0.014 -27.5 -8.148 1 98.5 123 ALA B N 1
ATOM 3120 C CA . ALA B 1 123 ? -0.855 -27.906 -9.242 1 98.5 123 ALA B CA 1
ATOM 3121 C C . ALA B 1 123 ? -0.738 -29.406 -9.508 1 98.5 123 ALA B C 1
ATOM 3123 O O . ALA B 1 123 ? 0.346 -29.984 -9.383 1 98.5 123 ALA B O 1
ATOM 3124 N N . VAL B 1 124 ? -1.835 -30.031 -9.844 1 97.94 124 VAL B N 1
ATOM 3125 C CA . VAL B 1 124 ? -1.937 -31.422 -10.297 1 97.94 124 VAL B CA 1
ATOM 3126 C C . VAL B 1 124 ? -2.785 -31.484 -11.57 1 97.94 124 VAL B C 1
ATOM 3128 O O . VAL B 1 124 ? -3.867 -30.891 -11.633 1 97.94 124 VAL B O 1
ATOM 3131 N N . ASP B 1 125 ? -2.26 -32.188 -12.594 1 97.25 125 ASP B N 1
ATOM 3132 C CA . ASP B 1 125 ? -2.947 -32.281 -13.875 1 97.25 125 ASP B CA 1
ATOM 3133 C C . ASP B 1 125 ? -3.211 -30.891 -14.461 1 97.25 125 ASP B C 1
ATOM 3135 O O . ASP B 1 125 ? -4.301 -30.625 -14.969 1 97.25 125 ASP B O 1
ATOM 3139 N N . GLN B 1 126 ? -2.266 -29.953 -14.164 1 96.12 126 GLN B N 1
ATOM 3140 C CA . GLN B 1 126 ? -2.264 -28.594 -14.68 1 96.12 126 GLN B CA 1
ATOM 3141 C C . GLN B 1 126 ? -3.393 -27.766 -14.07 1 96.12 126 GLN B C 1
ATOM 3143 O O . GLN B 1 126 ? -3.771 -26.734 -14.609 1 96.12 126 GLN B O 1
ATOM 3148 N N . GLU B 1 127 ? -3.91 -28.312 -13.008 1 96.94 127 GLU B N 1
ATOM 3149 C CA . GLU B 1 127 ? -4.941 -27.594 -12.258 1 96.94 127 GLU B CA 1
ATOM 3150 C C . GLU B 1 127 ? -4.445 -27.219 -10.867 1 96.94 127 GLU B C 1
ATOM 3152 O O . GLU B 1 127 ? -3.84 -28.031 -10.172 1 96.94 127 GLU B O 1
ATOM 3157 N N . LEU B 1 128 ? -4.734 -26.047 -10.5 1 98.19 128 LEU B N 1
ATOM 3158 C CA . LEU B 1 128 ? -4.277 -25.562 -9.203 1 98.19 128 LEU B CA 1
ATOM 3159 C C . LEU B 1 128 ? -5.09 -26.188 -8.07 1 98.19 128 LEU B C 1
ATOM 3161 O O . LEU B 1 128 ? -6.316 -26.094 -8.055 1 98.19 128 LEU B O 1
ATOM 3165 N N . GLU B 1 129 ? -4.395 -26.766 -7.129 1 98.44 129 GLU B N 1
ATOM 3166 C CA . GLU B 1 129 ? -5.035 -27.469 -6.031 1 98.44 129 GLU B CA 1
ATOM 3167 C C . GLU B 1 129 ? -5.078 -26.625 -4.766 1 98.44 129 GLU B C 1
ATOM 3169 O O . GLU B 1 129 ? -6.07 -26.625 -4.039 1 98.44 129 GLU B O 1
ATOM 3174 N N . PHE B 1 130 ? -4.004 -25.984 -4.457 1 98.81 130 PHE B N 1
ATOM 3175 C CA . PHE B 1 130 ? -4.008 -25.078 -3.311 1 98.81 130 PHE B CA 1
ATOM 3176 C C . PHE B 1 130 ? -2.947 -24 -3.469 1 98.81 130 PHE B C 1
ATOM 3178 O O . PHE B 1 130 ? -2.098 -24.078 -4.359 1 98.81 130 PHE B O 1
ATOM 3185 N N . GLY B 1 131 ? -3.074 -22.938 -2.639 1 98.88 131 GLY B N 1
ATOM 3186 C CA . GLY B 1 131 ? -2.123 -21.828 -2.559 1 98.88 131 GLY B CA 1
ATOM 3187 C C . GLY B 1 131 ? -1.886 -21.359 -1.139 1 98.88 131 GLY B C 1
ATOM 3188 O O . GLY B 1 131 ? -2.809 -21.328 -0.322 1 98.88 131 GLY B O 1
ATOM 3189 N N . VAL B 1 132 ? -0.604 -20.984 -0.883 1 98.94 132 VAL B N 1
ATOM 3190 C CA . VAL B 1 132 ? -0.172 -20.438 0.401 1 98.94 132 VAL B CA 1
ATOM 3191 C C . VAL B 1 132 ? 0.644 -19.172 0.175 1 98.94 132 VAL B C 1
ATOM 3193 O O . VAL B 1 132 ? 1.617 -19.188 -0.583 1 98.94 132 VAL B O 1
ATOM 3196 N N . ILE B 1 133 ? 0.202 -18.125 0.769 1 98.94 133 ILE B N 1
ATOM 3197 C CA . ILE B 1 133 ? 0.919 -16.859 0.714 1 98.94 133 ILE B CA 1
ATOM 3198 C C . ILE B 1 133 ? 1.12 -16.312 2.129 1 98.94 133 ILE B C 1
ATOM 3200 O O . ILE B 1 133 ? 0.188 -16.312 2.936 1 98.94 133 ILE B O 1
ATOM 3204 N N . TYR B 1 134 ? 2.338 -15.914 2.4 1 98.88 134 TYR B N 1
ATOM 3205 C CA . TYR B 1 134 ? 2.643 -15.367 3.719 1 98.88 134 TYR B CA 1
ATOM 3206 C C . TYR B 1 134 ? 3.182 -13.945 3.611 1 98.88 134 TYR B C 1
ATOM 3208 O O . TYR B 1 134 ? 4.184 -13.703 2.936 1 98.88 134 TYR B O 1
ATOM 3216 N N . HIS B 1 135 ? 2.459 -13.016 4.195 1 98.44 135 HIS B N 1
ATOM 3217 C CA . HIS B 1 135 ? 2.92 -11.641 4.355 1 98.44 135 HIS B CA 1
ATOM 3218 C C . HIS B 1 135 ? 4.008 -11.539 5.418 1 98.44 135 HIS B C 1
ATOM 3220 O O . HIS B 1 135 ? 3.717 -11.578 6.617 1 98.44 135 HIS B O 1
ATOM 3226 N N . CYS B 1 136 ? 5.207 -11.273 5.07 1 97.31 136 CYS B N 1
ATOM 3227 C CA . CYS B 1 136 ? 6.367 -11.477 5.93 1 97.31 136 CYS B CA 1
ATOM 3228 C C . CYS B 1 136 ? 6.422 -10.422 7.031 1 97.31 136 CYS B C 1
ATOM 3230 O O . CYS B 1 136 ? 6.816 -10.719 8.164 1 97.31 136 CYS B O 1
ATOM 3232 N N . THR B 1 137 ? 5.996 -9.25 6.727 1 94 137 THR B N 1
ATOM 3233 C CA . THR B 1 137 ? 6.109 -8.156 7.688 1 94 137 THR B CA 1
ATOM 3234 C C . THR B 1 137 ? 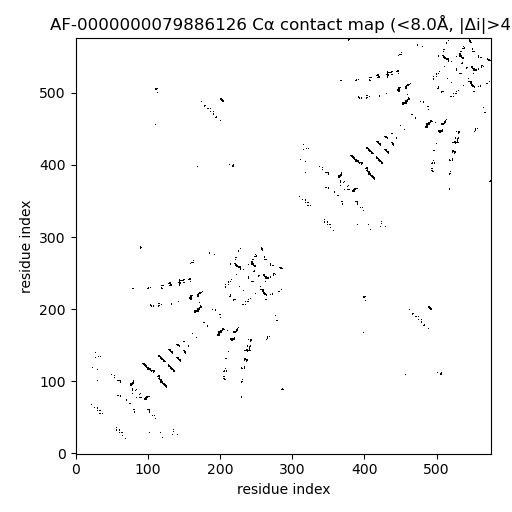4.91 -8.148 8.633 1 94 137 THR B C 1
ATOM 3236 O O . THR B 1 137 ? 5.062 -7.906 9.836 1 94 137 THR B O 1
ATOM 3239 N N . GLU B 1 138 ? 3.727 -8.438 8.102 1 94.06 138 GLU B N 1
ATOM 3240 C CA . GLU B 1 138 ? 2.512 -8.336 8.906 1 94.06 138 GLU B CA 1
ATOM 3241 C C . GLU B 1 138 ? 2.117 -9.688 9.492 1 94.06 138 GLU B C 1
ATOM 3243 O O . GLU B 1 138 ? 1.189 -9.773 10.297 1 94.06 138 GLU B O 1
ATOM 3248 N N . GLU B 1 139 ? 2.775 -10.68 9.078 1 95.62 139 GLU B N 1
ATOM 3249 C CA . GLU B 1 139 ? 2.588 -12.023 9.61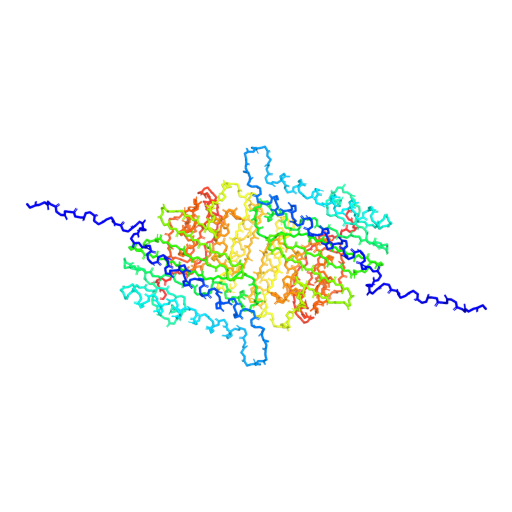7 1 95.62 139 GLU B CA 1
ATOM 3250 C C . GLU B 1 139 ? 1.155 -12.508 9.406 1 95.62 139 GLU B C 1
ATOM 3252 O O . GLU B 1 139 ? 0.499 -12.953 10.344 1 95.62 139 GLU B O 1
ATOM 3257 N N . ARG B 1 140 ? 0.73 -12.438 8.25 1 97.81 140 ARG B N 1
ATOM 3258 C CA . ARG B 1 140 ? -0.568 -12.961 7.832 1 97.81 140 ARG B CA 1
ATOM 3259 C C . ARG B 1 140 ? -0.405 -14.141 6.875 1 97.81 140 ARG B C 1
ATOM 3261 O O . ARG B 1 140 ? 0.354 -14.055 5.91 1 97.81 140 ARG B O 1
ATOM 3268 N N . LEU B 1 141 ? -1.045 -15.18 7.23 1 98.88 141 LEU B N 1
ATOM 3269 C CA . LEU B 1 141 ? -1.01 -16.391 6.422 1 98.88 141 LEU B CA 1
ATOM 3270 C C . LEU B 1 141 ? -2.297 -16.547 5.617 1 98.88 141 LEU B C 1
ATOM 3272 O O . LEU B 1 141 ? -3.373 -16.734 6.188 1 98.88 141 LEU B O 1
ATOM 3276 N N . TYR B 1 142 ? -2.207 -16.484 4.309 1 98.94 142 TYR B N 1
ATOM 3277 C CA . TYR B 1 142 ? -3.322 -16.719 3.396 1 98.94 142 TYR B CA 1
ATOM 3278 C C . TYR B 1 142 ? -3.264 -18.125 2.811 1 98.94 142 TYR B C 1
ATOM 3280 O O . TYR B 1 142 ? -2.205 -18.578 2.365 1 98.94 142 TYR B O 1
ATOM 3288 N N . THR B 1 143 ? -4.379 -18.781 2.826 1 98.94 143 THR B N 1
ATOM 3289 C CA . THR B 1 143 ? -4.449 -20.125 2.252 1 98.94 143 THR B CA 1
ATOM 3290 C C . THR B 1 143 ? -5.738 -20.297 1.452 1 98.94 143 THR B C 1
ATOM 3292 O O . THR B 1 143 ? -6.746 -19.656 1.74 1 98.94 143 THR B O 1
ATOM 3295 N N . GLY B 1 144 ? -5.633 -21.047 0.468 1 98.81 144 GLY B N 1
ATOM 3296 C CA . GLY B 1 144 ? -6.77 -21.531 -0.301 1 98.81 144 GLY B CA 1
ATOM 3297 C C . GLY B 1 144 ? -6.598 -22.953 -0.781 1 98.81 144 GLY B C 1
ATOM 3298 O O . GLY B 1 144 ? -5.504 -23.359 -1.192 1 98.81 144 GLY B O 1
ATOM 3299 N N . ARG B 1 145 ? -7.637 -23.734 -0.667 1 98.44 145 ARG B N 1
ATOM 3300 C CA . ARG B 1 145 ? -7.672 -25.109 -1.15 1 98.44 145 ARG B CA 1
ATOM 3301 C C . ARG B 1 145 ? -8.938 -25.375 -1.964 1 98.44 145 ARG B C 1
ATOM 3303 O O . ARG B 1 145 ? -10.031 -24.984 -1.56 1 98.44 145 ARG B O 1
ATOM 3310 N N . ARG B 1 146 ? -8.727 -26.062 -3.035 1 97.5 146 ARG B N 1
ATOM 3311 C CA . ARG B 1 146 ? -9.852 -26.328 -3.926 1 97.5 146 ARG B CA 1
ATOM 3312 C C . ARG B 1 146 ? -10.992 -27.016 -3.176 1 97.5 146 ARG B C 1
ATOM 3314 O O . ARG B 1 146 ? -10.805 -28.094 -2.611 1 97.5 146 ARG B O 1
ATOM 3321 N N . GLY B 1 147 ? -12.086 -26.328 -3.148 1 97 147 GLY B N 1
ATOM 3322 C CA . GLY B 1 147 ? -13.289 -26.891 -2.551 1 97 147 GLY B CA 1
ATOM 3323 C C . GLY B 1 147 ? -13.32 -26.766 -1.04 1 97 147 GLY B C 1
ATOM 3324 O O . GLY B 1 147 ? -14.266 -27.219 -0.393 1 97 147 GLY B O 1
ATOM 3325 N N . ARG B 1 148 ? -12.336 -26.062 -0.464 1 97.38 148 ARG B N 1
ATOM 3326 C CA . ARG B 1 148 ? -12.266 -26.047 0.993 1 97.38 148 ARG B CA 1
ATOM 3327 C C . ARG B 1 148 ? -12.266 -24.609 1.516 1 97.38 148 ARG B C 1
ATOM 3329 O O . ARG B 1 148 ? -12.133 -24.375 2.721 1 97.38 148 ARG B O 1
ATOM 3336 N N . GLY B 1 149 ? -12.305 -23.672 0.658 1 98.38 149 GLY B N 1
ATOM 3337 C CA . GLY B 1 149 ? -12.391 -22.281 1.083 1 98.38 149 GLY B CA 1
ATOM 3338 C C . GLY B 1 149 ? -11.031 -21.594 1.178 1 98.38 149 GLY B C 1
ATOM 3339 O O . GLY B 1 149 ? -10 -22.219 0.917 1 98.38 149 GLY B O 1
ATOM 3340 N N . ALA B 1 150 ? -11.016 -20.375 1.415 1 98.88 150 ALA B N 1
ATOM 3341 C CA . ALA B 1 150 ? -9.828 -19.547 1.61 1 98.88 150 ALA B CA 1
ATOM 3342 C C . ALA B 1 150 ? -9.836 -18.891 2.99 1 98.88 150 ALA B C 1
ATOM 3344 O O . ALA B 1 150 ? -10.898 -18.531 3.508 1 98.88 150 ALA B O 1
ATOM 3345 N N . PHE B 1 151 ? -8.656 -18.734 3.561 1 98.88 151 PHE B N 1
ATOM 3346 C CA . PHE B 1 151 ? -8.555 -18.234 4.926 1 98.88 151 PHE B CA 1
ATOM 3347 C C . PHE B 1 151 ? -7.344 -17.312 5.078 1 98.88 151 PHE B C 1
ATOM 3349 O O . PHE B 1 151 ? -6.348 -17.469 4.367 1 98.88 151 PHE B O 1
ATOM 3356 N N . CYS B 1 152 ? -7.465 -16.391 5.949 1 98.56 152 CYS B N 1
ATOM 3357 C CA . CYS B 1 152 ? -6.355 -15.602 6.469 1 98.56 152 CYS B CA 1
ATOM 3358 C C . CYS B 1 152 ? -6.242 -15.742 7.984 1 98.56 152 CYS B C 1
ATOM 3360 O O . CYS B 1 152 ? -7.148 -15.336 8.719 1 98.56 152 CYS B O 1
ATOM 3362 N N . ASN B 1 153 ? -5.148 -16.281 8.375 1 97.38 153 ASN B N 1
ATOM 3363 C CA . ASN B 1 153 ? -4.961 -16.562 9.789 1 97.38 153 ASN B CA 1
ATOM 3364 C C . ASN B 1 153 ? -6.168 -17.297 10.375 1 97.38 153 ASN B C 1
ATOM 3366 O O . ASN B 1 153 ? -6.664 -16.922 11.445 1 97.38 153 ASN B O 1
ATOM 3370 N N . GLY B 1 154 ? -6.668 -18.156 9.625 1 95.62 154 GLY B N 1
ATOM 3371 C CA . GLY B 1 154 ? -7.746 -19.016 10.109 1 95.62 154 GLY B CA 1
ATOM 3372 C C . GLY B 1 154 ? -9.125 -18.422 9.883 1 95.62 154 GLY B C 1
ATOM 3373 O O . GLY B 1 154 ? -10.133 -19.109 10.031 1 95.62 154 GLY B O 1
ATOM 3374 N N . GLN B 1 155 ? -9.227 -17.203 9.516 1 96.75 155 GLN B N 1
ATOM 3375 C CA . GLN B 1 155 ? -10.508 -16.562 9.242 1 96.75 155 GLN B CA 1
ATOM 3376 C C . GLN B 1 155 ? -10.867 -16.672 7.766 1 96.75 155 GLN B C 1
ATOM 3378 O O . GLN B 1 155 ? -10.047 -16.375 6.895 1 96.75 155 GLN B O 1
ATOM 3383 N N . ARG B 1 156 ? -12.086 -17.031 7.492 1 98.31 156 ARG B N 1
ATOM 3384 C CA . ARG B 1 156 ? -12.531 -17.234 6.121 1 98.31 156 ARG B CA 1
ATOM 3385 C C . ARG B 1 156 ? -12.516 -15.93 5.332 1 98.31 156 ARG B C 1
ATOM 3387 O O . ARG B 1 156 ? -12.898 -14.875 5.852 1 98.31 156 ARG B O 1
ATOM 3394 N N . LEU B 1 157 ? -12.102 -16.016 4.18 1 98.56 157 LEU B N 1
ATOM 3395 C CA . LEU B 1 157 ? -12.047 -14.867 3.273 1 98.56 157 LEU B CA 1
ATOM 3396 C C . LEU B 1 157 ? -13.281 -14.82 2.375 1 98.56 157 LEU B C 1
ATOM 3398 O O . LEU B 1 157 ? -13.836 -15.867 2.025 1 98.56 157 LEU B O 1
ATOM 3402 N N . GLN B 1 158 ? -13.656 -13.672 2.053 1 98.44 158 GLN B N 1
ATOM 3403 C CA . GLN B 1 158 ? -14.734 -13.445 1.102 1 98.44 158 GLN B CA 1
ATOM 3404 C C . GLN B 1 158 ? -14.492 -12.188 0.278 1 98.44 158 GLN B C 1
ATOM 3406 O O . GLN B 1 158 ? -14.211 -11.117 0.831 1 98.44 158 GLN B O 1
ATOM 3411 N N . VAL B 1 159 ? -14.609 -12.32 -0.964 1 98.62 159 VAL B N 1
ATOM 3412 C CA . VAL B 1 159 ? -14.383 -11.188 -1.862 1 98.62 159 VAL B CA 1
ATOM 3413 C C . VAL B 1 159 ? -15.547 -10.203 -1.757 1 98.62 159 VAL B C 1
ATOM 3415 O O . VAL B 1 159 ? -16.594 -10.531 -1.211 1 98.62 159 VAL B O 1
ATOM 3418 N N . SER B 1 160 ? -15.312 -9.008 -2.281 1 97.12 160 SER B N 1
ATOM 3419 C CA . SER B 1 160 ? -16.344 -7.984 -2.365 1 97.12 160 SER B CA 1
ATOM 3420 C C . SER B 1 160 ? -17.406 -8.344 -3.398 1 97.12 160 SER B C 1
ATOM 3422 O O . SER B 1 160 ? -17.094 -8.977 -4.41 1 97.12 160 SER B O 1
ATOM 3424 N N . GLY B 1 161 ? -18.656 -7.895 -3.166 1 97.38 161 GLY B N 1
ATOM 3425 C CA . GLY B 1 161 ? -19.75 -8.109 -4.113 1 97.38 161 GLY B CA 1
ATOM 3426 C C . GLY B 1 161 ? -20 -6.91 -5.004 1 97.38 161 GLY B C 1
ATOM 3427 O O . GLY B 1 161 ? -21.016 -6.863 -5.715 1 97.38 161 GLY B O 1
ATOM 3428 N N . GLU B 1 162 ? -19.094 -5.945 -5.02 1 96.81 162 GLU B N 1
ATOM 3429 C CA . GLU B 1 162 ? -19.312 -4.699 -5.75 1 96.81 162 GLU B CA 1
ATOM 3430 C C . GLU B 1 162 ? -19.328 -4.938 -7.258 1 96.81 162 GLU B C 1
ATOM 3432 O O . GLU B 1 162 ? -18.5 -5.684 -7.785 1 96.81 162 GLU B O 1
ATOM 3437 N N . THR B 1 163 ? -20.312 -4.297 -7.992 1 97.75 163 THR B N 1
ATOM 3438 C CA . THR B 1 163 ? -20.438 -4.465 -9.438 1 97.75 163 THR B CA 1
ATOM 3439 C C . THR B 1 163 ? -20.328 -3.117 -10.148 1 97.75 163 THR B C 1
ATOM 3441 O O . THR B 1 163 ? -20.297 -3.061 -11.383 1 97.75 163 THR B O 1
ATOM 3444 N N . ASP B 1 164 ? -20.281 -2.021 -9.383 1 96.5 164 ASP B N 1
ATOM 3445 C CA . ASP B 1 164 ? -20.188 -0.664 -9.906 1 96.5 164 ASP B CA 1
ATOM 3446 C C . ASP B 1 164 ? -18.734 -0.164 -9.883 1 96.5 164 ASP B C 1
ATOM 3448 O O . ASP B 1 164 ? -18.172 0.048 -8.812 1 96.5 164 ASP B O 1
ATOM 3452 N N . LEU B 1 165 ? -18.219 0.069 -11.016 1 96.38 165 LEU B N 1
ATOM 3453 C CA . LEU B 1 165 ? -16.828 0.495 -11.125 1 96.38 165 LEU B CA 1
ATOM 3454 C C . LEU B 1 165 ? -16.594 1.789 -10.359 1 96.38 165 LEU B C 1
ATOM 3456 O O . LEU B 1 165 ? -15.531 1.975 -9.758 1 96.38 165 LEU B O 1
ATOM 3460 N N . SER B 1 166 ? -17.562 2.691 -10.328 1 94.81 166 SER B N 1
ATOM 3461 C CA . SER B 1 166 ? -17.422 3.979 -9.656 1 94.81 166 SER B CA 1
ATOM 3462 C C . SER B 1 166 ? -17.312 3.805 -8.141 1 94.81 166 SER B C 1
ATOM 3464 O O . SER B 1 166 ? -16.938 4.738 -7.43 1 94.81 166 SER B O 1
ATOM 3466 N N . LYS B 1 167 ? -17.562 2.619 -7.66 1 95.38 167 LYS B N 1
ATOM 3467 C CA . LYS B 1 167 ? -17.469 2.295 -6.238 1 95.38 167 LYS B CA 1
ATOM 3468 C C . LYS B 1 167 ? -16.359 1.266 -5.992 1 95.38 167 LYS B C 1
ATOM 3470 O O . LYS B 1 167 ? -16.312 0.656 -4.922 1 95.38 167 LYS B O 1
ATOM 3475 N N . ALA B 1 168 ? -15.5 1.043 -6.973 1 97.62 168 ALA B N 1
ATOM 3476 C CA . ALA B 1 168 ? -14.516 -0.036 -6.898 1 97.62 168 ALA B CA 1
ATOM 3477 C C . ALA B 1 168 ? -13.125 0.511 -6.609 1 97.62 168 ALA B C 1
ATOM 3479 O O . ALA B 1 168 ? -12.727 1.542 -7.156 1 97.62 168 ALA B O 1
ATOM 3480 N N . LEU B 1 169 ? -12.508 -0.108 -5.715 1 98.38 169 LEU B N 1
ATOM 3481 C CA . LEU B 1 169 ? -11.07 0.072 -5.531 1 98.38 169 LEU B CA 1
ATOM 3482 C C . LEU B 1 169 ? -10.289 -0.918 -6.383 1 98.38 169 LEU B C 1
ATOM 3484 O O . LEU B 1 169 ? -10.445 -2.133 -6.238 1 98.38 169 LEU B O 1
ATOM 3488 N N . VAL B 1 170 ? -9.422 -0.436 -7.289 1 98.75 170 VAL B N 1
ATOM 3489 C CA . VAL B 1 170 ? -8.711 -1.272 -8.25 1 98.75 170 VAL B CA 1
ATOM 3490 C C . VAL B 1 170 ? -7.215 -1.267 -7.922 1 98.75 170 VAL B C 1
ATOM 3492 O O . VAL B 1 170 ? -6.621 -0.204 -7.734 1 98.75 170 VAL B O 1
ATOM 3495 N N . LEU B 1 171 ? -6.645 -2.457 -7.809 1 98.81 171 LEU B N 1
ATOM 3496 C CA . LEU B 1 171 ? -5.203 -2.559 -7.625 1 98.81 171 LEU B CA 1
ATOM 3497 C C . LEU B 1 171 ? -4.516 -2.973 -8.922 1 98.81 171 LEU B C 1
ATOM 3499 O O . LEU B 1 171 ? -5.094 -3.701 -9.727 1 98.81 171 LEU B O 1
ATOM 3503 N N . THR B 1 172 ? -3.322 -2.467 -9.094 1 98.5 172 THR B N 1
ATOM 3504 C CA . THR B 1 172 ? -2.447 -2.857 -10.195 1 98.5 172 THR B CA 1
ATOM 3505 C C . THR B 1 172 ? -0.982 -2.686 -9.812 1 98.5 172 THR B C 1
ATOM 3507 O O . THR B 1 172 ? -0.673 -2.287 -8.688 1 98.5 172 THR B O 1
ATOM 3510 N N . GLU B 1 173 ? -0.073 -3.158 -10.664 1 97.44 173 GLU B N 1
ATOM 3511 C CA . GLU B 1 173 ? 1.365 -3.016 -10.453 1 97.44 173 GLU B CA 1
ATOM 3512 C C . GLU B 1 173 ? 2.068 -2.588 -11.734 1 97.44 173 GLU B C 1
ATOM 3514 O O . GLU B 1 173 ? 1.622 -2.922 -12.836 1 97.44 173 GLU B O 1
ATOM 3519 N N . ILE B 1 174 ? 3.17 -1.882 -11.492 1 93.56 174 ILE B N 1
ATOM 3520 C CA . ILE B 1 174 ? 4.008 -1.504 -12.625 1 93.56 174 ILE B CA 1
ATOM 3521 C C . ILE B 1 174 ? 4.852 -2.699 -13.062 1 93.56 174 ILE B C 1
ATOM 3523 O O . ILE B 1 174 ? 5.617 -3.254 -12.266 1 93.56 174 ILE B O 1
ATOM 3527 N N . GLY B 1 175 ? 4.762 -3.133 -14.242 1 87.31 175 GLY B N 1
ATOM 3528 C CA . GLY B 1 175 ? 5.473 -4.293 -14.758 1 87.31 175 GLY B CA 1
ATOM 3529 C C . GLY B 1 175 ? 6.969 -4.078 -14.859 1 87.31 175 GLY B C 1
ATOM 3530 O O . GLY B 1 175 ? 7.457 -2.961 -14.664 1 87.31 175 GLY B O 1
ATOM 3531 N N . PRO B 1 176 ? 7.641 -5.113 -15.172 1 84.94 176 PRO B N 1
ATOM 3532 C CA . PRO B 1 176 ? 9.102 -5.059 -15.188 1 84.94 176 PRO B CA 1
ATOM 3533 C C . PRO B 1 176 ? 9.648 -4.32 -16.406 1 84.94 176 PRO B C 1
ATOM 3535 O O . PRO B 1 176 ? 10.773 -3.801 -16.375 1 84.94 176 PRO B O 1
ATOM 3538 N N . ARG B 1 177 ? 8.93 -4.301 -17.547 1 89.56 177 ARG B N 1
ATOM 3539 C CA . ARG B 1 177 ? 9.375 -3.607 -18.766 1 89.56 177 ARG B CA 1
ATOM 3540 C C . ARG B 1 177 ? 9.078 -2.115 -18.672 1 89.56 177 ARG B C 1
ATOM 3542 O O . ARG B 1 177 ? 7.914 -1.709 -18.594 1 89.56 177 ARG B O 1
ATOM 3549 N N . ARG B 1 178 ? 10.172 -1.331 -18.844 1 90.88 178 ARG B N 1
ATOM 3550 C CA . ARG B 1 178 ? 10.016 0.092 -18.562 1 90.88 178 ARG B CA 1
ATOM 3551 C C . ARG B 1 178 ? 10.352 0.934 -19.797 1 90.88 178 ARG B C 1
ATOM 3553 O O . ARG B 1 178 ? 10.656 2.121 -19.672 1 90.88 178 ARG B O 1
ATOM 3560 N N . ASP B 1 179 ? 10.289 0.273 -20.922 1 94.38 179 ASP B N 1
ATOM 3561 C CA . ASP B 1 179 ? 10.484 1.082 -22.125 1 94.38 179 ASP B CA 1
ATOM 3562 C C . ASP B 1 179 ? 9.32 2.049 -22.328 1 94.38 179 ASP B C 1
ATOM 3564 O O . ASP B 1 179 ? 8.211 1.796 -21.859 1 94.38 179 ASP B O 1
ATOM 3568 N N . PRO B 1 180 ? 9.508 3.125 -22.984 1 93.75 180 PRO B N 1
ATOM 3569 C CA . PRO B 1 180 ? 8.539 4.215 -23.078 1 93.75 180 PRO B CA 1
ATOM 3570 C C . PRO B 1 180 ? 7.184 3.75 -23.609 1 93.75 180 PRO B C 1
ATOM 3572 O O . PRO B 1 180 ? 6.141 4.156 -23.078 1 93.75 180 PRO B O 1
ATOM 3575 N N . ASP B 1 181 ? 7.195 2.916 -24.562 1 95.31 181 ASP B N 1
ATOM 3576 C CA . ASP B 1 181 ? 5.938 2.463 -25.156 1 95.31 181 ASP B CA 1
ATOM 3577 C C . ASP B 1 181 ? 5.125 1.652 -24.141 1 95.31 181 ASP B C 1
ATOM 3579 O O . ASP B 1 181 ? 3.908 1.826 -24.031 1 95.31 181 ASP B O 1
ATOM 3583 N N . THR B 1 182 ? 5.762 0.765 -23.453 1 95.19 182 THR B N 1
ATOM 3584 C CA . THR B 1 182 ? 5.105 -0.055 -22.438 1 95.19 182 THR B CA 1
ATOM 3585 C C . THR B 1 182 ? 4.578 0.811 -21.297 1 95.19 182 THR B C 1
ATOM 3587 O O . THR B 1 182 ? 3.451 0.622 -20.828 1 95.19 182 THR B O 1
ATOM 3590 N N . LEU B 1 183 ? 5.383 1.773 -20.922 1 95.19 183 LEU B N 1
ATOM 3591 C CA . LEU B 1 183 ? 4.992 2.662 -19.828 1 95.19 183 LEU B CA 1
ATOM 3592 C C . LEU B 1 183 ? 3.783 3.506 -20.234 1 95.19 183 LEU B C 1
ATOM 3594 O O . LEU B 1 183 ? 2.875 3.711 -19.422 1 95.19 183 LEU B O 1
ATOM 3598 N N . LYS B 1 184 ? 3.811 3.957 -21.391 1 95 184 LYS B N 1
ATOM 3599 C CA . LYS B 1 184 ? 2.684 4.742 -21.891 1 95 184 LYS B CA 1
ATOM 3600 C C . LYS B 1 184 ? 1.392 3.93 -21.859 1 95 184 LYS B C 1
ATOM 3602 O O . LYS B 1 184 ? 0.336 4.445 -21.484 1 95 184 LYS B O 1
ATOM 3607 N N . LEU B 1 185 ? 1.474 2.705 -22.281 1 95.62 185 LEU B N 1
ATOM 3608 C CA . LEU B 1 185 ? 0.307 1.83 -22.281 1 95.62 185 LEU B CA 1
ATOM 3609 C C . LEU B 1 185 ? -0.159 1.565 -20.844 1 95.62 185 LEU B C 1
ATOM 3611 O O . LEU B 1 185 ? -1.361 1.568 -20.578 1 95.62 185 LEU B O 1
ATOM 3615 N N . PHE B 1 186 ? 0.777 1.341 -20 1 95.94 186 PHE B N 1
ATOM 3616 C CA . PHE B 1 186 ? 0.454 1.128 -18.594 1 95.94 186 PHE B CA 1
ATOM 3617 C C . PHE B 1 186 ? -0.314 2.318 -18.031 1 95.94 186 PHE B C 1
ATOM 3619 O O . PHE B 1 186 ? -1.368 2.148 -17.422 1 95.94 186 PHE B O 1
ATOM 3626 N N . LEU B 1 187 ? 0.209 3.467 -18.25 1 96.94 187 LEU B N 1
ATOM 3627 C CA . LEU B 1 187 ? -0.396 4.684 -17.703 1 96.94 187 LEU B CA 1
ATOM 3628 C C . LEU B 1 187 ? -1.731 4.969 -18.391 1 96.94 187 LEU B C 1
ATOM 3630 O O . LEU B 1 187 ? -2.664 5.465 -17.75 1 96.94 187 LEU B O 1
ATOM 3634 N N . SER B 1 188 ? -1.805 4.66 -19.625 1 96.69 188 SER B N 1
ATOM 3635 C CA . SER B 1 188 ? -3.062 4.82 -20.344 1 96.69 188 SER B CA 1
ATOM 3636 C C . SER B 1 188 ? -4.152 3.928 -19.75 1 96.69 188 SER B C 1
ATOM 3638 O O . SER B 1 188 ? -5.309 4.34 -19.641 1 96.69 188 SER B O 1
ATOM 3640 N N . ASN B 1 189 ? -3.844 2.715 -19.453 1 97.5 189 ASN B N 1
ATOM 3641 C CA . ASN B 1 189 ? -4.797 1.803 -18.828 1 97.5 189 ASN B CA 1
ATOM 3642 C C . ASN B 1 189 ? -5.285 2.336 -17.484 1 97.5 189 ASN B C 1
ATOM 3644 O O . ASN B 1 189 ? -6.48 2.277 -17.188 1 97.5 189 ASN B O 1
ATOM 3648 N N . MET B 1 190 ? -4.383 2.832 -16.703 1 97.06 190 MET B N 1
ATOM 3649 C CA . MET B 1 190 ? -4.758 3.438 -15.43 1 97.06 190 MET B CA 1
ATOM 3650 C C . MET B 1 190 ? -5.684 4.629 -15.648 1 97.06 190 MET B C 1
ATOM 3652 O O . MET B 1 190 ? -6.676 4.789 -14.93 1 97.06 190 MET B O 1
ATOM 3656 N N . GLU B 1 191 ? -5.336 5.441 -16.609 1 96.38 191 GLU B N 1
ATOM 3657 C CA . GLU B 1 191 ? -6.117 6.629 -16.938 1 96.38 191 GLU B CA 1
ATOM 3658 C C . GLU B 1 191 ? -7.551 6.258 -17.312 1 96.38 191 GLU B C 1
ATOM 3660 O O . GLU B 1 191 ? -8.5 6.934 -16.906 1 96.38 191 GLU B O 1
ATOM 3665 N N . ARG B 1 192 ? -7.691 5.242 -18.016 1 95.62 192 ARG B N 1
ATOM 3666 C CA . ARG B 1 192 ? -9.008 4.793 -18.469 1 95.62 192 ARG B CA 1
ATOM 3667 C C . ARG B 1 192 ? -9.883 4.402 -17.281 1 95.62 192 ARG B C 1
ATOM 3669 O O . ARG B 1 192 ? -11.07 4.723 -17.25 1 95.62 192 ARG B O 1
ATOM 3676 N N . LEU B 1 193 ? -9.32 3.752 -16.359 1 96.44 193 LEU B N 1
ATOM 3677 C CA . LEU B 1 193 ? -10.078 3.344 -15.188 1 96.44 193 LEU B CA 1
ATOM 3678 C C . LEU B 1 193 ? -10.469 4.555 -14.344 1 96.44 193 LEU B C 1
ATOM 3680 O O . LEU B 1 193 ? -11.578 4.605 -13.805 1 96.44 193 LEU B O 1
ATOM 3684 N N . LEU B 1 194 ? -9.547 5.48 -14.273 1 95.44 194 LEU B N 1
ATOM 3685 C CA . LEU B 1 194 ? -9.828 6.695 -13.523 1 95.44 194 LEU B CA 1
ATOM 3686 C C . LEU B 1 194 ? -10.891 7.531 -14.219 1 95.44 194 LEU B C 1
ATOM 3688 O O . LEU B 1 194 ? -11.766 8.109 -13.57 1 95.44 194 LEU B O 1
ATOM 3692 N N . HIS B 1 195 ? -10.828 7.547 -15.508 1 93.38 195 HIS B N 1
ATOM 3693 C CA . HIS B 1 195 ? -11.844 8.242 -16.281 1 93.38 195 HIS B CA 1
ATOM 3694 C C . HIS B 1 195 ? -13.203 7.586 -16.141 1 93.38 195 HIS B C 1
ATOM 3696 O O . HIS B 1 195 ? -14.234 8.258 -16.188 1 93.38 195 HIS B O 1
ATOM 3702 N N . ALA B 1 196 ? -13.156 6.301 -15.977 1 92.88 196 ALA B N 1
ATOM 3703 C CA . ALA B 1 196 ? -14.391 5.551 -15.766 1 92.88 196 ALA B CA 1
ATOM 3704 C C . ALA B 1 196 ? -14.867 5.684 -14.32 1 92.88 196 ALA B C 1
ATOM 3706 O O . ALA B 1 196 ? -15.781 4.973 -13.891 1 92.88 196 ALA B O 1
ATOM 3707 N N . LYS B 1 197 ? -14.18 6.508 -13.547 1 92.75 197 LYS B N 1
ATOM 3708 C CA . LYS B 1 197 ? -14.578 6.969 -12.219 1 92.75 197 LYS B CA 1
ATOM 3709 C C . LYS B 1 197 ? -14.359 5.883 -11.172 1 92.75 197 LYS B C 1
ATOM 3711 O O . LYS B 1 197 ? -15.117 5.789 -10.203 1 92.75 197 LYS B O 1
ATOM 3716 N N . ALA B 1 198 ? -13.414 4.949 -11.508 1 95.19 198 ALA B N 1
ATOM 3717 C CA . ALA B 1 198 ? -13.039 4.078 -10.398 1 95.19 198 ALA B CA 1
ATOM 3718 C C . ALA B 1 198 ? -12.828 4.879 -9.117 1 95.19 198 ALA B C 1
ATOM 3720 O O . ALA B 1 198 ? -12.258 5.973 -9.148 1 95.19 198 ALA B O 1
ATOM 3721 N N . HIS B 1 199 ? -13.258 4.332 -7.98 1 94.44 199 HIS B N 1
ATOM 3722 C CA . HIS B 1 199 ? -13.172 5.051 -6.715 1 94.44 199 HIS B CA 1
ATOM 3723 C C . HIS B 1 199 ? -11.719 5.352 -6.355 1 94.44 199 HIS B C 1
ATOM 3725 O O . HIS B 1 199 ? -11.422 6.406 -5.785 1 94.44 199 HIS B O 1
ATOM 3731 N N . GLY B 1 200 ? -10.828 4.391 -6.641 1 96.38 200 GLY B N 1
ATOM 3732 C CA . GLY B 1 200 ? -9.398 4.559 -6.418 1 96.38 200 GLY B CA 1
ATOM 3733 C C . GLY B 1 200 ? -8.562 3.488 -7.094 1 96.38 200 GLY B C 1
ATOM 3734 O O . GLY B 1 200 ? -9.086 2.457 -7.516 1 96.38 200 GLY B O 1
ATOM 3735 N N . VAL B 1 201 ? -7.285 3.795 -7.262 1 98.06 201 VAL B N 1
ATOM 3736 C CA . VAL B 1 201 ? -6.301 2.85 -7.777 1 98.06 201 VAL B CA 1
ATOM 3737 C C . VAL B 1 201 ? -5.113 2.762 -6.824 1 98.06 201 VAL B C 1
ATOM 3739 O O . VAL B 1 201 ? -4.656 3.777 -6.297 1 98.06 201 VAL B O 1
ATOM 3742 N N . ARG B 1 202 ? -4.66 1.54 -6.547 1 98.69 202 ARG B N 1
ATOM 3743 C CA . ARG B 1 202 ? -3.506 1.345 -5.676 1 98.69 202 ARG B CA 1
ATOM 3744 C C . ARG B 1 202 ? -2.396 0.586 -6.398 1 98.69 202 ARG B C 1
ATOM 3746 O O . ARG B 1 202 ? -2.672 -0.304 -7.203 1 98.69 202 ARG B O 1
ATOM 3753 N N . VAL B 1 203 ? -1.188 0.951 -6.137 1 98.62 203 VAL B N 1
ATOM 3754 C CA . VAL B 1 203 ? 0.052 0.28 -6.512 1 98.62 203 VAL B CA 1
ATOM 3755 C C . VAL B 1 203 ? 0.905 0.037 -5.27 1 98.62 203 VAL B C 1
ATOM 3757 O O . VAL B 1 203 ? 1.548 0.959 -4.758 1 98.62 203 VAL B O 1
ATOM 3760 N N . ILE B 1 204 ? 0.973 -1.252 -4.844 1 98.5 204 ILE B N 1
ATOM 3761 C CA . ILE B 1 204 ? 1.582 -1.471 -3.537 1 98.5 204 ILE B CA 1
ATOM 3762 C C . ILE B 1 204 ? 2.879 -2.26 -3.697 1 98.5 204 ILE B C 1
ATOM 3764 O O . ILE B 1 204 ? 3.6 -2.488 -2.721 1 98.5 204 ILE B O 1
ATOM 3768 N N . GLY B 1 205 ? 3.197 -2.77 -4.844 1 97.94 205 GLY B N 1
ATOM 3769 C CA . GLY B 1 205 ? 4.516 -3.307 -5.152 1 97.94 205 GLY B CA 1
ATOM 3770 C C . GLY B 1 205 ? 4.613 -4.805 -4.922 1 97.94 205 GLY B C 1
ATOM 3771 O O . GLY B 1 205 ? 5.691 -5.387 -5.066 1 97.94 205 GLY B O 1
ATOM 3772 N N . SER B 1 206 ? 3.521 -5.43 -4.562 1 98.31 206 SER B N 1
ATOM 3773 C CA . SER B 1 206 ? 3.424 -6.879 -4.418 1 98.31 206 SER B CA 1
ATOM 3774 C C . SER B 1 206 ? 2.146 -7.414 -5.059 1 98.31 206 SER B C 1
ATOM 3776 O O . SER B 1 206 ? 1.051 -7.215 -4.531 1 98.31 206 SER B O 1
ATOM 3778 N N . SER B 1 207 ? 2.318 -8.141 -6.141 1 97.94 207 SER B N 1
ATOM 3779 C CA . SER B 1 207 ? 1.158 -8.68 -6.844 1 97.94 207 SER B CA 1
ATOM 3780 C C . SER B 1 207 ? 0.418 -9.695 -5.984 1 97.94 207 SER B C 1
ATOM 3782 O O . SER B 1 207 ? -0.813 -9.695 -5.93 1 97.94 207 SER B O 1
ATOM 3784 N N . THR B 1 208 ? 1.187 -10.531 -5.312 1 98.31 208 THR B N 1
ATOM 3785 C CA . THR B 1 208 ? 0.58 -11.586 -4.504 1 98.31 208 THR B CA 1
ATOM 3786 C C . THR B 1 208 ? -0.259 -10.992 -3.379 1 98.31 208 THR B C 1
ATOM 3788 O O . THR B 1 208 ? -1.387 -11.43 -3.139 1 98.31 208 THR B O 1
ATOM 3791 N N . LEU B 1 209 ? 0.262 -9.961 -2.756 1 98.62 209 LEU B N 1
ATOM 3792 C CA . LEU B 1 209 ? -0.471 -9.367 -1.643 1 98.62 209 LEU B CA 1
ATOM 3793 C C . LEU B 1 209 ? -1.64 -8.523 -2.148 1 98.62 209 LEU B C 1
ATOM 3795 O O . LEU B 1 209 ? -2.686 -8.453 -1.498 1 98.62 209 LEU B O 1
ATOM 3799 N N . ALA B 1 210 ? -1.472 -7.867 -3.258 1 98.75 210 ALA B N 1
ATOM 3800 C CA . ALA B 1 210 ? -2.605 -7.18 -3.867 1 98.75 210 ALA B CA 1
ATOM 3801 C C . ALA B 1 210 ? -3.758 -8.148 -4.129 1 98.75 210 ALA B C 1
ATOM 3803 O O . ALA B 1 210 ? -4.914 -7.836 -3.828 1 98.75 210 ALA B O 1
ATOM 3804 N N . LEU B 1 211 ? -3.404 -9.289 -4.637 1 98.88 211 LEU B N 1
ATOM 3805 C CA . LEU B 1 211 ? -4.41 -10.305 -4.934 1 98.88 211 LEU B CA 1
ATOM 3806 C C . LEU B 1 211 ? -5.023 -10.852 -3.65 1 98.88 211 LEU B C 1
ATOM 3808 O O . LEU B 1 211 ? -6.219 -11.164 -3.611 1 98.88 211 LEU B O 1
ATOM 3812 N N . CYS B 1 212 ? -4.25 -10.945 -2.596 1 98.81 212 CYS B N 1
ATOM 3813 C CA . CYS B 1 212 ? -4.777 -11.367 -1.304 1 98.81 212 CYS B CA 1
ATOM 3814 C C . CYS B 1 212 ? -5.762 -10.344 -0.756 1 98.81 212 CYS B C 1
ATOM 3816 O O . CYS B 1 212 ? -6.773 -10.703 -0.152 1 98.81 212 CYS B O 1
ATOM 3818 N N . TYR B 1 213 ? -5.461 -9.07 -0.935 1 98.62 213 TYR B N 1
ATOM 3819 C CA . TYR B 1 213 ? -6.391 -8.031 -0.505 1 98.62 213 TYR B CA 1
ATOM 3820 C C . TYR B 1 213 ? -7.711 -8.133 -1.265 1 98.62 213 TYR B C 1
ATOM 3822 O O . TYR B 1 213 ? -8.781 -7.898 -0.697 1 98.62 213 TYR B O 1
ATOM 3830 N N . LEU B 1 214 ? -7.637 -8.477 -2.502 1 98.81 214 LEU B N 1
ATOM 3831 C CA . LEU B 1 214 ? -8.852 -8.734 -3.266 1 98.81 214 LEU B CA 1
ATOM 3832 C C . LEU B 1 214 ? -9.633 -9.898 -2.668 1 98.81 214 LEU B C 1
ATOM 3834 O O . LEU B 1 214 ? -10.844 -9.805 -2.465 1 98.81 214 LEU B O 1
ATOM 3838 N N . ALA B 1 215 ? -8.906 -10.977 -2.367 1 98.88 215 ALA B N 1
ATOM 3839 C CA . ALA B 1 215 ? -9.547 -12.164 -1.812 1 98.88 215 ALA B CA 1
ATOM 3840 C C . ALA B 1 215 ? -10.219 -11.859 -0.478 1 98.88 215 ALA B C 1
ATOM 3842 O O . ALA B 1 215 ? -11.211 -12.484 -0.118 1 98.88 215 ALA B O 1
ATOM 3843 N N . SER B 1 216 ? -9.711 -10.883 0.212 1 98.19 216 SER B N 1
ATOM 3844 C CA . SER B 1 216 ? -10.219 -10.539 1.533 1 98.19 216 SER B CA 1
ATOM 3845 C C . SER B 1 216 ? -11.398 -9.57 1.434 1 98.19 216 SER B C 1
ATOM 3847 O O . SER B 1 216 ? -12.023 -9.25 2.441 1 98.19 216 SER B O 1
ATOM 3849 N N . GLY B 1 217 ? -11.609 -9.078 0.258 1 97.81 217 GLY B N 1
ATOM 3850 C CA . GLY B 1 217 ? -12.672 -8.102 0.079 1 97.81 217 GLY B CA 1
ATOM 3851 C C . GLY B 1 217 ? -12.219 -6.672 0.308 1 97.81 217 GLY B C 1
ATOM 3852 O O . GLY B 1 217 ? -13.031 -5.746 0.269 1 97.81 217 GLY B O 1
ATOM 3853 N N . ALA B 1 218 ? -10.953 -6.484 0.473 1 97.38 218 ALA B N 1
ATOM 3854 C CA . ALA B 1 218 ? -10.398 -5.156 0.732 1 97.38 218 ALA B CA 1
ATOM 3855 C C . ALA B 1 218 ? -10.125 -4.414 -0.572 1 97.38 218 ALA B C 1
ATOM 3857 O O . ALA B 1 218 ? -9.695 -3.256 -0.557 1 97.38 218 ALA B O 1
ATOM 3858 N N . ALA B 1 219 ? -10.289 -5.023 -1.661 1 98.5 219 ALA B N 1
ATOM 3859 C CA . ALA B 1 219 ? -10.281 -4.469 -3.012 1 98.5 219 ALA B CA 1
ATOM 3860 C C . ALA B 1 219 ? -11.32 -5.148 -3.895 1 98.5 219 ALA B C 1
ATOM 3862 O O . ALA B 1 219 ? -11.758 -6.266 -3.604 1 98.5 219 ALA B O 1
ATOM 3863 N N . ASP B 1 220 ? -11.688 -4.516 -4.957 1 98.69 220 ASP B N 1
ATOM 3864 C CA . ASP B 1 220 ? -12.781 -5.023 -5.781 1 98.69 220 ASP B CA 1
ATOM 3865 C C . ASP B 1 220 ? -12.258 -5.641 -7.074 1 98.69 220 ASP B C 1
ATOM 3867 O O . ASP B 1 220 ? -12.914 -6.492 -7.676 1 98.69 220 ASP B O 1
ATOM 3871 N N . ALA B 1 221 ? -11.094 -5.152 -7.457 1 98.81 221 ALA B N 1
ATOM 3872 C CA . ALA B 1 221 ? -10.523 -5.652 -8.711 1 98.81 221 ALA B CA 1
ATOM 3873 C C . ALA B 1 221 ? -9.008 -5.512 -8.711 1 98.81 221 ALA B C 1
ATOM 3875 O O . ALA B 1 221 ? -8.445 -4.73 -7.945 1 98.81 221 ALA B O 1
ATOM 3876 N N . TYR B 1 222 ? -8.422 -6.316 -9.531 1 98.88 222 TYR B N 1
ATOM 3877 C CA . TYR B 1 222 ? -6.992 -6.301 -9.82 1 98.88 222 TYR B CA 1
ATOM 3878 C C . TYR B 1 222 ? -6.727 -6.598 -11.289 1 98.88 222 TYR B C 1
ATOM 3880 O O . TYR B 1 222 ? -7.398 -7.438 -11.891 1 98.88 222 TYR B O 1
ATOM 3888 N N . TYR B 1 223 ? -5.766 -5.867 -11.867 1 98.75 223 TYR B N 1
ATOM 3889 C CA . TYR B 1 223 ? -5.262 -6.246 -13.188 1 98.75 223 TYR B CA 1
ATOM 3890 C C . TYR B 1 223 ? -3.756 -6.023 -13.273 1 98.75 223 TYR B C 1
ATOM 3892 O O . TYR B 1 223 ? -3.205 -5.164 -12.586 1 98.75 223 TYR B O 1
ATOM 3900 N N . GLN B 1 224 ? -3.146 -6.82 -14.102 1 98.19 224 GLN B N 1
ATOM 3901 C CA . GLN B 1 224 ? -1.72 -6.629 -14.336 1 98.19 224 GLN B CA 1
ATOM 3902 C C . GLN B 1 224 ? -1.268 -7.344 -15.609 1 98.19 224 GLN B C 1
ATOM 3904 O O . GLN B 1 224 ? -1.767 -8.422 -15.93 1 98.19 224 GLN B O 1
ATOM 3909 N N . PHE B 1 225 ? -0.399 -6.695 -16.375 1 97.38 225 PHE B N 1
ATOM 3910 C CA . PHE B 1 225 ? 0.367 -7.316 -17.453 1 97.38 225 PHE B CA 1
ATOM 3911 C C . PHE B 1 225 ? 1.801 -7.582 -17 1 97.38 225 PHE B C 1
ATOM 3913 O O . PHE B 1 225 ? 2.406 -6.766 -16.312 1 97.38 225 PHE B O 1
ATOM 3920 N N . GLY B 1 226 ? 2.34 -8.75 -17.391 1 95.38 226 GLY B N 1
ATOM 3921 C CA . GLY B 1 226 ? 3.717 -9.094 -17.062 1 95.38 226 GLY B CA 1
ATOM 3922 C C . GLY B 1 226 ? 3.848 -9.883 -15.773 1 95.38 226 GLY B C 1
ATOM 3923 O O . GLY B 1 226 ? 4.941 -9.992 -15.211 1 95.38 226 GLY B O 1
ATOM 3924 N N . LEU B 1 227 ? 2.762 -10.336 -15.258 1 95.5 227 LEU B N 1
ATOM 3925 C CA . LEU B 1 227 ? 2.74 -11.148 -14.047 1 95.5 227 LEU B CA 1
ATOM 3926 C C . LEU B 1 227 ? 3.064 -12.602 -14.359 1 95.5 227 LEU B C 1
ATOM 3928 O O . LEU B 1 227 ? 2.459 -13.195 -15.258 1 95.5 227 LEU B O 1
ATOM 3932 N N . HIS B 1 228 ? 4.027 -13.211 -13.672 1 96.44 228 HIS B N 1
ATOM 3933 C CA . HIS B 1 228 ? 4.438 -14.586 -13.945 1 96.44 228 HIS B CA 1
ATOM 3934 C C . HIS B 1 228 ? 3.562 -15.586 -13.195 1 96.44 228 HIS B C 1
ATOM 3936 O O . HIS B 1 228 ? 2.826 -15.203 -12.281 1 96.44 228 HIS B O 1
ATOM 3942 N N . CYS B 1 229 ? 3.686 -16.844 -13.578 1 97.75 229 CYS B N 1
ATOM 3943 C CA . CYS B 1 229 ? 2.848 -17.891 -13.008 1 97.75 229 CYS B CA 1
ATOM 3944 C C . CYS B 1 229 ? 3.104 -18.047 -11.516 1 97.75 229 CYS B C 1
ATOM 3946 O O . CYS B 1 229 ? 2.189 -18.375 -10.758 1 97.75 229 CYS B O 1
ATOM 3948 N N . TRP B 1 230 ? 4.328 -17.766 -11 1 98 230 TRP B N 1
ATOM 3949 C CA . TRP B 1 230 ? 4.629 -17.938 -9.586 1 98 230 TRP B CA 1
ATOM 3950 C C . TRP B 1 230 ? 4.059 -16.797 -8.75 1 98 230 TRP B C 1
ATOM 3952 O O . TRP B 1 230 ? 3.91 -16.922 -7.535 1 98 230 TRP B O 1
ATOM 3962 N N . ASP B 1 231 ? 3.719 -15.695 -9.391 1 97.12 231 ASP B N 1
ATOM 3963 C CA . ASP B 1 231 ? 3.039 -14.586 -8.727 1 97.12 231 ASP B CA 1
ATOM 3964 C C . ASP B 1 231 ? 1.543 -14.859 -8.594 1 97.12 231 ASP B C 1
ATOM 3966 O O . ASP B 1 231 ? 0.875 -14.281 -7.73 1 97.12 231 ASP B O 1
ATOM 3970 N N . LEU B 1 232 ? 1.041 -15.758 -9.43 1 98.19 232 LEU B N 1
ATOM 3971 C CA . LEU B 1 232 ? -0.401 -15.82 -9.641 1 98.19 232 LEU B CA 1
ATOM 3972 C C . LEU B 1 232 ? -0.966 -17.141 -9.117 1 98.19 232 LEU B C 1
ATOM 3974 O O . LEU B 1 232 ? -2.117 -17.188 -8.672 1 98.19 232 LEU B O 1
ATOM 3978 N N . ALA B 1 233 ? -0.208 -18.203 -9.156 1 98.69 233 ALA B N 1
ATOM 3979 C CA . ALA B 1 233 ? -0.708 -19.562 -8.914 1 98.69 233 ALA B CA 1
ATOM 3980 C C . ALA B 1 233 ? -1.398 -19.656 -7.555 1 98.69 233 ALA B C 1
ATOM 3982 O O . ALA B 1 233 ? -2.582 -20 -7.477 1 98.69 233 ALA B O 1
ATOM 3983 N N . ALA B 1 234 ? -0.692 -19.297 -6.508 1 98.88 234 ALA B N 1
ATOM 3984 C CA . ALA B 1 234 ? -1.252 -19.406 -5.164 1 98.88 234 ALA B CA 1
ATOM 3985 C C . ALA B 1 234 ? -2.453 -18.484 -4.988 1 98.88 234 ALA B C 1
ATOM 3987 O O . ALA B 1 234 ? -3.502 -18.906 -4.496 1 98.88 234 ALA B O 1
ATOM 3988 N N . ALA B 1 235 ? -2.35 -17.281 -5.441 1 98.88 235 ALA B N 1
ATOM 3989 C CA . ALA B 1 235 ? -3.398 -16.281 -5.266 1 98.88 235 ALA B CA 1
ATOM 3990 C C . ALA B 1 235 ? -4.664 -16.672 -6.016 1 98.88 235 ALA B C 1
ATOM 3992 O O . ALA B 1 235 ? -5.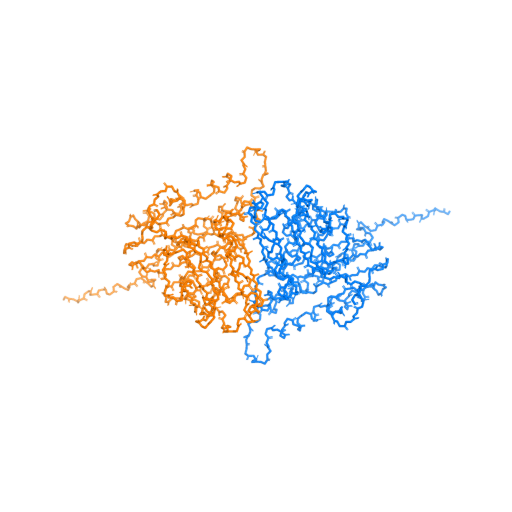777 -16.391 -5.566 1 98.88 235 ALA B O 1
ATOM 3993 N N . THR B 1 236 ? -4.477 -17.359 -7.141 1 98.88 236 THR B N 1
ATOM 3994 C CA . THR B 1 236 ? -5.621 -17.766 -7.941 1 98.88 236 THR B CA 1
ATOM 3995 C C . THR B 1 236 ? -6.531 -18.703 -7.141 1 98.88 236 THR B C 1
ATOM 3997 O O . THR B 1 236 ? -7.75 -18.5 -7.094 1 98.88 236 THR B O 1
ATOM 4000 N N . VAL B 1 237 ? -5.969 -19.688 -6.473 1 98.88 237 VAL B N 1
ATOM 4001 C CA . VAL B 1 237 ? -6.77 -20.625 -5.676 1 98.88 237 VAL B CA 1
ATOM 4002 C C . VAL B 1 237 ? -7.422 -19.875 -4.516 1 98.88 237 VAL B C 1
ATOM 4004 O O . VAL B 1 237 ? -8.602 -20.078 -4.223 1 98.88 237 VAL B O 1
ATOM 4007 N N . ILE B 1 238 ? -6.672 -18.969 -3.932 1 98.94 238 ILE B N 1
ATOM 4008 C CA . ILE B 1 238 ? -7.168 -18.219 -2.783 1 98.94 238 ILE B CA 1
ATOM 4009 C C . ILE B 1 238 ? -8.359 -17.359 -3.203 1 98.94 238 ILE B C 1
ATOM 4011 O O . ILE B 1 238 ? -9.398 -17.359 -2.533 1 98.94 238 ILE B O 1
ATOM 4015 N N . ILE B 1 239 ? -8.32 -16.703 -4.312 1 98.94 239 ILE B N 1
ATOM 4016 C CA . ILE B 1 239 ? -9.375 -15.812 -4.785 1 98.94 239 ILE B CA 1
ATOM 4017 C C . ILE B 1 239 ? -10.609 -16.641 -5.156 1 98.94 239 ILE B C 1
ATOM 4019 O O . ILE B 1 239 ? -11.727 -16.297 -4.766 1 98.94 239 ILE B O 1
ATOM 4023 N N . ARG B 1 240 ? -10.398 -17.719 -5.887 1 98.88 240 ARG B N 1
ATOM 4024 C CA . ARG B 1 240 ? -11.523 -18.547 -6.305 1 98.88 240 ARG B CA 1
ATOM 4025 C C . ARG B 1 240 ? -12.258 -19.125 -5.102 1 98.88 240 ARG B C 1
ATOM 4027 O O . ARG B 1 240 ? -13.484 -19.094 -5.039 1 98.88 240 ARG B O 1
ATOM 4034 N N . GLU B 1 241 ? -11.492 -19.609 -4.113 1 98.88 241 GLU B N 1
ATOM 4035 C CA . GLU B 1 241 ? -12.07 -20.219 -2.918 1 98.88 241 GLU B CA 1
ATOM 4036 C C . GLU B 1 241 ? -12.703 -19.156 -2.016 1 98.88 241 GLU B C 1
ATOM 4038 O O . GLU B 1 241 ? -13.523 -19.484 -1.15 1 98.88 241 GLU B O 1
ATOM 4043 N N . ALA B 1 242 ? -12.328 -17.891 -2.209 1 98.88 242 ALA B N 1
ATOM 4044 C CA . ALA B 1 242 ? -12.961 -16.781 -1.504 1 98.88 242 ALA B CA 1
ATOM 4045 C C . ALA B 1 242 ? -14.227 -16.328 -2.229 1 98.88 242 ALA B C 1
ATOM 4047 O O . ALA B 1 242 ? -14.953 -15.461 -1.735 1 98.88 242 ALA B O 1
ATOM 4048 N N . GLY B 1 243 ? -14.445 -16.844 -3.434 1 98.81 243 GLY B N 1
ATOM 4049 C CA . GLY B 1 243 ? -15.656 -16.547 -4.184 1 98.81 243 GLY B CA 1
ATOM 4050 C C . GLY B 1 243 ? -15.43 -15.594 -5.336 1 98.81 243 GLY B C 1
ATOM 4051 O O . GLY B 1 243 ? -16.375 -15.094 -5.938 1 98.81 243 GLY B O 1
ATOM 4052 N N . GLY B 1 244 ? -14.18 -15.352 -5.637 1 98.88 244 GLY B N 1
ATOM 4053 C CA . GLY B 1 244 ? -13.875 -14.375 -6.676 1 98.88 244 GLY B CA 1
ATOM 4054 C C . GLY B 1 244 ? -13.625 -15.016 -8.031 1 98.88 244 GLY B C 1
ATOM 4055 O O . GLY B 1 244 ? -13.797 -16.219 -8.195 1 98.88 244 GLY B O 1
ATOM 4056 N N . ILE B 1 245 ? -13.234 -14.055 -8.961 1 98.31 245 ILE B N 1
ATOM 4057 C CA . ILE B 1 245 ? -13.023 -14.43 -10.359 1 98.31 245 ILE B CA 1
ATOM 4058 C C . ILE B 1 245 ? -11.594 -14.078 -10.773 1 98.31 245 ILE B C 1
ATOM 4060 O O . ILE B 1 245 ? -11.086 -13.008 -10.43 1 98.31 245 ILE B O 1
ATOM 4064 N N . VAL B 1 246 ? -10.984 -15.016 -11.445 1 98.81 246 VAL B N 1
ATOM 4065 C CA . VAL B 1 246 ? -9.695 -14.758 -12.078 1 98.81 246 VAL B CA 1
ATOM 4066 C C . VAL B 1 246 ? -9.766 -15.109 -13.562 1 98.81 246 VAL B C 1
ATOM 4068 O O . VAL B 1 246 ? -10.148 -16.234 -13.922 1 98.81 246 VAL B O 1
ATOM 4071 N N . MET B 1 247 ? -9.398 -14.172 -14.414 1 98.44 247 MET B N 1
ATOM 4072 C CA . MET B 1 247 ? -9.492 -14.414 -15.852 1 98.44 247 MET B CA 1
ATOM 4073 C C . MET B 1 247 ? -8.375 -13.688 -16.609 1 98.44 247 MET B C 1
ATOM 4075 O O . MET B 1 247 ? -7.57 -12.984 -15.992 1 98.44 247 MET B O 1
ATOM 4079 N N . ASP B 1 248 ? -8.312 -13.984 -17.859 1 97.94 248 ASP B N 1
ATOM 4080 C CA . ASP B 1 248 ? -7.359 -13.32 -18.734 1 97.94 248 ASP B CA 1
ATOM 4081 C C . ASP B 1 248 ? -7.824 -11.906 -19.078 1 97.94 248 ASP B C 1
ATOM 4083 O O . ASP B 1 248 ? -9.023 -11.641 -19.172 1 97.94 248 ASP B O 1
ATOM 4087 N N . THR B 1 249 ? -6.918 -10.984 -19.328 1 97.25 249 THR B N 1
ATOM 4088 C CA . THR B 1 249 ? -7.254 -9.602 -19.656 1 97.25 249 THR B CA 1
ATOM 4089 C C . THR B 1 249 ? -8.07 -9.531 -20.938 1 97.25 249 THR B C 1
ATOM 4091 O O . THR B 1 249 ? -8.719 -8.523 -21.219 1 97.25 249 THR B O 1
ATOM 4094 N N . SER B 1 250 ? -8.039 -10.586 -21.734 1 95.06 250 SER B N 1
ATOM 4095 C CA . SER B 1 250 ? -8.836 -10.656 -22.953 1 95.06 250 SER B CA 1
ATOM 4096 C C . SER B 1 250 ? -10.312 -10.867 -22.641 1 95.06 250 SER B C 1
ATOM 4098 O O . SER B 1 250 ? -11.172 -10.703 -23.516 1 95.06 250 SER B O 1
ATOM 4100 N N . GLY B 1 251 ? -10.648 -11.281 -21.469 1 95.75 251 GLY B N 1
ATOM 4101 C CA . GLY B 1 251 ? -12 -11.648 -21.078 1 95.75 251 GLY B CA 1
ATOM 4102 C C . GLY B 1 251 ? -12.234 -13.148 -21.094 1 95.75 251 GLY B C 1
ATOM 4103 O O . GLY B 1 251 ? -13.273 -13.625 -20.641 1 95.75 251 GLY B O 1
ATOM 4104 N N . GLY B 1 252 ? -11.273 -13.906 -21.594 1 96.56 252 GLY B N 1
ATOM 4105 C CA . GLY B 1 252 ? -11.359 -15.359 -21.609 1 96.56 252 GLY B CA 1
ATOM 4106 C C . GLY B 1 252 ? -10.875 -15.992 -20.312 1 96.56 252 GLY B C 1
ATOM 4107 O O . GLY B 1 252 ? -10.555 -15.297 -19.359 1 96.56 252 GLY B O 1
ATOM 4108 N N . PRO B 1 253 ? -10.875 -17.344 -20.312 1 97 253 PRO B N 1
ATOM 4109 C CA . PRO B 1 253 ? -10.43 -18.047 -19.109 1 97 253 PRO B CA 1
ATOM 4110 C C . PRO B 1 253 ? -8.961 -17.781 -18.781 1 97 253 PRO B C 1
ATOM 4112 O O . PRO B 1 253 ? -8.18 -17.422 -19.672 1 97 253 PRO B O 1
ATOM 4115 N N . LEU B 1 254 ? -8.641 -17.984 -17.531 1 97.12 254 LEU B N 1
ATOM 4116 C CA . LEU B 1 254 ? -7.262 -17.781 -17.094 1 97.12 254 LEU B CA 1
ATOM 4117 C C . LEU B 1 254 ? -6.316 -18.75 -17.797 1 97.12 254 LEU B C 1
ATOM 4119 O O . LEU B 1 254 ? -6.598 -19.938 -17.875 1 97.12 254 LEU B O 1
ATOM 4123 N N . ASP B 1 255 ? -5.301 -18.188 -18.344 1 95.75 255 ASP B N 1
ATOM 4124 C CA . ASP B 1 255 ? -4.105 -18.906 -18.75 1 95.75 255 ASP B CA 1
ATOM 4125 C C . ASP B 1 255 ? -2.912 -18.547 -17.859 1 95.75 255 ASP B C 1
ATOM 4127 O O . ASP B 1 255 ? -2.316 -17.484 -18.031 1 95.75 255 ASP B O 1
ATOM 4131 N N . LEU B 1 256 ? -2.559 -19.453 -17 1 96.19 256 LEU B N 1
ATOM 4132 C CA . LEU B 1 256 ? -1.562 -19.203 -15.953 1 96.19 256 LEU B CA 1
ATOM 4133 C C . LEU B 1 256 ? -0.229 -18.797 -16.562 1 96.19 256 LEU B C 1
ATOM 4135 O O . LEU B 1 256 ? 0.58 -18.125 -15.922 1 96.19 256 LEU B O 1
ATOM 4139 N N . MET B 1 257 ? -0.005 -19.156 -17.797 1 95.88 257 MET B N 1
ATOM 4140 C CA . MET B 1 257 ? 1.312 -18.984 -18.406 1 95.88 257 MET B CA 1
ATOM 4141 C C . MET B 1 257 ? 1.344 -17.734 -19.281 1 95.88 257 MET B C 1
ATOM 4143 O O . MET B 1 257 ? 2.4 -17.344 -19.781 1 95.88 257 MET B O 1
ATOM 4147 N N . SER B 1 258 ? 0.269 -16.969 -19.438 1 95 258 SER B N 1
ATOM 4148 C CA . SER B 1 258 ? 0.151 -15.883 -20.406 1 95 258 SER B CA 1
ATOM 4149 C C . SER B 1 258 ? 0.66 -14.562 -19.844 1 95 258 SER B C 1
ATOM 4151 O O . SER B 1 258 ? 0.744 -13.562 -20.562 1 95 258 SER B O 1
ATOM 4153 N N . CYS B 1 259 ? 0.934 -14.406 -18.609 1 95.81 259 CYS B N 1
ATOM 4154 C CA . CYS B 1 259 ? 1.522 -13.25 -17.938 1 95.81 259 CYS B CA 1
ATOM 4155 C C . CYS B 1 259 ? 0.571 -12.062 -17.984 1 95.81 259 CYS B C 1
ATOM 4157 O O . CYS B 1 259 ? 0.998 -10.93 -18.203 1 95.81 259 CYS B O 1
ATOM 4159 N N . ARG B 1 260 ? -0.604 -12.25 -17.922 1 96.69 260 ARG B N 1
ATOM 4160 C CA . ARG B 1 260 ? -1.631 -11.211 -17.828 1 96.69 260 ARG B CA 1
ATOM 4161 C C . ARG B 1 260 ? -2.857 -11.719 -17.078 1 96.69 260 ARG B C 1
ATOM 4163 O O . ARG B 1 260 ? -3.236 -12.891 -17.219 1 96.69 260 ARG B O 1
ATOM 4170 N N . VAL B 1 261 ? -3.506 -10.789 -16.266 1 98.38 261 VAL B N 1
ATOM 4171 C CA . VAL B 1 261 ? -4.586 -11.289 -15.422 1 98.38 261 VAL B CA 1
ATOM 4172 C C . VAL B 1 261 ? -5.535 -10.141 -15.07 1 98.38 261 VAL B C 1
ATOM 4174 O O . VAL B 1 261 ? -5.109 -8.992 -14.938 1 98.38 261 VAL B O 1
ATOM 4177 N N . VAL B 1 262 ? -6.801 -10.461 -14.992 1 98.69 262 VAL B N 1
ATOM 4178 C CA . VAL B 1 262 ? -7.828 -9.695 -14.297 1 98.69 262 VAL B CA 1
ATOM 4179 C C . VAL B 1 262 ? -8.438 -10.539 -13.188 1 98.69 262 VAL B C 1
ATOM 4181 O O . VAL B 1 262 ? -8.773 -11.711 -13.398 1 98.69 262 VAL B O 1
ATOM 4184 N N . ALA B 1 263 ? -8.469 -10.047 -12.016 1 98.94 263 ALA B N 1
ATOM 4185 C CA . ALA B 1 263 ? -9.172 -10.656 -10.891 1 98.94 263 ALA B CA 1
ATOM 4186 C C . ALA B 1 263 ? -10.164 -9.68 -10.273 1 98.94 263 ALA B C 1
ATOM 4188 O O . ALA B 1 263 ? -9.938 -8.469 -10.273 1 98.94 263 ALA B O 1
ATOM 4189 N N . ALA B 1 264 ? -11.297 -10.219 -9.812 1 98.94 264 ALA B N 1
ATOM 4190 C CA . ALA B 1 264 ? -12.32 -9.367 -9.219 1 98.94 264 ALA B CA 1
ATOM 4191 C C . ALA B 1 264 ? -13.234 -10.164 -8.289 1 98.94 264 ALA B C 1
ATOM 4193 O O . ALA B 1 264 ? -13.203 -11.398 -8.289 1 98.94 264 ALA B O 1
ATOM 4194 N N . GLY B 1 265 ? -14 -9.43 -7.512 1 98.75 265 GLY B N 1
ATOM 4195 C CA . GLY B 1 265 ? -14.961 -10.062 -6.625 1 98.75 265 GLY B CA 1
ATOM 4196 C C . GLY B 1 265 ? -16.172 -10.617 -7.352 1 98.75 265 GLY B C 1
ATOM 4197 O O . GLY B 1 265 ? -16.797 -11.578 -6.891 1 98.75 265 GLY B O 1
ATOM 4198 N N . THR B 1 266 ? -16.516 -10.016 -8.508 1 98.69 266 THR B N 1
ATOM 4199 C CA . THR B 1 266 ? -17.672 -10.445 -9.289 1 98.69 266 THR B CA 1
ATOM 4200 C C . THR B 1 266 ? -17.297 -10.578 -10.766 1 98.69 266 THR B C 1
ATOM 4202 O O . THR B 1 266 ? -16.359 -9.938 -11.234 1 98.69 266 THR B O 1
ATOM 4205 N N . ARG B 1 267 ? -18.062 -11.391 -11.422 1 98.25 267 ARG B N 1
ATOM 4206 C CA . ARG B 1 267 ? -17.859 -11.547 -12.859 1 98.25 267 ARG B CA 1
ATOM 4207 C C . ARG B 1 267 ? -18.125 -10.242 -13.602 1 98.25 267 ARG B C 1
ATOM 4209 O O . ARG B 1 267 ? -17.422 -9.914 -14.562 1 98.25 267 ARG B O 1
ATOM 4216 N N . GLU B 1 268 ? -19.125 -9.531 -13.172 1 98.31 268 GLU B N 1
ATOM 4217 C CA . GLU B 1 268 ? -19.469 -8.25 -13.773 1 98.31 268 GLU B CA 1
ATOM 4218 C C . GLU B 1 268 ? -18.297 -7.273 -13.695 1 98.31 268 GLU B C 1
ATOM 4220 O O . GLU B 1 268 ? -17.922 -6.645 -14.688 1 98.31 268 GLU B O 1
ATOM 4225 N N . MET B 1 269 ? -17.703 -7.184 -12.523 1 98.56 269 MET B N 1
ATOM 4226 C CA . MET B 1 269 ? -16.578 -6.289 -12.312 1 98.56 269 MET B CA 1
ATOM 4227 C C . MET B 1 269 ? -15.375 -6.719 -13.156 1 98.56 269 MET B C 1
ATOM 4229 O O . MET B 1 269 ? -14.727 -5.883 -13.781 1 98.56 269 MET B O 1
ATOM 4233 N N . ALA B 1 270 ? -15.125 -7.988 -13.211 1 98.69 270 ALA B N 1
ATOM 4234 C CA . ALA B 1 270 ? -14.008 -8.508 -14 1 98.69 270 ALA B CA 1
ATOM 4235 C C . ALA B 1 270 ? -14.18 -8.172 -15.477 1 98.69 270 ALA B C 1
ATOM 4237 O O . ALA B 1 270 ? -13.227 -7.777 -16.156 1 98.69 270 ALA B O 1
ATOM 4238 N N . THR B 1 271 ? -15.344 -8.281 -15.914 1 98 271 THR B N 1
ATOM 4239 C CA . THR B 1 271 ? -15.648 -8.008 -17.312 1 98 271 THR B CA 1
ATOM 4240 C C . THR B 1 271 ? -15.469 -6.527 -17.625 1 98 271 THR B C 1
ATOM 4242 O O . THR B 1 271 ? -14.898 -6.172 -18.656 1 98 271 THR B O 1
ATOM 4245 N N . LEU B 1 272 ? -15.945 -5.676 -16.734 1 97.5 272 LEU B N 1
ATOM 4246 C CA . LEU B 1 272 ? -15.789 -4.238 -16.906 1 97.5 272 LEU B CA 1
ATOM 4247 C C . LEU B 1 272 ? -14.312 -3.861 -17 1 97.5 272 LEU B C 1
ATOM 4249 O O . LEU B 1 272 ? -13.914 -3.084 -17.875 1 97.5 272 LEU B O 1
ATOM 4253 N N . ILE B 1 273 ? -13.531 -4.461 -16.125 1 98.31 273 ILE B N 1
ATOM 4254 C CA . ILE B 1 273 ? -12.102 -4.172 -16.094 1 98.31 273 ILE B CA 1
ATOM 4255 C C . ILE B 1 273 ? -11.453 -4.645 -17.391 1 98.31 273 ILE B C 1
ATOM 4257 O O . ILE B 1 273 ? -10.719 -3.889 -18.047 1 98.31 273 ILE B O 1
ATOM 4261 N N . ALA B 1 274 ? -11.719 -5.82 -17.781 1 97.88 274 ALA B N 1
ATOM 4262 C CA . ALA B 1 274 ? -11.117 -6.398 -18.984 1 97.88 274 ALA B CA 1
ATOM 4263 C C . ALA B 1 274 ? -11.438 -5.559 -20.219 1 97.88 274 ALA B C 1
ATOM 4265 O O . ALA B 1 274 ? -10.57 -5.328 -21.062 1 97.88 274 ALA B O 1
ATOM 4266 N N . GLN B 1 275 ? -12.586 -5.051 -20.281 1 96.81 275 GLN B N 1
ATOM 4267 C CA . GLN B 1 275 ? -13.039 -4.297 -21.438 1 96.81 275 GLN B CA 1
ATOM 4268 C C . GLN B 1 275 ? -12.367 -2.928 -21.5 1 96.81 275 GLN B C 1
ATOM 4270 O O . GLN B 1 275 ? -12.227 -2.355 -22.594 1 96.81 275 GLN B O 1
ATOM 4275 N N . ALA B 1 276 ? -11.945 -2.496 -20.391 1 96.31 276 ALA B N 1
ATOM 4276 C CA . ALA B 1 276 ? -11.375 -1.153 -20.312 1 96.31 276 ALA B CA 1
ATOM 4277 C C . ALA B 1 276 ? -9.891 -1.165 -20.688 1 96.31 276 ALA B C 1
ATOM 4279 O O . ALA B 1 276 ? -9.305 -0.117 -20.969 1 96.31 276 ALA B O 1
ATOM 4280 N N . LEU B 1 277 ? -9.242 -2.32 -20.766 1 97.06 277 LEU B N 1
ATOM 4281 C CA . LEU B 1 277 ? -7.789 -2.408 -20.812 1 97.06 277 LEU B CA 1
ATOM 4282 C C . LEU B 1 277 ? -7.293 -2.518 -22.25 1 97.06 277 LEU B C 1
ATOM 4284 O O . LEU B 1 277 ? -7.93 -3.164 -23.078 1 97.06 277 LEU B O 1
ATOM 4288 N N . GLN B 1 278 ? -6.203 -1.881 -22.484 1 96.5 278 GLN B N 1
ATOM 4289 C CA . GLN B 1 278 ? -5.383 -2.145 -23.672 1 96.5 278 GLN B CA 1
ATOM 4290 C C . GLN B 1 278 ? -4.289 -3.162 -23.359 1 96.5 278 GLN B C 1
ATOM 4292 O O . GLN B 1 278 ? -3.605 -3.057 -22.328 1 96.5 278 GLN B O 1
ATOM 4297 N N . THR B 1 279 ? -4.09 -4.027 -24.266 1 94.94 279 THR B N 1
ATOM 4298 C CA . THR B 1 279 ? -3.191 -5.152 -24.031 1 94.94 279 THR B CA 1
ATOM 4299 C C . THR B 1 279 ? -1.735 -4.707 -24.125 1 94.94 279 THR B C 1
ATOM 4301 O O . THR B 1 279 ? -1.367 -3.943 -25.016 1 94.94 279 THR B O 1
ATOM 4304 N N . ILE B 1 280 ? -0.979 -5.125 -23.172 1 94.56 280 ILE B N 1
ATOM 4305 C CA . ILE B 1 280 ? 0.477 -5.078 -23.219 1 94.56 280 ILE B CA 1
ATOM 4306 C C . ILE B 1 280 ? 1.033 -6.488 -23.391 1 94.56 280 ILE B C 1
ATOM 4308 O O . ILE B 1 280 ? 0.826 -7.348 -22.531 1 94.56 280 ILE B O 1
ATOM 4312 N N . ASN B 1 281 ? 1.802 -6.738 -24.359 1 91 281 ASN B N 1
ATOM 4313 C CA . ASN B 1 281 ? 2.258 -8.094 -24.656 1 91 281 ASN B CA 1
ATOM 4314 C C . ASN B 1 281 ? 3.576 -8.406 -23.953 1 91 281 ASN B C 1
ATOM 4316 O O . ASN B 1 281 ? 4.602 -7.785 -24.25 1 91 281 ASN B O 1
ATOM 4320 N N . TYR B 1 282 ? 3.58 -9.375 -23.109 1 92.62 282 TYR B N 1
ATOM 4321 C CA . TYR B 1 282 ? 4.781 -9.805 -22.391 1 92.62 282 TYR B CA 1
ATOM 4322 C C . TYR B 1 282 ? 5.199 -11.203 -22.828 1 92.62 282 TYR B C 1
ATOM 4324 O O . TYR B 1 282 ? 6.207 -11.734 -22.344 1 92.62 282 TYR B O 1
ATOM 4332 N N . GLY B 1 283 ? 4.527 -11.797 -23.797 1 92.19 283 GLY B N 1
ATOM 4333 C CA . GLY B 1 283 ? 4.781 -13.188 -24.125 1 92.19 283 GLY B CA 1
ATOM 4334 C C . GLY B 1 283 ? 4.297 -14.148 -23.047 1 92.19 283 GLY B C 1
ATOM 4335 O O . GLY B 1 283 ? 3.418 -13.812 -22.25 1 92.19 283 GLY B O 1
ATOM 4336 N N . ARG B 1 284 ? 4.801 -15.422 -23.156 1 95 284 ARG B N 1
ATOM 4337 C CA . ARG B 1 284 ? 4.359 -16.484 -22.25 1 95 284 ARG B CA 1
ATOM 4338 C C . ARG B 1 284 ? 5.523 -17 -21.422 1 95 284 ARG B C 1
ATOM 4340 O O . ARG B 1 284 ? 6.664 -17.031 -21.875 1 95 284 ARG B O 1
ATOM 4347 N N . ASP B 1 285 ? 5.172 -17.375 -20.172 1 93.88 285 ASP B N 1
ATOM 4348 C CA . ASP B 1 285 ? 6.188 -17.969 -19.297 1 93.88 285 ASP B CA 1
ATOM 4349 C C . ASP B 1 285 ? 6.773 -19.234 -19.922 1 93.88 285 ASP B C 1
ATOM 4351 O O . ASP B 1 285 ? 7.961 -19.531 -19.734 1 93.88 285 ASP B O 1
ATOM 4355 N N . ASP B 1 286 ? 5.992 -19.969 -20.594 1 93.88 286 ASP B N 1
ATOM 4356 C CA . ASP B 1 286 ? 6.422 -21.281 -21.062 1 93.88 286 ASP B CA 1
ATOM 4357 C C . ASP B 1 286 ? 7.035 -21.203 -22.453 1 93.88 286 ASP B C 1
ATOM 4359 O O . ASP B 1 286 ? 7.258 -22.219 -23.109 1 93.88 286 ASP B O 1
ATOM 4363 N N . GLU B 1 287 ? 7.18 -20.062 -22.984 1 87.94 287 GLU B N 1
ATOM 4364 C CA . GLU B 1 287 ? 7.82 -19.875 -24.281 1 87.94 287 GLU B CA 1
ATOM 4365 C C . GLU B 1 287 ? 9.141 -19.141 -24.141 1 87.94 287 GLU B C 1
ATOM 4367 O O . GLU B 1 287 ? 9.859 -18.938 -25.125 1 87.94 287 GLU B O 1
ATOM 4372 N N . LYS B 1 288 ? 9.492 -18.797 -22.953 1 76.25 288 LYS B N 1
ATOM 4373 C CA . LYS B 1 288 ? 10.734 -18.078 -22.719 1 76.25 288 LYS B CA 1
ATOM 4374 C C . LYS B 1 288 ? 11.898 -19.031 -22.516 1 76.25 288 LYS B C 1
ATOM 4376 O O . LYS B 1 288 ? 11.711 -20.172 -22.062 1 76.25 288 LYS B O 1
#

=== Feature glossary ===
A reading guide for the features in this record.

Start from the sequence.

  · Sequence gives the chain of amino acids in standard one-letter code (A=alanine, C=cysteine, …, Y=tyrosine), read N→C. It is the only feature that is directly encoded by the gene; all structural features are derived from the folded form of this sequence.

Fold it, and you get atomic coordinates and the backbone conformation that goes with them.

  · The mmCIF table is the protein's shape written out atom by atom. For each backbone N, Cα, C, and carbonyl O, it records an (x, y, z) coordinate triple in Å plus the residue type, chain letter, and residue number.

  · Backbone dihedral angles. Every residue except chain termini has a φ (preceding-C → N → Cα → C) and a ψ (N → Cα → C → next-N). They are reported in degrees following the IUPAC sign convention. Secondary structure is essentially a statement about which (φ, ψ) basin each residue occupies.

  · DSSP 8-state secondary structure assigns each residue one of H (α-helix), G (3₁₀-helix), I (π-helix), E (extended β-strand), B (isolated β-bridge), T (hydrogen-bonded turn), S (bend), or '-' (coil). The assignment is computed from backbone hydrogen-bond geometry via the Kabsch–Sander algorithm.

  · P-SEA three-state annotation labels each residue as helix, strand, or coil based purely on the geometry of the Cα trace. It serves as a fallback when the full backbone (and thus DSSP) is unavailable.

Summarize the fold with a handful of shape descriptors and a per-residue structural alphabet.

  · Radius of gyration (Rg) is the root-mean-square distance of Cα atoms from their centroid — a single number for overall size and compactness. A globular domain of N residues has Rg ≈ 2.2·N^0.38 Å; an extended or disordered chain has a much larger Rg. The Cα contact count is the number of residue pairs whose Cα atoms are within 8 Å and are more than four positions apart in sequence — a standard proxy for tertiary packing density. The bounding box is the smallest axis-aligned box enclosing all Cα atoms.

  · Foldseek's 3Di representation compresses backbone geometry into a per-residue letter drawn from a learned twenty-state alphabet. It captures the tertiary interaction pattern around each residue — which residues are packed against it in space, regardless of where they are in sequence.

  · Accessible surface area quantifies burial. A residue with SASA near zero is packed into the hydrophobic core; one with SASA >100 Å² sits on the surface. Computed here via the Shrake–Rupley numerical algorithm with a 1.4 Å probe.

Ask how reliable the model is.

  · For AlphaFold models, the B-factor field carries pLDDT — the model's own estimate of local accuracy on a 0–100 scale. Regions with pLDDT<50 should be treated as essentially unmodeled; they often correspond to intrinsically disordered segments.

  · For experimental (PDB) structures, the B-factor (temperature factor) quantifies the positional spread of each atom in the crystal — a combination of thermal vibration and static disorder — in units of Å². High B-factors mark flexible loops or poorly resolved regions; low B-factors mark the rigid, well-ordered core.

  · PAE(i, j) answers: if I align the predicted and true structures on residue i, how far off (in Å) do I expect residue j to be? A block-diagonal PAE matrix with low values on the blocks and high values off-diagonal is the signature of a multi-domain protein with confidently predicted domains but uncertain inter-domain orientation.

Place it in context: what it resembles, what it is annotated as, and how it looks.

  · Structural nearest neighbors (via Foldseek easy-search vs the PDB). Reported per hit: target PDB id, E-value, and alignment TM-score. A TM-score above ~0.5 is the conventional threshold for 'same fold'.

  · Functional annotations link the protein to curated databases. InterPro entries identify conserved domains and families by matching the sequence against member-database signatures (Pfam, PROSITE, CDD, …). Gene Ontology (GO) terms describe molecular function, biological process, and cellular component in a controlled vocabulary. CATH places the structure in a hierarchical fold classification (Class/Architecture/Topology/Homologous-superfamily). The organism is the source species.

  · Plot images: a contact map (which residues are close in 3D, as an N×N binary image), a Ramachandran scatter (backbone torsion angles, revealing secondary-structure composition at a glance), and — for AlphaFold structures — a PAE heatmap (pairwise prediction confidence).

  · Structure images are PyMOL renders from six orthogonal camera directions. Cartoon representation draws helices as coils and strands as arrows; sticks shows the backbone as bonds; surface shows the solvent-excluded envelope. Rainbow coloring maps sequence position to hue (blue→red, N→C); chain coloring assigns a distinct color per polypeptide.